Protein AF-A0A9P6H7Y4-F1 (afdb_monomer)

Nearest PDB structures (foldseek):
  6bl6-assembly1_A  TM=1.642E-01  e=1.969E+00  Salmonella enterica subsp. enterica serovar Typhimurium str. LT2
  6mrt-assembly1_A  TM=1.974E-01  e=7.061E+00  Escherich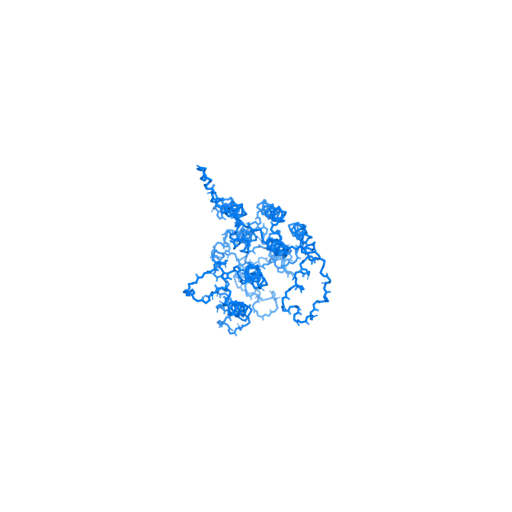ia coli K-12

Solvent-accessible surface area (backbone atoms only — not comparable to full-atom values): 22347 Å² total; per-residue (Å²): 139,77,86,78,75,73,82,76,68,80,63,81,76,61,71,60,76,66,59,67,76,48,74,81,82,64,81,79,56,77,86,68,74,77,52,102,81,60,82,65,54,67,66,57,46,60,72,66,58,44,83,80,41,71,67,60,44,53,55,56,44,59,75,67,58,60,66,81,63,64,41,80,80,57,68,68,63,41,38,47,67,62,8,58,50,25,48,51,20,50,53,53,29,54,50,30,38,48,50,41,48,73,77,35,66,88,50,34,69,60,45,48,53,46,49,50,53,47,46,50,50,53,49,51,34,49,50,52,28,52,76,71,55,62,36,30,67,67,57,54,50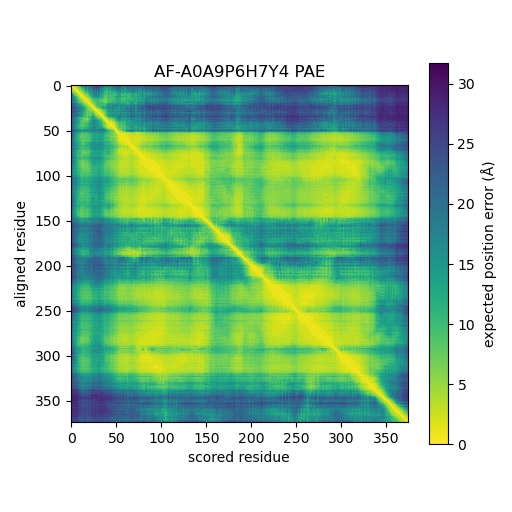,50,51,52,55,68,70,55,53,60,40,66,71,66,53,79,85,48,70,68,63,52,51,55,52,51,51,49,52,50,45,52,60,67,68,44,69,88,54,63,82,78,30,38,53,51,25,45,63,80,63,56,60,67,81,49,36,90,80,44,39,72,60,49,50,45,50,53,37,49,74,70,70,45,62,62,60,52,51,70,63,47,47,57,55,51,52,50,50,51,50,51,52,50,50,49,62,77,41,38,62,80,68,51,47,89,93,59,83,96,64,93,49,64,70,53,47,50,53,52,42,38,71,79,38,47,64,61,44,44,40,66,52,38,51,48,44,43,53,52,49,52,49,52,53,49,62,69,42,65,84,38,68,25,75,59,93,61,96,34,71,33,19,56,49,31,44,60,56,25,44,61,36,47,52,55,42,58,65,41,40,64,60,48,48,54,52,53,57,62,34,69,66,46,31,66,73,74,41,79,73,78,83,71,74,88,69,73,94,68,75,74,86,70,73,76,76,83,64,75,77,75,74,72,75,79,76,76,79,78,81,81,90,131

pLDDT: mean 75.64, std 15.83, range [35.62, 96.69]

Organism: NCBI:txid56493

Radius of gyration: 29.2 Å; Cα contacts (8 Å, |Δi|>4): 278; chains: 1; bounding box: 72×65×114 Å

Mean predicted aligned error: 11.22 Å

Structure (mmCIF, N/CA/C/O backbone):
data_AF-A0A9P6H7Y4-F1
#
_entry.id   AF-A0A9P6H7Y4-F1
#
loop_
_atom_site.group_PDB
_atom_site.id
_atom_site.type_symbol
_atom_site.label_atom_id
_atom_site.label_alt_id
_atom_site.label_comp_id
_atom_site.label_asym_id
_atom_site.label_entity_id
_atom_site.label_seq_id
_atom_site.pdbx_PDB_ins_code
_atom_site.Cartn_x
_atom_site.Cartn_y
_atom_site.Cartn_z
_atom_site.occupancy
_atom_site.B_iso_or_equiv
_atom_site.auth_seq_id
_atom_site.auth_comp_id
_atom_site.auth_asym_id
_atom_site.auth_atom_id
_atom_site.pdbx_PDB_model_num
ATOM 1 N N . MET A 1 1 ? 27.180 -5.220 -64.486 1.00 39.81 1 MET A N 1
ATOM 2 C CA . MET A 1 1 ? 27.020 -6.023 -63.259 1.00 39.81 1 MET A CA 1
ATOM 3 C C . MET A 1 1 ? 27.727 -5.272 -62.152 1.00 39.81 1 MET A C 1
ATOM 5 O O . MET A 1 1 ? 28.932 -5.400 -62.008 1.00 39.81 1 MET A O 1
ATOM 9 N N . ALA A 1 2 ? 27.000 -4.369 -61.503 1.00 35.62 2 ALA A N 1
ATOM 10 C CA . ALA A 1 2 ? 27.438 -3.721 -60.279 1.00 35.62 2 ALA A CA 1
ATOM 11 C C . ALA A 1 2 ? 26.674 -4.436 -59.167 1.00 35.62 2 ALA A C 1
ATOM 13 O O . ALA A 1 2 ? 25.443 -4.418 -59.187 1.00 35.62 2 ALA A O 1
ATOM 14 N N . ASP A 1 3 ? 27.394 -5.129 -58.288 1.00 38.22 3 ASP A N 1
ATOM 15 C CA . ASP A 1 3 ? 26.830 -5.652 -57.049 1.00 38.22 3 ASP A CA 1
ATOM 16 C C . ASP A 1 3 ? 26.336 -4.456 -56.239 1.00 38.22 3 ASP A C 1
ATOM 18 O O . ASP A 1 3 ? 27.117 -3.672 -55.699 1.00 38.22 3 ASP A O 1
ATOM 22 N N . GLY A 1 4 ? 25.018 -4.280 -56.217 1.00 42.59 4 GLY A N 1
ATOM 23 C CA . GLY A 1 4 ? 24.358 -3.410 -55.263 1.00 42.59 4 GLY A CA 1
ATOM 24 C C . GLY A 1 4 ? 24.439 -4.076 -53.901 1.00 42.59 4 GLY A C 1
ATOM 25 O O . GLY A 1 4 ? 23.492 -4.744 -53.500 1.00 42.59 4 GLY A O 1
ATOM 26 N N . SER A 1 5 ? 25.569 -3.920 -53.208 1.00 43.06 5 SER A N 1
ATOM 27 C CA . SER A 1 5 ? 25.621 -4.175 -51.774 1.00 43.06 5 SER A CA 1
ATOM 28 C C . SER A 1 5 ? 24.668 -3.173 -51.130 1.00 43.06 5 SER A C 1
ATOM 30 O O . SER A 1 5 ? 25.002 -1.989 -50.996 1.00 43.06 5 SER A O 1
ATOM 32 N N . SER A 1 6 ? 23.453 -3.615 -50.806 1.00 48.09 6 SER A N 1
ATOM 33 C CA . SER A 1 6 ? 22.605 -2.878 -49.887 1.00 48.09 6 SER A CA 1
ATOM 34 C C . SER A 1 6 ? 23.451 -2.645 -48.642 1.00 48.09 6 SER A C 1
ATOM 36 O O . SER A 1 6 ? 23.955 -3.578 -48.019 1.00 48.09 6 SER A O 1
ATOM 38 N N . ASN A 1 7 ? 23.715 -1.375 -48.339 1.00 50.09 7 ASN A N 1
ATOM 39 C CA . ASN A 1 7 ? 24.153 -0.991 -47.011 1.00 50.09 7 ASN A CA 1
ATOM 40 C C . ASN A 1 7 ? 22.984 -1.351 -46.096 1.00 50.09 7 ASN A C 1
ATOM 42 O O . ASN A 1 7 ? 22.113 -0.517 -45.850 1.00 50.09 7 ASN A O 1
ATOM 46 N N . ASP A 1 8 ? 22.944 -2.605 -45.653 1.00 50.75 8 ASP A N 1
ATOM 47 C CA . ASP A 1 8 ? 22.079 -3.067 -44.582 1.00 50.75 8 ASP A CA 1
ATOM 48 C C . ASP A 1 8 ? 22.598 -2.380 -43.320 1.00 50.75 8 ASP A C 1
ATOM 50 O O . ASP A 1 8 ? 23.399 -2.910 -42.547 1.00 50.75 8 ASP A O 1
ATOM 54 N N . THR A 1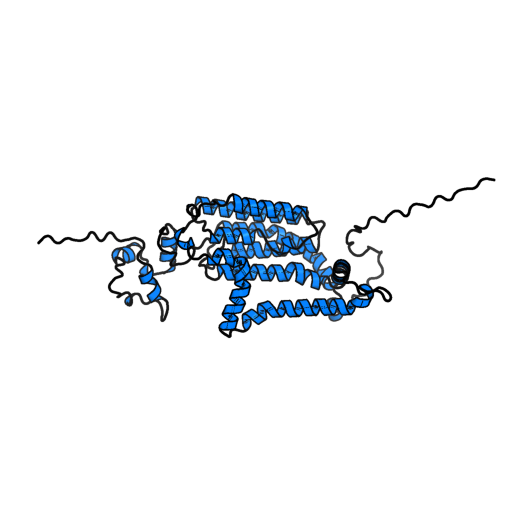 9 ? 22.219 -1.112 -43.170 1.00 54.28 9 THR A N 1
ATOM 55 C CA . THR A 1 9 ? 22.396 -0.366 -41.938 1.00 54.28 9 THR A CA 1
ATOM 56 C C . THR A 1 9 ? 21.714 -1.194 -40.872 1.00 54.28 9 THR A C 1
ATOM 58 O O . THR A 1 9 ? 20.496 -1.356 -40.923 1.00 54.28 9 THR A O 1
ATOM 61 N N . ALA A 1 10 ? 22.500 -1.771 -39.964 1.00 51.38 10 ALA A N 1
ATOM 62 C CA . ALA A 1 10 ? 21.978 -2.532 -38.846 1.00 51.38 10 ALA A CA 1
ATOM 63 C C . ALA A 1 10 ? 20.916 -1.674 -38.145 1.00 51.38 10 ALA A C 1
ATOM 65 O O . ALA A 1 10 ? 21.235 -0.648 -37.543 1.00 51.38 10 ALA A O 1
ATOM 66 N N . ILE A 1 11 ? 19.649 -2.057 -38.301 1.00 53.91 11 ILE A N 1
ATOM 67 C CA . ILE A 1 11 ? 18.533 -1.376 -37.658 1.00 53.91 11 ILE A CA 1
ATOM 68 C C . ILE A 1 11 ? 18.620 -1.768 -36.188 1.00 53.91 11 ILE A C 1
ATOM 70 O O . ILE A 1 11 ? 18.497 -2.943 -35.841 1.00 53.91 11 ILE A O 1
ATOM 74 N N . TRP A 1 12 ? 18.926 -0.789 -35.340 1.00 51.38 12 TRP A N 1
ATOM 75 C CA . TRP A 1 12 ? 18.932 -0.973 -33.899 1.00 51.38 12 TRP A CA 1
ATOM 76 C C . TRP A 1 12 ? 17.720 -0.281 -33.280 1.00 51.38 12 TRP A C 1
ATOM 78 O O . TRP A 1 12 ? 17.511 0.906 -33.554 1.00 51.38 12 TRP A O 1
ATOM 88 N N . PRO A 1 13 ? 16.973 -0.978 -32.410 1.00 56.12 13 PRO A N 1
ATOM 89 C CA . PRO A 1 13 ? 17.079 -2.393 -32.061 1.00 56.12 13 PRO A CA 1
ATOM 90 C C . PRO A 1 13 ? 16.469 -3.315 -33.136 1.00 56.12 13 PRO A C 1
ATOM 92 O O . PRO A 1 13 ? 15.632 -2.877 -33.924 1.00 56.12 13 PRO A O 1
ATOM 95 N N . PRO A 1 14 ? 16.895 -4.590 -33.179 1.00 57.06 14 PRO A N 1
ATOM 96 C CA . PRO A 1 14 ? 16.307 -5.617 -34.037 1.00 57.06 14 PRO A CA 1
ATOM 97 C C . PRO A 1 14 ? 14.818 -5.831 -33.748 1.00 57.06 14 PRO A C 1
ATOM 99 O O . PRO A 1 14 ? 14.363 -5.611 -32.625 1.00 57.06 14 PRO A O 1
ATOM 102 N N . ASP A 1 15 ? 14.087 -6.315 -34.759 1.00 58.53 15 ASP A N 1
ATOM 103 C CA . ASP A 1 15 ? 12.668 -6.656 -34.639 1.00 58.53 15 ASP A CA 1
ATOM 104 C C . ASP A 1 15 ? 12.439 -7.639 -33.478 1.00 58.53 15 ASP A C 1
ATOM 106 O O . ASP A 1 15 ? 13.138 -8.637 -33.278 1.00 58.53 15 ASP A O 1
ATOM 110 N N . VAL A 1 16 ? 11.439 -7.313 -32.679 1.00 56.81 16 VAL A N 1
ATOM 111 C CA . VAL A 1 16 ? 11.074 -7.958 -31.424 1.00 56.81 16 VAL A CA 1
ATOM 112 C C . VAL A 1 16 ? 10.440 -9.325 -31.634 1.00 56.81 16 VAL A C 1
ATOM 114 O O . VAL A 1 16 ? 10.552 -10.196 -30.765 1.00 56.81 16 VAL A O 1
ATOM 117 N N . GLN A 1 17 ? 9.851 -9.555 -32.812 1.00 56.91 17 GLN A N 1
ATOM 118 C CA . GLN A 1 17 ? 9.327 -10.864 -33.207 1.00 56.91 17 GLN A CA 1
ATOM 119 C C . GLN A 1 17 ? 10.422 -11.934 -33.237 1.00 56.91 17 GLN A C 1
ATOM 121 O O . GLN A 1 17 ? 10.141 -13.108 -32.999 1.00 56.91 17 GLN A O 1
ATOM 126 N N . CYS A 1 18 ? 11.678 -11.529 -33.437 1.00 57.94 18 CYS A N 1
ATOM 127 C CA . CYS A 1 18 ? 12.813 -12.437 -33.429 1.00 57.94 18 CYS A CA 1
ATOM 128 C C . CYS A 1 18 ? 13.087 -13.013 -32.026 1.00 57.94 18 CYS A C 1
ATOM 130 O O . CYS A 1 18 ? 13.544 -14.143 -31.923 1.00 57.94 18 CYS A O 1
ATOM 132 N N . PHE A 1 19 ? 12.775 -12.293 -30.939 1.00 56.78 19 PHE A N 1
ATOM 133 C CA . PHE A 1 19 ? 13.070 -12.743 -29.568 1.00 56.78 19 PHE A CA 1
ATOM 134 C C . PHE A 1 19 ? 11.972 -13.614 -28.942 1.00 56.78 19 PHE A C 1
ATOM 136 O O . PHE A 1 19 ? 12.282 -14.523 -28.174 1.00 56.78 19 PHE A O 1
ATOM 143 N N . TYR A 1 20 ? 10.698 -13.375 -29.274 1.00 49.72 20 TYR A N 1
ATOM 144 C CA . TYR A 1 20 ? 9.555 -14.050 -28.634 1.00 49.72 20 TYR A CA 1
ATOM 145 C C . TYR A 1 20 ? 9.489 -15.568 -28.886 1.00 49.72 20 TYR A C 1
ATOM 147 O O . TYR A 1 20 ? 8.857 -16.292 -28.118 1.00 49.72 20 TYR A O 1
ATOM 155 N N . LEU A 1 21 ? 10.144 -16.073 -29.933 1.00 51.88 21 LEU A N 1
ATOM 156 C CA . LEU A 1 21 ? 10.120 -17.499 -30.280 1.00 51.88 21 LEU A CA 1
ATOM 157 C C . LEU A 1 21 ? 11.142 -18.346 -29.505 1.00 51.88 21 LEU A C 1
ATOM 159 O O . LEU A 1 21 ? 11.038 -19.571 -29.519 1.00 51.88 21 LEU A O 1
ATOM 163 N N . ALA A 1 22 ? 12.077 -17.720 -28.785 1.00 50.19 22 ALA A N 1
ATOM 164 C CA . ALA A 1 22 ? 13.121 -18.425 -28.039 1.00 50.19 22 ALA A CA 1
ATOM 165 C C . ALA A 1 22 ? 12.695 -18.874 -26.625 1.00 50.19 22 ALA A C 1
ATOM 167 O O . ALA A 1 22 ? 13.350 -19.737 -26.044 1.00 50.19 22 ALA A O 1
ATOM 168 N N . ASP A 1 23 ? 11.618 -18.312 -26.062 1.00 45.50 23 ASP A N 1
ATOM 169 C CA . ASP A 1 23 ? 11.353 -18.396 -24.613 1.00 45.50 23 ASP A CA 1
ATOM 170 C C . ASP A 1 23 ? 10.269 -19.416 -24.210 1.00 45.50 23 ASP A C 1
ATOM 172 O O . ASP A 1 23 ? 10.139 -19.775 -23.044 1.00 45.50 23 ASP A O 1
ATOM 176 N N . VAL A 1 24 ? 9.469 -19.936 -25.150 1.00 48.28 24 VAL A N 1
ATOM 177 C CA . VAL A 1 24 ? 8.206 -20.589 -24.750 1.00 48.28 24 VAL A CA 1
ATOM 178 C C . VAL A 1 24 ? 8.329 -22.076 -24.391 1.00 48.28 24 VAL A C 1
ATOM 180 O O . VAL A 1 24 ? 7.460 -22.553 -23.670 1.00 48.28 24 VAL A O 1
ATOM 183 N N . ASN A 1 25 ? 9.354 -22.835 -24.817 1.00 42.97 25 ASN A N 1
ATOM 184 C CA . ASN A 1 25 ? 9.268 -24.302 -24.656 1.00 42.97 25 ASN A CA 1
ATOM 185 C C . ASN A 1 25 ? 10.441 -25.079 -24.056 1.00 42.97 25 ASN A C 1
ATOM 187 O O . ASN A 1 25 ? 10.151 -26.087 -23.428 1.00 42.97 25 ASN A O 1
ATOM 191 N N . ASN A 1 26 ? 11.713 -24.705 -24.182 1.00 43.62 26 ASN A N 1
ATOM 192 C CA . ASN A 1 26 ? 12.822 -25.462 -23.578 1.00 43.62 26 ASN A CA 1
ATOM 193 C C . ASN A 1 26 ? 14.054 -24.554 -23.541 1.00 43.62 26 ASN A C 1
ATOM 195 O O . ASN A 1 26 ? 14.346 -23.962 -24.569 1.00 43.62 26 ASN A O 1
ATOM 199 N N . GLY A 1 27 ? 14.729 -24.446 -22.388 1.00 48.28 27 GLY A N 1
ATOM 200 C CA . GLY A 1 27 ? 15.903 -23.598 -22.111 1.00 48.28 27 GLY A CA 1
ATOM 201 C C . GLY A 1 27 ? 16.573 -22.920 -23.314 1.00 48.28 27 GLY A C 1
ATOM 202 O O . GLY A 1 27 ? 17.070 -23.602 -24.200 1.00 48.28 27 GLY A O 1
ATOM 203 N N . PHE A 1 28 ? 16.605 -21.584 -23.276 1.00 52.28 28 PHE A N 1
ATOM 204 C CA . PHE A 1 28 ? 17.150 -20.642 -24.263 1.00 52.28 28 PHE A CA 1
ATOM 205 C C . PHE A 1 28 ? 18.312 -21.203 -25.114 1.00 52.28 28 PHE A C 1
ATOM 207 O O . PHE A 1 28 ? 19.483 -21.086 -24.751 1.00 52.28 28 PHE A O 1
ATOM 214 N N . ASP A 1 29 ? 17.987 -21.812 -26.259 1.00 49.94 29 ASP A N 1
ATOM 215 C CA . ASP A 1 29 ? 18.959 -22.310 -27.235 1.00 49.94 29 ASP A CA 1
ATOM 216 C C . ASP A 1 29 ? 19.010 -21.358 -28.438 1.00 49.94 29 ASP A C 1
ATOM 218 O O . ASP A 1 29 ? 18.146 -21.375 -29.324 1.00 49.94 29 ASP A O 1
ATOM 222 N N . LEU A 1 30 ? 20.052 -20.515 -28.468 1.00 52.59 30 LEU A N 1
ATOM 223 C CA . LEU A 1 30 ? 20.316 -19.556 -29.548 1.00 52.59 30 LEU A CA 1
ATOM 224 C C . LEU A 1 30 ? 20.480 -20.218 -30.928 1.00 52.59 30 LEU A C 1
ATOM 226 O O . LEU A 1 30 ? 20.397 -19.518 -31.937 1.00 52.59 30 LEU A O 1
ATOM 230 N N . SER A 1 31 ? 20.704 -21.535 -31.014 1.00 51.12 31 SER A N 1
ATOM 231 C CA . SER A 1 31 ? 20.837 -22.223 -32.306 1.00 51.12 31 SER A CA 1
ATOM 232 C C . SER A 1 31 ? 19.520 -22.310 -33.093 1.00 51.12 31 SER A C 1
ATOM 234 O O . SER A 1 31 ? 19.539 -22.579 -34.297 1.00 51.12 31 SER A O 1
ATOM 236 N N . SER A 1 32 ? 18.387 -22.010 -32.446 1.00 49.31 32 SER A N 1
ATOM 237 C CA . SER A 1 32 ? 17.052 -21.987 -33.057 1.00 49.31 32 SER A CA 1
ATOM 238 C C . SER A 1 32 ? 16.683 -20.670 -33.763 1.00 49.31 32 SER A C 1
ATOM 240 O O . SER A 1 32 ? 15.659 -20.619 -34.441 1.00 49.31 32 SER A O 1
ATOM 242 N N . PHE A 1 33 ? 17.537 -19.637 -33.715 1.00 50.34 33 PHE A N 1
ATOM 243 C CA . PHE A 1 33 ? 17.370 -18.350 -34.423 1.00 50.34 33 PHE A CA 1
ATOM 244 C C . PHE A 1 33 ? 17.584 -18.442 -35.951 1.00 50.34 33 PHE A C 1
ATOM 246 O O . PHE A 1 33 ? 18.123 -17.539 -36.590 1.00 50.34 33 PHE A O 1
ATOM 253 N N . LYS A 1 34 ? 17.161 -19.542 -36.577 1.00 44.97 34 LYS A N 1
ATOM 254 C CA . LYS A 1 34 ? 17.107 -19.682 -38.034 1.00 44.97 34 LYS A CA 1
ATOM 255 C C . LYS A 1 34 ? 15.677 -19.416 -38.492 1.00 44.97 34 LYS A C 1
ATOM 257 O O . LYS A 1 34 ? 14.930 -20.336 -38.808 1.00 44.97 34 LYS A O 1
ATOM 262 N N . GLN A 1 35 ? 15.289 -18.146 -38.487 1.00 48.62 35 GLN A N 1
ATOM 263 C CA . GLN A 1 35 ? 14.066 -17.712 -39.151 1.00 48.62 35 GLN A CA 1
ATOM 264 C C . GLN A 1 35 ? 14.420 -16.665 -40.200 1.00 48.62 35 GLN A C 1
ATOM 266 O O . GLN A 1 35 ? 15.051 -15.654 -39.893 1.00 48.62 35 GLN A O 1
ATOM 271 N N . ASP A 1 36 ? 14.033 -16.954 -41.442 1.00 52.75 36 ASP A N 1
ATOM 272 C CA . ASP A 1 36 ? 14.601 -16.415 -42.686 1.00 52.75 36 ASP A CA 1
ATOM 273 C C . ASP A 1 36 ? 14.478 -14.890 -42.903 1.00 52.75 36 ASP A C 1
ATOM 275 O O . ASP A 1 36 ? 14.936 -14.397 -43.925 1.00 52.75 36 ASP A O 1
ATOM 279 N N . ASN A 1 37 ? 13.933 -14.121 -41.951 1.00 56.09 37 ASN A N 1
ATOM 280 C CA . ASN A 1 37 ? 13.763 -12.662 -42.057 1.00 56.09 37 ASN A CA 1
ATOM 281 C C . ASN A 1 37 ? 14.290 -11.857 -40.852 1.00 56.09 37 ASN A C 1
ATOM 283 O O . ASN A 1 37 ? 14.130 -10.640 -40.811 1.00 56.09 37 ASN A O 1
ATOM 287 N N . CYS A 1 38 ? 14.935 -12.502 -39.880 1.00 54.81 38 CYS A N 1
ATOM 288 C CA . CYS A 1 38 ? 15.478 -11.837 -38.695 1.00 54.81 38 CYS A CA 1
ATOM 289 C C . CYS A 1 38 ? 16.998 -11.672 -38.808 1.00 54.81 38 CYS A C 1
ATOM 291 O O . CYS A 1 38 ? 17.762 -12.414 -38.191 1.00 54.81 38 CYS A O 1
ATOM 293 N N . THR A 1 39 ? 17.474 -10.698 -39.586 1.00 51.06 39 THR A N 1
ATOM 294 C CA . THR A 1 39 ? 18.909 -10.373 -39.643 1.00 51.06 39 THR A CA 1
ATOM 295 C C . THR A 1 39 ? 19.312 -9.518 -38.444 1.00 51.06 39 THR A C 1
ATOM 297 O O . THR A 1 39 ? 19.618 -8.331 -38.572 1.00 51.06 39 THR A O 1
ATOM 300 N N . VAL A 1 40 ? 19.348 -10.112 -37.250 1.00 52.84 40 VAL A N 1
ATOM 301 C CA . VAL A 1 40 ? 20.171 -9.538 -36.182 1.00 52.84 40 VAL A CA 1
ATOM 302 C C . VAL A 1 40 ? 21.611 -9.714 -36.643 1.00 52.84 40 VAL A C 1
ATOM 304 O O . VAL A 1 40 ? 22.079 -10.844 -36.771 1.00 52.84 40 VAL A O 1
ATOM 307 N N . SER A 1 41 ? 22.314 -8.625 -36.974 1.00 51.88 41 SER A N 1
ATOM 308 C CA . SER A 1 41 ? 23.686 -8.787 -37.458 1.00 51.88 41 SER A CA 1
ATOM 309 C C . SER A 1 41 ? 24.508 -9.501 -36.379 1.00 51.88 41 SER A C 1
ATOM 311 O O . SER A 1 41 ? 24.563 -9.062 -35.226 1.00 51.88 41 SER A O 1
ATOM 313 N N . GLN A 1 42 ? 25.151 -10.612 -36.750 1.00 56.97 42 GLN A N 1
ATOM 314 C CA . GLN A 1 42 ? 26.022 -11.379 -35.855 1.00 56.97 42 GLN A CA 1
ATOM 315 C C . GLN A 1 42 ? 27.077 -10.464 -35.208 1.00 56.97 42 GLN A C 1
ATOM 317 O O . GLN A 1 42 ? 27.459 -10.652 -34.059 1.00 56.97 42 GLN A O 1
ATOM 322 N N . ASN A 1 43 ? 27.482 -9.411 -35.923 1.00 50.12 43 ASN A N 1
ATOM 323 C CA . ASN A 1 43 ? 28.393 -8.377 -35.448 1.00 50.12 43 ASN A CA 1
ATOM 324 C C . ASN A 1 43 ? 27.856 -7.596 -34.251 1.00 50.12 43 ASN A C 1
ATOM 326 O O . ASN A 1 43 ? 28.643 -7.248 -33.389 1.00 50.12 43 ASN A O 1
ATOM 330 N N . MET A 1 44 ? 26.553 -7.338 -34.155 1.00 54.06 44 MET A N 1
ATOM 331 C CA . MET A 1 44 ? 25.967 -6.591 -33.041 1.00 54.06 44 MET A CA 1
ATOM 332 C C . MET A 1 44 ? 25.772 -7.469 -31.798 1.00 54.06 44 MET A C 1
ATOM 334 O O . MET A 1 44 ? 26.042 -7.039 -30.678 1.00 54.06 44 MET A O 1
ATOM 338 N N . VAL A 1 45 ? 25.383 -8.727 -32.021 1.00 59.78 45 VAL A N 1
ATOM 339 C CA . VAL A 1 45 ? 25.331 -9.786 -31.001 1.00 59.78 45 VAL A CA 1
ATOM 340 C C . VAL A 1 45 ? 26.724 -10.026 -30.406 1.00 59.78 45 VAL A C 1
ATOM 342 O O . VAL A 1 45 ? 26.878 -10.079 -29.185 1.00 59.78 45 VAL A O 1
ATOM 345 N N . ASN A 1 46 ? 27.746 -10.074 -31.266 1.00 61.31 46 ASN A N 1
ATOM 346 C CA . ASN A 1 46 ? 29.147 -10.209 -30.875 1.00 61.31 46 ASN A CA 1
ATOM 347 C C . ASN A 1 46 ? 29.717 -8.913 -30.259 1.00 61.31 46 ASN A C 1
ATOM 349 O O . ASN A 1 46 ? 30.459 -8.993 -29.285 1.00 61.31 46 ASN A O 1
ATOM 353 N N . TYR A 1 47 ? 29.368 -7.728 -30.780 1.00 56.94 47 TYR A N 1
ATOM 354 C CA . TYR A 1 47 ? 29.856 -6.423 -30.300 1.00 56.94 47 TYR A CA 1
ATOM 355 C C . TYR A 1 47 ? 29.382 -6.121 -28.881 1.00 56.94 47 TYR A C 1
ATOM 357 O O . TYR A 1 47 ? 30.167 -5.678 -28.048 1.00 56.94 47 TYR A O 1
ATOM 365 N N . LEU A 1 48 ? 28.110 -6.395 -28.588 1.00 61.94 48 LEU A N 1
ATOM 366 C CA . LEU A 1 48 ? 27.560 -6.178 -27.254 1.00 61.94 48 LEU A CA 1
ATOM 367 C C . LEU A 1 48 ? 27.813 -7.378 -26.314 1.00 61.94 48 LEU A C 1
ATOM 369 O O . LEU A 1 48 ? 27.459 -7.306 -25.139 1.00 61.94 48 LEU A O 1
ATOM 373 N N . ASN A 1 49 ? 28.416 -8.472 -26.810 1.00 65.06 49 ASN A N 1
ATOM 374 C CA . ASN A 1 49 ? 28.587 -9.744 -26.094 1.00 65.06 49 ASN A CA 1
ATOM 375 C C . ASN A 1 49 ? 27.292 -10.185 -25.371 1.00 65.06 49 ASN A C 1
ATOM 377 O O . ASN A 1 49 ? 27.310 -10.692 -24.248 1.00 65.06 49 ASN A O 1
ATOM 381 N N . LEU A 1 50 ? 26.140 -9.919 -26.003 1.00 60.97 50 LEU A N 1
ATOM 382 C CA . LEU A 1 50 ? 24.803 -10.112 -25.420 1.00 60.97 50 LEU A CA 1
ATOM 383 C C . LEU A 1 50 ? 24.326 -11.559 -25.507 1.00 60.97 50 LEU A C 1
ATOM 385 O O . LEU A 1 50 ? 23.237 -11.875 -25.042 1.00 60.97 50 LEU A O 1
ATOM 389 N N . THR A 1 51 ? 25.145 -12.447 -26.069 1.00 55.34 51 THR A N 1
ATOM 390 C CA . THR A 1 51 ? 24.866 -13.883 -26.167 1.00 55.34 51 THR A CA 1
ATOM 391 C C . THR A 1 51 ? 24.799 -14.576 -24.813 1.00 55.34 51 THR A C 1
ATOM 393 O O . THR A 1 51 ? 24.272 -15.680 -24.741 1.00 55.34 51 THR A O 1
ATOM 396 N N . VAL A 1 52 ? 25.331 -13.964 -23.749 1.00 59.69 52 VAL A N 1
ATOM 397 C CA . VAL A 1 52 ? 25.499 -14.659 -22.468 1.00 59.69 52 VAL A CA 1
ATOM 398 C C . VAL A 1 52 ? 24.316 -14.438 -21.515 1.00 59.69 52 VAL A C 1
ATOM 400 O O . VAL A 1 52 ? 23.967 -15.362 -20.789 1.00 59.69 52 VAL A O 1
ATOM 403 N N . GLU A 1 53 ? 23.656 -13.267 -21.515 1.00 75.81 53 GLU A N 1
ATOM 404 C CA . GLU A 1 53 ? 22.598 -12.941 -20.536 1.00 75.81 53 GLU A CA 1
ATOM 405 C C . GLU A 1 53 ? 21.523 -11.985 -21.100 1.00 75.81 53 GLU A C 1
ATOM 407 O O . GLU A 1 53 ? 21.797 -10.813 -21.371 1.00 75.81 53 GLU A O 1
ATOM 412 N N . VAL A 1 54 ? 20.268 -12.452 -21.171 1.00 75.38 54 VAL A N 1
ATOM 413 C CA . VAL A 1 54 ? 19.072 -11.668 -21.569 1.00 75.38 54 VAL A CA 1
ATOM 414 C C . VAL A 1 54 ? 18.928 -10.373 -20.754 1.00 75.38 54 VAL A C 1
ATOM 416 O O . VAL A 1 54 ? 18.472 -9.346 -21.253 1.00 75.38 54 VAL A O 1
ATOM 419 N N . GLU A 1 55 ? 19.383 -10.382 -19.503 1.00 79.56 55 GLU A N 1
ATOM 420 C CA . GLU A 1 55 ? 19.304 -9.231 -18.601 1.00 79.56 55 GLU A CA 1
ATOM 421 C C . GLU A 1 55 ? 20.127 -8.035 -19.087 1.00 79.56 55 GLU A C 1
ATOM 423 O O . GLU A 1 55 ? 19.673 -6.894 -19.002 1.00 79.56 55 GLU A O 1
ATOM 428 N N . LYS A 1 56 ? 21.320 -8.293 -19.638 1.00 80.44 56 LYS A N 1
ATOM 429 C CA . LYS A 1 56 ? 22.196 -7.251 -20.189 1.00 80.44 56 LYS A CA 1
ATOM 430 C C . LYS A 1 56 ? 21.599 -6.649 -21.456 1.00 80.44 56 LYS A C 1
ATOM 432 O O . LYS A 1 56 ? 21.746 -5.451 -21.682 1.00 80.44 56 LYS A O 1
ATOM 437 N N . TYR A 1 57 ? 20.892 -7.462 -22.244 1.00 80.81 57 TYR A N 1
ATOM 438 C CA . TYR A 1 57 ? 20.197 -6.999 -23.443 1.00 80.81 57 TYR A CA 1
ATOM 439 C C . TYR A 1 57 ? 19.061 -6.043 -23.073 1.00 80.81 57 TYR A C 1
ATOM 441 O O . TYR A 1 57 ? 18.999 -4.935 -23.600 1.00 80.81 57 TYR A O 1
ATOM 449 N N . ILE A 1 58 ? 18.212 -6.429 -22.115 1.00 82.62 58 ILE A N 1
ATOM 450 C CA . ILE A 1 58 ? 17.106 -5.583 -21.645 1.00 82.62 58 ILE A CA 1
ATOM 451 C C . ILE A 1 58 ? 17.644 -4.302 -21.006 1.00 82.62 58 ILE A C 1
ATOM 453 O O . ILE A 1 58 ? 17.138 -3.220 -21.288 1.00 82.62 58 ILE A O 1
ATOM 457 N N . ALA A 1 59 ? 18.703 -4.394 -20.196 1.00 82.88 59 ALA A N 1
ATOM 458 C CA . ALA A 1 59 ? 19.337 -3.216 -19.614 1.00 82.88 59 ALA A CA 1
ATOM 459 C C . ALA A 1 59 ? 19.852 -2.252 -20.696 1.00 82.88 59 ALA A C 1
ATOM 461 O O . ALA A 1 59 ? 19.617 -1.050 -20.599 1.00 82.88 59 ALA A O 1
ATOM 462 N N . ALA A 1 60 ? 20.497 -2.769 -21.749 1.00 82.44 60 ALA A N 1
ATOM 463 C CA . ALA A 1 60 ? 20.955 -1.962 -22.879 1.00 82.44 60 ALA A CA 1
ATOM 464 C C . ALA A 1 60 ? 19.783 -1.337 -23.655 1.00 82.44 60 ALA A C 1
ATOM 466 O O . ALA A 1 60 ? 19.807 -0.139 -23.931 1.00 82.44 60 ALA A O 1
ATOM 467 N N . TYR A 1 61 ? 18.733 -2.110 -23.941 1.00 84.06 61 TYR A N 1
ATOM 468 C CA . TYR A 1 61 ? 17.494 -1.615 -24.546 1.00 84.06 61 TYR A CA 1
ATOM 469 C C . TYR A 1 61 ? 16.893 -0.454 -23.734 1.00 84.06 61 TYR A C 1
ATOM 471 O O . TYR A 1 61 ? 16.550 0.588 -24.289 1.00 84.06 61 TYR A O 1
ATOM 479 N N . CYS A 1 62 ? 16.865 -0.581 -22.407 1.00 86.62 62 CYS A N 1
ATOM 480 C CA . CYS A 1 62 ? 16.295 0.425 -21.518 1.00 86.62 62 CYS A CA 1
ATOM 481 C C . CYS A 1 62 ? 17.082 1.734 -21.433 1.00 86.62 62 CYS A C 1
ATOM 483 O O . CYS A 1 62 ? 16.523 2.730 -20.985 1.00 86.62 62 CYS A O 1
ATOM 485 N N . THR A 1 63 ? 18.337 1.775 -21.891 1.00 84.81 63 THR A N 1
ATOM 486 C CA . THR A 1 63 ? 19.091 3.041 -21.953 1.00 84.81 63 THR A CA 1
ATOM 487 C C . THR A 1 63 ? 18.622 3.972 -23.068 1.00 84.81 63 THR A C 1
ATOM 489 O O . THR A 1 63 ? 18.798 5.183 -22.961 1.00 84.81 63 THR A O 1
ATOM 492 N N . ASN A 1 64 ? 18.040 3.430 -24.141 1.00 81.06 64 ASN A N 1
ATOM 493 C CA . ASN A 1 64 ? 17.516 4.223 -25.249 1.00 81.06 64 ASN A CA 1
ATOM 494 C C . ASN A 1 64 ? 16.443 3.428 -26.016 1.00 81.06 64 ASN A C 1
ATOM 496 O O . ASN A 1 64 ? 16.704 2.961 -27.130 1.00 81.06 64 ASN A O 1
ATOM 500 N N . PRO A 1 65 ? 15.256 3.228 -25.419 1.00 82.50 65 PRO A N 1
ATOM 501 C CA . PRO A 1 65 ? 14.196 2.472 -26.061 1.00 82.50 65 PRO A CA 1
ATOM 502 C C . PRO A 1 65 ? 13.667 3.241 -27.286 1.00 82.50 65 PRO A C 1
ATOM 504 O O . PRO A 1 65 ? 13.490 4.464 -27.218 1.00 82.50 65 PRO A O 1
ATOM 507 N N . PRO A 1 66 ? 13.389 2.563 -28.410 1.00 80.75 66 PRO A N 1
ATOM 508 C CA . PRO A 1 66 ? 12.782 3.187 -29.579 1.00 80.75 66 PRO A CA 1
ATOM 509 C C . PRO A 1 66 ? 11.420 3.784 -29.267 1.00 80.75 66 PRO A C 1
ATOM 511 O O . PRO A 1 66 ? 10.709 3.358 -28.360 1.00 80.75 66 PRO A O 1
ATOM 514 N N . ARG A 1 67 ? 11.020 4.753 -30.087 1.00 78.56 67 ARG A N 1
ATOM 515 C CA . ARG A 1 67 ? 9.710 5.395 -29.954 1.00 78.56 67 ARG A CA 1
ATOM 516 C C . ARG A 1 67 ? 8.558 4.583 -30.544 1.00 78.56 67 ARG A C 1
ATOM 518 O O . ARG A 1 67 ? 7.427 4.838 -30.147 1.00 78.56 67 ARG A O 1
ATOM 525 N N . ASP A 1 68 ? 8.847 3.623 -31.425 1.00 79.12 68 ASP A N 1
ATOM 526 C CA . ASP A 1 68 ? 7.859 2.987 -32.314 1.00 79.12 68 ASP A CA 1
ATOM 527 C C . ASP A 1 68 ? 7.882 1.444 -32.260 1.00 79.12 68 ASP A C 1
ATOM 529 O O . ASP A 1 68 ? 7.497 0.781 -33.215 1.00 79.12 68 ASP A O 1
ATOM 533 N N . ASP A 1 69 ? 8.368 0.847 -31.171 1.00 77.62 69 ASP A N 1
ATOM 534 C CA . ASP A 1 69 ? 8.599 -0.605 -31.080 1.00 77.62 69 ASP A CA 1
ATOM 535 C C . ASP A 1 69 ? 7.494 -1.405 -30.373 1.00 77.62 69 ASP A C 1
ATOM 537 O O . ASP A 1 69 ? 7.682 -2.583 -30.080 1.00 77.62 69 ASP A O 1
ATOM 541 N N . ASP A 1 70 ? 6.357 -0.780 -30.062 1.00 80.12 70 ASP A N 1
ATOM 542 C CA . ASP A 1 70 ? 5.234 -1.398 -29.341 1.00 80.12 70 ASP A CA 1
ATOM 543 C C . ASP A 1 70 ? 5.594 -2.054 -27.988 1.00 80.12 70 ASP A C 1
ATOM 545 O O . ASP A 1 70 ? 4.810 -2.840 -27.450 1.00 80.12 70 ASP A O 1
ATOM 549 N N . CYS A 1 71 ? 6.719 -1.673 -27.367 1.00 81.88 71 CYS A N 1
ATOM 550 C CA . CYS A 1 71 ? 7.074 -2.071 -25.999 1.00 81.88 71 CYS A CA 1
ATOM 551 C C . CYS A 1 71 ? 7.152 -3.601 -25.787 1.00 81.88 71 CYS A C 1
ATOM 553 O O . CYS A 1 71 ? 6.412 -4.182 -24.983 1.00 81.88 71 CYS A O 1
ATOM 555 N N . PRO A 1 72 ? 8.062 -4.281 -26.496 1.00 80.56 72 PRO A N 1
ATOM 556 C CA . PRO A 1 72 ? 8.150 -5.743 -26.547 1.00 80.56 72 PRO A CA 1
ATOM 557 C C . PRO A 1 72 ? 8.508 -6.406 -25.214 1.00 80.56 72 PRO A C 1
ATOM 559 O O . PRO A 1 72 ? 8.068 -7.524 -24.950 1.00 80.56 72 PRO A O 1
ATOM 562 N N . PHE A 1 73 ? 9.313 -5.723 -24.398 1.00 79.12 73 PHE A N 1
ATOM 563 C CA . PHE A 1 73 ? 9.905 -6.215 -23.151 1.00 79.12 73 PHE A CA 1
ATOM 564 C C . PHE A 1 73 ? 9.245 -5.589 -21.919 1.00 79.12 73 PHE A C 1
ATOM 566 O O . PHE A 1 73 ? 9.859 -5.537 -20.855 1.00 79.12 73 PHE A O 1
ATOM 573 N N . ASP A 1 74 ? 8.012 -5.098 -22.075 1.00 83.62 74 ASP A N 1
ATOM 574 C CA . ASP A 1 74 ? 7.297 -4.339 -21.052 1.00 83.62 74 ASP A CA 1
ATOM 575 C C . ASP A 1 74 ? 8.012 -3.033 -20.647 1.00 83.62 74 ASP A C 1
ATOM 577 O O . ASP A 1 74 ? 8.928 -2.533 -21.311 1.00 83.62 74 ASP A O 1
ATOM 581 N N . PHE A 1 75 ? 7.515 -2.410 -19.578 1.00 87.19 75 PHE A N 1
ATOM 582 C CA . PHE A 1 75 ? 8.128 -1.221 -19.007 1.00 87.19 75 PHE A CA 1
ATOM 583 C C . PHE A 1 75 ? 9.530 -1.551 -18.488 1.00 87.19 75 PHE A C 1
ATOM 585 O O . PHE A 1 75 ? 9.723 -2.503 -17.728 1.00 87.19 75 PHE A O 1
ATOM 592 N N . CYS A 1 76 ? 10.497 -0.723 -18.870 1.00 89.50 76 CYS A N 1
ATOM 593 C CA . CYS A 1 76 ? 11.854 -0.793 -18.354 1.00 89.50 76 CYS A CA 1
ATOM 594 C C . CYS A 1 76 ? 11.861 -0.650 -16.833 1.00 89.50 76 CYS A C 1
ATOM 596 O O . CYS A 1 76 ? 11.115 0.183 -16.326 1.00 89.50 76 CYS A O 1
ATOM 598 N N . PRO A 1 77 ? 12.677 -1.418 -16.094 1.00 91.00 77 PRO A N 1
ATOM 599 C CA . PRO A 1 77 ? 12.663 -1.368 -14.641 1.00 91.00 77 PRO A CA 1
ATOM 600 C C . PRO A 1 77 ? 13.222 -0.043 -14.113 1.00 91.00 77 PRO A C 1
ATOM 602 O O . PRO A 1 77 ? 14.210 0.482 -14.631 1.00 91.00 77 PRO A O 1
ATOM 605 N N . ASN A 1 78 ? 12.637 0.468 -13.032 1.00 92.44 78 ASN A N 1
ATOM 606 C CA . ASN A 1 78 ? 13.127 1.640 -12.313 1.00 92.44 78 ASN A CA 1
ATOM 607 C C . ASN A 1 78 ? 13.227 1.337 -10.807 1.00 92.44 78 ASN A C 1
ATOM 609 O O . ASN A 1 78 ? 12.287 1.590 -10.037 1.00 92.44 78 ASN A O 1
ATOM 613 N N . PRO A 1 79 ? 14.387 0.826 -10.347 1.00 92.19 79 PRO A N 1
ATOM 614 C CA . PRO A 1 79 ? 14.560 0.409 -8.960 1.00 92.19 79 PRO A CA 1
ATOM 615 C C . PRO A 1 79 ? 14.502 1.578 -7.968 1.00 92.19 79 PRO A C 1
ATOM 617 O O . PRO A 1 79 ? 14.241 1.340 -6.789 1.00 92.19 79 PRO A O 1
ATOM 620 N N . GLU A 1 80 ? 14.693 2.823 -8.424 1.00 91.88 80 GLU A N 1
ATOM 621 C CA . GLU A 1 80 ? 14.621 4.028 -7.586 1.00 91.88 80 GLU A CA 1
ATOM 622 C C . GLU A 1 80 ? 13.198 4.335 -7.112 1.00 91.88 80 GLU A C 1
ATOM 624 O O . GLU A 1 80 ? 13.022 4.969 -6.072 1.00 91.88 80 GLU A O 1
ATOM 629 N N . ILE A 1 81 ? 12.194 3.893 -7.873 1.00 92.06 81 ILE A N 1
ATOM 630 C CA . ILE A 1 81 ? 10.780 4.204 -7.644 1.00 92.06 81 ILE A CA 1
ATOM 631 C C . ILE A 1 81 ? 9.990 2.950 -7.289 1.00 92.06 81 ILE A C 1
ATOM 633 O O . ILE A 1 81 ? 9.286 2.914 -6.280 1.00 92.06 81 ILE A O 1
ATOM 637 N N . ALA A 1 82 ? 10.088 1.932 -8.140 1.00 92.38 82 ALA A N 1
ATOM 638 C CA . ALA A 1 82 ? 9.299 0.714 -8.031 1.00 92.38 82 ALA A CA 1
ATOM 639 C C . ALA A 1 82 ? 10.101 -0.437 -7.423 1.00 92.38 82 ALA A C 1
ATOM 641 O O . ALA A 1 82 ? 9.573 -1.536 -7.306 1.00 92.38 82 ALA A O 1
ATOM 642 N N . GLY A 1 83 ? 11.347 -0.207 -7.000 1.00 93.19 83 GLY A N 1
ATOM 643 C CA . GLY A 1 83 ? 12.192 -1.259 -6.451 1.00 93.19 83 GLY A CA 1
ATOM 644 C C . GLY A 1 83 ? 11.625 -1.894 -5.171 1.00 93.19 83 GLY A C 1
ATOM 645 O O . GLY A 1 83 ? 10.937 -1.216 -4.399 1.00 93.19 83 GLY A O 1
ATOM 646 N N . PRO A 1 84 ? 11.951 -3.167 -4.873 1.00 93.69 84 PRO A N 1
ATOM 647 C CA . PRO A 1 84 ? 11.296 -3.917 -3.801 1.00 93.69 84 PRO A CA 1
ATOM 648 C C . PRO A 1 84 ? 11.452 -3.256 -2.428 1.00 93.69 84 PRO A C 1
ATOM 650 O O . PRO A 1 84 ? 10.505 -3.209 -1.648 1.00 93.69 84 PRO A O 1
ATOM 653 N N . LEU A 1 85 ? 12.621 -2.672 -2.144 1.00 94.50 85 LEU A N 1
ATOM 654 C CA . LEU A 1 85 ? 12.859 -1.961 -0.885 1.00 94.50 85 LEU A CA 1
ATOM 655 C C . LEU A 1 85 ? 12.064 -0.657 -0.775 1.00 94.50 85 LEU A C 1
ATOM 657 O O . LEU A 1 85 ? 11.613 -0.336 0.321 1.00 94.50 85 LEU A O 1
ATOM 661 N N . VAL A 1 86 ? 11.844 0.068 -1.879 1.00 94.00 86 VAL A N 1
ATOM 662 C CA . VAL A 1 86 ? 10.984 1.266 -1.874 1.00 94.00 86 VAL A CA 1
ATOM 663 C C . VAL A 1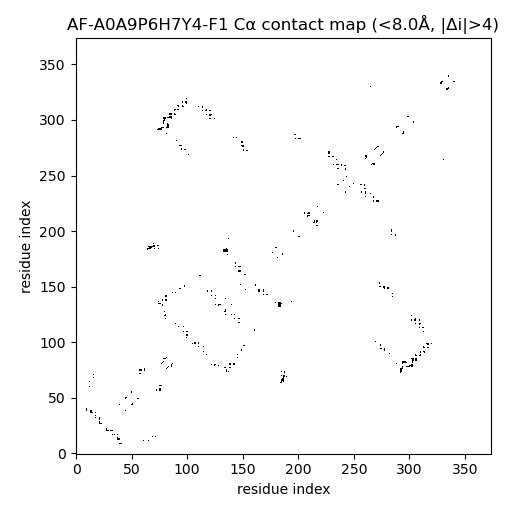 86 ? 9.548 0.869 -1.551 1.00 94.00 86 VAL A C 1
ATOM 665 O O . VAL A 1 86 ? 8.903 1.506 -0.715 1.00 94.00 86 VAL A O 1
ATOM 668 N N . ARG A 1 87 ? 9.057 -0.216 -2.159 1.00 93.94 87 ARG A N 1
ATOM 669 C CA . ARG A 1 87 ? 7.712 -0.743 -1.897 1.00 93.94 87 ARG A CA 1
ATOM 670 C C . ARG A 1 87 ? 7.570 -1.206 -0.449 1.00 93.94 87 ARG A C 1
ATOM 672 O O . ARG A 1 87 ? 6.723 -0.681 0.268 1.00 93.94 87 ARG A O 1
ATOM 679 N N . ILE A 1 88 ? 8.461 -2.083 0.022 1.00 94.06 88 ILE A N 1
ATOM 680 C CA . ILE A 1 88 ? 8.476 -2.579 1.410 1.00 94.06 88 ILE A CA 1
ATOM 681 C C . ILE A 1 88 ? 8.544 -1.421 2.411 1.00 94.06 88 ILE A C 1
ATOM 683 O O . ILE A 1 88 ? 7.776 -1.406 3.373 1.00 94.06 88 ILE A O 1
ATOM 687 N N . ALA A 1 89 ? 9.412 -0.432 2.185 1.00 94.25 89 ALA A N 1
ATOM 688 C CA . ALA A 1 89 ? 9.516 0.741 3.047 1.00 94.25 89 ALA A CA 1
ATOM 689 C C . ALA A 1 89 ? 8.191 1.512 3.121 1.00 94.25 89 ALA A C 1
ATOM 691 O O . ALA A 1 89 ? 7.719 1.814 4.215 1.00 94.25 89 ALA A O 1
ATOM 692 N N . ASN A 1 90 ? 7.541 1.762 1.980 1.00 92.75 90 ASN A N 1
ATOM 693 C CA . ASN A 1 90 ? 6.226 2.405 1.953 1.00 92.75 90 ASN A CA 1
ATOM 694 C C . ASN A 1 90 ? 5.143 1.559 2.635 1.00 92.75 90 ASN A C 1
ATOM 696 O O . ASN A 1 90 ? 4.277 2.112 3.314 1.00 92.75 90 ASN A O 1
ATOM 700 N N . TYR A 1 91 ? 5.197 0.231 2.512 1.00 94.12 91 TYR A N 1
ATOM 701 C CA . TYR A 1 91 ? 4.248 -0.670 3.167 1.00 94.12 91 TYR A CA 1
ATOM 702 C C . TYR A 1 91 ? 4.390 -0.600 4.685 1.00 94.12 91 TYR A C 1
ATOM 704 O O . TYR A 1 91 ? 3.407 -0.423 5.407 1.00 94.12 91 TYR A O 1
ATOM 712 N N . VAL A 1 92 ? 5.625 -0.679 5.175 1.00 93.50 92 VAL A N 1
ATOM 713 C CA . VAL A 1 92 ? 5.928 -0.584 6.602 1.00 93.50 92 VAL A CA 1
ATOM 714 C C . VAL A 1 92 ? 5.542 0.795 7.135 1.00 93.50 92 VAL A C 1
ATOM 716 O O . VAL A 1 92 ? 4.806 0.880 8.117 1.00 93.50 92 VAL A O 1
ATOM 719 N N . THR A 1 93 ? 5.941 1.873 6.458 1.00 92.50 93 THR A N 1
ATOM 720 C CA . THR A 1 93 ? 5.598 3.247 6.849 1.00 92.50 93 THR A CA 1
ATOM 721 C C . THR A 1 93 ? 4.091 3.479 6.877 1.00 92.50 93 THR A C 1
ATOM 723 O O . THR A 1 93 ? 3.566 3.958 7.885 1.00 92.50 93 THR A O 1
ATOM 726 N N . GLY A 1 94 ? 3.372 3.093 5.819 1.00 90.62 94 GLY A N 1
ATOM 727 C CA . GLY A 1 94 ? 1.920 3.249 5.732 1.00 90.62 94 GLY A CA 1
ATOM 728 C C . GLY A 1 94 ? 1.184 2.482 6.832 1.00 90.62 94 GLY A C 1
ATOM 729 O O . GLY A 1 94 ? 0.264 3.020 7.456 1.00 90.62 94 GLY A O 1
ATOM 730 N N . PHE A 1 95 ? 1.630 1.258 7.132 1.00 91.38 95 PHE A N 1
ATOM 731 C CA . PHE A 1 95 ? 1.082 0.462 8.227 1.00 91.38 95 PHE A CA 1
ATOM 732 C C . PHE A 1 95 ? 1.371 1.101 9.592 1.00 91.38 95 PHE A C 1
ATOM 734 O O . PHE A 1 95 ? 0.453 1.276 10.396 1.00 91.38 95 PHE A O 1
ATOM 741 N N . CYS A 1 96 ? 2.616 1.513 9.841 1.00 91.88 96 CYS A N 1
ATOM 742 C CA . CYS A 1 96 ? 3.016 2.148 11.093 1.00 91.88 96 CYS A CA 1
ATOM 743 C C . CYS A 1 96 ? 2.246 3.448 11.356 1.00 91.88 96 CYS A C 1
ATOM 745 O O . CYS A 1 96 ? 1.732 3.658 12.455 1.00 91.88 96 CYS A O 1
ATOM 747 N N . ILE A 1 97 ? 2.094 4.297 10.341 1.00 89.69 97 ILE A N 1
ATOM 748 C CA . ILE A 1 97 ? 1.335 5.547 10.447 1.00 89.69 97 ILE A CA 1
ATOM 749 C C . ILE A 1 97 ? -0.145 5.267 10.715 1.00 89.69 97 ILE A C 1
ATOM 751 O O . ILE A 1 97 ? -0.744 5.923 11.568 1.00 89.69 97 ILE A O 1
ATOM 755 N N . ALA A 1 98 ? -0.735 4.264 10.061 1.00 88.31 98 ALA A N 1
ATOM 756 C CA . ALA A 1 98 ? -2.119 3.883 10.326 1.00 88.31 98 ALA A CA 1
ATOM 757 C C . ALA A 1 98 ? -2.318 3.384 11.771 1.00 88.31 98 ALA A C 1
ATOM 759 O O . ALA A 1 98 ? -3.300 3.752 12.419 1.00 88.31 98 ALA A O 1
ATOM 760 N N . VAL A 1 99 ? -1.361 2.619 12.311 1.00 88.38 99 VAL A N 1
ATOM 761 C CA . VAL A 1 99 ? -1.338 2.211 13.727 1.00 88.38 99 VAL A CA 1
ATOM 762 C C . VAL A 1 99 ? -1.248 3.436 14.646 1.00 88.38 99 VAL A C 1
ATOM 764 O O . VAL A 1 99 ? -2.033 3.547 15.589 1.00 88.38 99 VAL A O 1
ATOM 767 N N . LEU A 1 100 ? -0.350 4.386 14.365 1.00 88.69 100 LEU A N 1
ATOM 768 C CA . LEU A 1 100 ? -0.187 5.601 15.174 1.00 88.69 100 LEU A CA 1
ATOM 769 C C . LEU A 1 100 ? -1.452 6.461 15.194 1.00 88.69 100 LEU A C 1
ATOM 771 O O . LEU A 1 100 ? -1.882 6.879 16.268 1.00 88.69 100 LEU A O 1
ATOM 775 N N . ILE A 1 101 ? -2.079 6.679 14.035 1.00 85.44 101 ILE A N 1
ATOM 776 C CA . ILE A 1 101 ? -3.329 7.444 13.924 1.00 85.44 101 ILE A CA 1
ATOM 777 C C . ILE A 1 101 ? -4.450 6.759 14.712 1.00 85.44 101 ILE A C 1
ATOM 779 O O . ILE A 1 101 ? -5.226 7.436 15.388 1.00 85.44 101 ILE A O 1
ATOM 783 N N . PHE A 1 102 ? -4.534 5.428 14.637 1.00 84.38 102 PHE A N 1
ATOM 784 C CA . PHE A 1 102 ? -5.602 4.672 15.284 1.00 84.38 102 PHE A CA 1
ATOM 785 C C . PHE A 1 102 ? -5.463 4.641 16.814 1.00 84.38 102 PHE A C 1
ATOM 787 O O . PHE A 1 102 ? -6.454 4.820 17.521 1.00 84.38 102 PHE A O 1
ATOM 794 N N . TYR A 1 103 ? -4.250 4.439 17.340 1.00 85.00 103 TYR A N 1
ATOM 795 C CA . TYR A 1 103 ? -4.034 4.245 18.782 1.00 85.00 103 TYR A CA 1
ATOM 796 C C . TYR A 1 103 ? -3.581 5.496 19.537 1.00 85.00 103 TYR A C 1
ATOM 798 O O . TYR A 1 103 ? -3.822 5.598 20.740 1.00 85.00 103 TYR A O 1
ATOM 806 N N . SER A 1 104 ? -2.932 6.452 18.872 1.00 87.56 104 SER A N 1
ATOM 807 C CA . SER A 1 104 ? -2.380 7.646 19.514 1.00 87.56 104 SER A CA 1
ATOM 808 C C . SER A 1 104 ? -2.749 8.912 18.740 1.00 87.56 104 SER A C 1
ATOM 810 O O . SER A 1 104 ? -1.888 9.554 18.132 1.00 87.56 104 SER A O 1
ATOM 812 N N . PRO A 1 105 ? -4.023 9.352 18.807 1.00 83.38 105 PRO A N 1
ATOM 813 C CA . PRO A 1 105 ? -4.471 10.559 18.114 1.00 83.38 105 PRO A CA 1
ATOM 814 C C . PRO A 1 105 ? -3.682 11.811 18.535 1.00 83.38 105 PRO A C 1
ATOM 816 O O . PRO A 1 105 ? -3.547 12.755 17.763 1.00 83.38 105 PRO A O 1
ATOM 819 N N . LYS A 1 106 ? -3.109 11.812 19.748 1.00 85.19 106 LYS A N 1
ATOM 820 C CA . LYS A 1 106 ? -2.262 12.903 20.256 1.00 85.19 106 LYS A CA 1
ATOM 821 C C . LYS A 1 106 ? -0.918 13.015 19.527 1.00 85.19 106 LYS A C 1
ATOM 823 O O . LYS A 1 106 ? -0.372 14.108 19.465 1.00 85.19 106 LYS A O 1
ATOM 828 N N . ARG A 1 107 ? -0.401 11.913 18.972 1.00 84.69 107 ARG A N 1
ATOM 829 C CA . ARG A 1 107 ? 0.861 11.867 18.209 1.00 84.69 107 ARG A CA 1
ATOM 830 C C . ARG A 1 107 ? 0.648 11.927 16.695 1.00 84.69 107 ARG A C 1
ATOM 832 O O . ARG A 1 107 ? 1.591 11.755 15.931 1.00 84.69 107 ARG A O 1
ATOM 839 N N . VAL A 1 108 ? -0.574 12.213 16.237 1.00 83.06 108 VAL A N 1
ATOM 840 C CA . VAL A 1 108 ? -0.888 12.316 14.800 1.00 83.06 108 VAL A CA 1
ATOM 841 C C . VAL A 1 108 ? -0.023 13.361 14.103 1.00 83.06 108 VAL A C 1
ATOM 843 O O . VAL A 1 108 ? 0.344 13.163 12.952 1.00 83.06 108 VAL A O 1
ATOM 846 N N . GLN A 1 109 ? 0.345 14.446 14.788 1.00 85.94 109 GLN A N 1
ATOM 847 C CA . GLN A 1 109 ? 1.218 15.467 14.214 1.00 85.94 109 GLN A CA 1
ATOM 848 C C . GLN A 1 109 ? 2.611 14.913 13.870 1.00 85.94 109 GLN A C 1
ATOM 850 O O . GLN A 1 109 ? 3.135 15.209 12.802 1.00 85.94 109 GLN A O 1
ATOM 855 N N . GLU A 1 110 ? 3.197 14.077 14.730 1.00 84.81 110 GLU A N 1
ATOM 856 C CA . GLU A 1 110 ? 4.495 13.434 14.475 1.00 84.81 110 GLU A CA 1
ATOM 857 C C . GLU A 1 110 ? 4.402 12.440 13.308 1.00 84.81 110 GLU A C 1
ATOM 859 O O . GLU A 1 110 ? 5.253 12.443 12.416 1.00 84.81 110 GLU A O 1
ATOM 864 N N . ALA A 1 111 ? 3.326 11.648 13.269 1.00 84.19 111 ALA A N 1
ATOM 865 C CA . ALA A 1 111 ? 3.051 10.727 12.167 1.00 84.19 111 ALA A CA 1
ATOM 866 C C . ALA A 1 111 ? 2.840 11.474 10.835 1.00 84.19 111 ALA A C 1
ATOM 868 O O . ALA A 1 111 ? 3.281 11.018 9.782 1.00 84.19 111 ALA A O 1
ATOM 869 N N . PHE A 1 112 ? 2.214 12.653 10.878 1.00 82.94 112 PHE A N 1
ATOM 870 C CA . PHE A 1 112 ? 2.012 13.512 9.714 1.00 82.94 112 PHE A CA 1
ATOM 871 C C . PHE A 1 112 ? 3.335 14.037 9.145 1.00 82.94 112 PHE A C 1
ATOM 873 O O . PHE A 1 112 ? 3.539 13.975 7.934 1.00 82.94 112 PHE A O 1
ATOM 880 N N . TRP A 1 113 ? 4.268 14.477 9.997 1.00 85.38 113 TRP A N 1
ATOM 881 C CA . TRP A 1 113 ? 5.606 14.879 9.547 1.00 85.38 113 TRP A CA 1
ATOM 882 C C . TRP A 1 113 ? 6.381 13.719 8.919 1.00 85.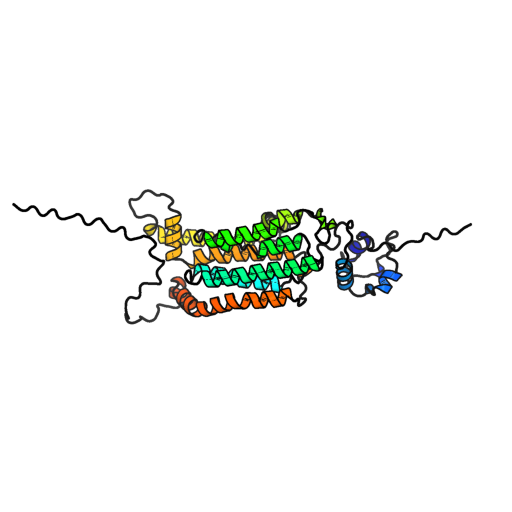38 113 TRP A C 1
ATOM 884 O O . TRP A 1 113 ? 7.020 13.897 7.882 1.00 85.38 113 TRP A O 1
ATOM 894 N N . SER A 1 114 ? 6.271 12.516 9.488 1.00 85.56 114 SER A N 1
ATOM 895 C CA . SER A 1 114 ? 6.859 11.310 8.897 1.00 85.56 114 SER A CA 1
ATOM 896 C C . SER A 1 114 ? 6.259 10.982 7.524 1.00 85.56 114 SER A C 1
ATOM 898 O O . SER A 1 114 ? 7.000 10.632 6.601 1.00 85.56 114 SER A O 1
ATOM 900 N N . GLN A 1 115 ? 4.941 11.131 7.358 1.00 84.62 115 GLN A N 1
ATOM 901 C CA . GLN A 1 115 ? 4.290 10.943 6.061 1.00 84.62 115 GLN A CA 1
ATOM 902 C C . GLN A 1 115 ? 4.783 11.976 5.045 1.00 84.62 115 GLN A C 1
ATOM 904 O O . GLN A 1 115 ? 5.112 11.611 3.922 1.00 84.62 115 GLN A O 1
ATOM 909 N N . ILE A 1 116 ? 4.870 13.251 5.434 1.00 85.44 116 ILE A N 1
ATOM 910 C CA . ILE A 1 116 ? 5.372 14.323 4.568 1.00 85.44 116 ILE A CA 1
ATOM 911 C C . ILE A 1 116 ? 6.787 14.003 4.074 1.00 85.44 116 ILE A C 1
ATOM 913 O O . ILE A 1 116 ? 7.044 14.108 2.877 1.00 85.44 116 ILE A O 1
ATOM 917 N N . LEU A 1 117 ? 7.685 13.563 4.962 1.00 86.44 117 LEU A N 1
ATOM 918 C CA . LEU A 1 117 ? 9.043 13.157 4.581 1.00 86.44 117 LEU A CA 1
ATOM 919 C C . LEU A 1 117 ? 9.043 12.003 3.569 1.00 86.44 117 LEU A C 1
ATOM 921 O O . LEU A 1 117 ? 9.854 12.003 2.648 1.00 86.44 117 LEU A O 1
ATOM 925 N N . THR A 1 118 ? 8.099 11.069 3.699 1.00 87.00 118 THR A N 1
ATOM 926 C CA . THR A 1 118 ? 7.920 9.958 2.750 1.00 87.00 118 THR A CA 1
ATOM 927 C C . THR A 1 118 ? 7.422 10.424 1.391 1.00 87.00 118 THR A C 1
ATOM 929 O O . THR A 1 118 ? 7.894 9.970 0.353 1.00 87.00 118 THR A O 1
ATOM 932 N N . VAL A 1 119 ? 6.508 11.388 1.365 1.00 87.06 119 VAL A N 1
ATOM 933 C CA . VAL A 1 119 ? 6.049 11.966 0.100 1.00 87.06 119 VAL A CA 1
ATOM 934 C C . VAL A 1 119 ? 7.167 12.771 -0.563 1.00 87.06 119 VAL A C 1
ATOM 936 O O . VAL A 1 119 ? 7.381 12.632 -1.764 1.00 87.06 119 VAL A O 1
ATOM 939 N N . TYR A 1 120 ? 7.934 13.556 0.198 1.00 87.81 120 TYR A N 1
ATOM 940 C CA . TYR A 1 120 ? 9.083 14.285 -0.344 1.00 87.81 120 TYR A CA 1
ATOM 941 C C . TYR A 1 120 ? 10.180 13.359 -0.867 1.00 87.81 120 TYR A C 1
ATOM 943 O O . TYR A 1 120 ? 10.800 13.685 -1.879 1.00 87.81 120 TYR A O 1
ATOM 951 N N . SER A 1 121 ? 10.409 12.205 -0.236 1.00 90.00 121 SER A N 1
ATOM 952 C CA . SER A 1 121 ? 11.395 11.252 -0.742 1.00 90.00 121 SER A CA 1
ATOM 953 C C . SER A 1 121 ? 10.974 10.616 -2.062 1.00 90.00 121 SER A C 1
ATOM 955 O O . SER A 1 121 ? 11.787 10.518 -2.984 1.00 90.00 121 SER A O 1
ATOM 957 N N . LEU A 1 122 ? 9.694 10.267 -2.197 1.00 88.56 122 LEU A N 1
ATOM 958 C CA . LEU A 1 122 ? 9.118 9.791 -3.455 1.00 88.56 122 LEU A CA 1
ATOM 959 C C . LEU A 1 122 ? 9.126 10.875 -4.543 1.00 88.56 122 LEU A C 1
ATOM 961 O O . LEU A 1 122 ? 9.423 10.594 -5.700 1.00 88.56 122 LEU A O 1
ATOM 965 N N . LEU A 1 123 ? 8.865 12.132 -4.182 1.00 87.88 123 LEU A N 1
ATOM 966 C CA . LEU A 1 123 ? 8.970 13.261 -5.109 1.00 87.88 123 LEU A CA 1
ATOM 967 C C . LEU A 1 123 ? 10.404 13.477 -5.595 1.00 87.88 123 LEU A C 1
ATOM 969 O O . LEU A 1 123 ? 10.617 13.691 -6.785 1.00 87.88 123 LEU A O 1
ATOM 973 N N . LEU A 1 124 ? 11.386 13.405 -4.694 1.00 90.25 124 LEU A N 1
ATOM 974 C CA . LEU A 1 124 ? 12.795 13.582 -5.036 1.00 90.25 124 LEU A CA 1
ATOM 975 C C . LEU A 1 124 ? 13.302 12.448 -5.936 1.00 90.25 124 LEU A C 1
ATOM 977 O O . LEU A 1 124 ? 13.976 12.713 -6.926 1.00 90.25 124 LEU A O 1
ATOM 981 N N . THR A 1 125 ? 12.956 11.197 -5.627 1.00 90.88 125 THR A N 1
ATOM 982 C CA . THR A 1 125 ? 13.302 10.038 -6.473 1.00 90.88 125 THR A CA 1
ATOM 983 C C . THR A 1 125 ? 12.625 10.117 -7.839 1.00 90.88 125 THR A C 1
ATOM 985 O O . THR A 1 125 ? 13.284 9.901 -8.853 1.00 90.88 125 THR A O 1
ATOM 988 N N . CYS A 1 126 ? 11.355 10.530 -7.889 1.00 89.75 126 CYS A N 1
ATOM 989 C CA . CYS A 1 126 ? 10.645 10.799 -9.138 1.00 89.75 126 CYS A CA 1
ATOM 990 C C . CYS A 1 126 ? 11.334 11.904 -9.951 1.00 89.75 126 CYS A C 1
ATOM 992 O O . CYS A 1 126 ? 11.592 11.728 -11.137 1.00 89.75 126 CYS A O 1
ATOM 994 N N . PHE A 1 127 ? 11.723 13.008 -9.310 1.00 88.94 127 PHE A N 1
ATOM 995 C CA . PHE A 1 127 ? 12.459 14.091 -9.960 1.00 88.94 127 PHE A CA 1
ATOM 996 C C . PHE A 1 127 ? 13.808 13.622 -10.525 1.00 88.94 127 PHE A C 1
ATOM 998 O O . PHE A 1 127 ? 14.128 13.926 -11.671 1.00 88.94 127 PHE A O 1
ATOM 1005 N N . ILE A 1 128 ? 14.573 12.826 -9.769 1.00 90.00 128 ILE A N 1
ATOM 1006 C CA . ILE A 1 128 ? 15.827 12.225 -10.251 1.00 90.00 128 ILE A CA 1
ATOM 1007 C C . ILE A 1 128 ? 15.564 11.315 -11.460 1.00 90.00 128 ILE A C 1
ATOM 1009 O O . ILE A 1 128 ? 16.308 11.383 -12.437 1.00 90.00 128 ILE A O 1
ATOM 1013 N N . ALA A 1 129 ? 14.502 10.506 -11.435 1.00 90.00 129 ALA A N 1
ATOM 1014 C CA . ALA A 1 129 ? 14.130 9.653 -12.564 1.00 90.00 129 ALA A CA 1
ATOM 1015 C C . ALA A 1 129 ? 13.726 10.462 -13.808 1.00 90.00 129 ALA A C 1
ATOM 1017 O O . ALA A 1 129 ? 14.086 10.081 -14.919 1.00 90.00 129 ALA A O 1
ATOM 1018 N N . VAL A 1 130 ? 13.039 11.599 -13.637 1.00 87.69 130 VAL A N 1
ATOM 1019 C CA . VAL A 1 130 ? 12.745 12.534 -14.739 1.00 87.69 130 VAL A CA 1
ATOM 1020 C C . VAL A 1 130 ? 14.036 13.097 -15.326 1.00 87.69 130 VAL A C 1
ATOM 1022 O O . VAL A 1 130 ? 14.191 13.100 -16.542 1.00 87.69 130 VAL A O 1
ATOM 1025 N N . LEU A 1 131 ? 14.979 13.532 -14.482 1.00 87.75 131 LEU A N 1
ATOM 1026 C CA . LEU A 1 131 ? 16.264 14.066 -14.945 1.00 87.75 131 LEU A CA 1
ATOM 1027 C C . LEU A 1 131 ? 17.110 13.028 -15.694 1.00 87.75 131 LEU A C 1
ATOM 1029 O O . LEU A 1 131 ? 17.874 13.404 -16.579 1.00 87.75 131 LEU A O 1
ATOM 1033 N N . ARG A 1 132 ? 16.979 11.742 -15.348 1.00 87.88 132 ARG A N 1
ATOM 1034 C CA . ARG A 1 132 ? 17.640 10.637 -16.060 1.00 87.88 132 ARG A CA 1
ATOM 1035 C C . ARG A 1 132 ? 16.918 10.218 -17.342 1.00 87.88 132 ARG A C 1
ATOM 1037 O O . ARG A 1 132 ? 17.530 9.569 -18.177 1.00 87.88 132 ARG A O 1
ATOM 1044 N N . GLY A 1 133 ? 15.656 10.610 -17.514 1.00 85.19 133 GLY A N 1
ATOM 1045 C CA . GLY A 1 133 ? 14.825 10.128 -18.615 1.00 85.19 133 GLY A CA 1
ATOM 1046 C C . GLY A 1 133 ? 14.331 8.691 -18.420 1.00 85.19 133 GLY A C 1
ATOM 1047 O O . GLY A 1 133 ? 13.929 8.072 -19.393 1.00 85.19 133 GLY A O 1
ATOM 1048 N N . ASP A 1 134 ? 14.314 8.185 -17.179 1.00 88.50 134 ASP A N 1
ATOM 1049 C CA . ASP A 1 134 ? 13.931 6.802 -16.831 1.00 88.50 134 ASP A CA 1
ATOM 1050 C C . ASP A 1 134 ? 12.488 6.705 -16.290 1.00 88.50 134 ASP A C 1
ATOM 1052 O O . ASP A 1 134 ? 12.012 5.640 -15.871 1.00 88.50 134 ASP A O 1
ATOM 1056 N N . LEU A 1 135 ? 11.776 7.836 -16.202 1.00 89.31 135 LEU A N 1
ATOM 1057 C CA . LEU A 1 135 ? 10.411 7.858 -15.688 1.00 89.31 135 LEU A CA 1
ATOM 1058 C C . LEU A 1 135 ? 9.427 7.435 -16.786 1.00 89.31 135 LEU A C 1
ATOM 1060 O O . LEU A 1 135 ? 9.178 8.167 -17.743 1.00 89.31 135 LEU A O 1
ATOM 1064 N N . THR A 1 136 ? 8.811 6.271 -16.602 1.00 88.12 136 THR A N 1
ATOM 1065 C CA . THR A 1 136 ? 7.689 5.801 -17.422 1.00 88.12 136 THR A CA 1
ATOM 1066 C C . THR A 1 136 ? 6.364 6.236 -16.790 1.00 88.12 136 THR A C 1
ATOM 1068 O O . THR A 1 136 ? 6.279 6.539 -15.592 1.00 88.12 136 THR A O 1
ATOM 1071 N N . ARG A 1 137 ? 5.284 6.216 -17.577 1.00 83.00 137 ARG A N 1
ATOM 1072 C CA . ARG A 1 137 ? 3.925 6.469 -17.069 1.00 83.00 137 ARG A CA 1
ATOM 1073 C C . ARG A 1 137 ? 3.517 5.468 -15.981 1.00 83.00 137 ARG A C 1
ATOM 1075 O O . ARG A 1 137 ? 2.852 5.850 -15.021 1.00 83.00 137 ARG A O 1
ATOM 1082 N N . PHE A 1 138 ? 3.942 4.210 -16.109 1.00 85.50 138 PHE A N 1
ATOM 1083 C CA . PHE A 1 138 ? 3.707 3.174 -15.104 1.00 85.50 138 PHE A CA 1
ATOM 1084 C C . PHE A 1 138 ? 4.334 3.549 -13.756 1.00 85.50 138 PHE A C 1
ATOM 1086 O O . PHE A 1 138 ? 3.635 3.565 -12.745 1.00 85.50 138 PHE A O 1
ATOM 1093 N N . HIS A 1 139 ? 5.609 3.953 -13.740 1.00 89.50 139 HIS A N 1
ATOM 1094 C CA . HIS A 1 139 ? 6.279 4.377 -12.508 1.00 89.50 139 HIS A CA 1
ATOM 1095 C C . HIS A 1 139 ? 5.599 5.581 -11.861 1.00 89.50 139 HIS A C 1
ATOM 1097 O O . HIS A 1 139 ? 5.436 5.610 -10.644 1.00 89.50 139 HIS A O 1
ATOM 1103 N N . ALA A 1 140 ? 5.137 6.548 -12.658 1.00 87.56 140 ALA A N 1
ATOM 1104 C CA . ALA A 1 140 ? 4.376 7.681 -12.140 1.00 87.56 140 ALA A CA 1
ATOM 1105 C C . ALA A 1 140 ? 3.070 7.247 -11.447 1.00 87.56 140 ALA A C 1
ATOM 1107 O O . ALA A 1 140 ? 2.733 7.767 -10.381 1.00 87.56 140 ALA A O 1
ATOM 1108 N N . LEU A 1 141 ? 2.354 6.266 -12.011 1.00 84.31 141 LEU A N 1
ATOM 1109 C CA . LEU A 1 141 ? 1.159 5.695 -11.385 1.00 84.31 141 LEU A CA 1
ATOM 1110 C C . LEU A 1 141 ? 1.491 4.911 -10.110 1.00 84.31 141 LEU A C 1
ATOM 1112 O O . LEU A 1 141 ? 0.765 5.037 -9.125 1.00 84.31 141 LEU A O 1
ATOM 1116 N N . VAL A 1 142 ? 2.595 4.158 -10.094 1.00 87.25 142 VAL A N 1
ATOM 1117 C CA . VAL A 1 142 ? 3.081 3.474 -8.885 1.00 87.25 142 VAL A CA 1
ATOM 1118 C C . VAL A 1 142 ? 3.400 4.492 -7.790 1.00 87.25 142 VAL A C 1
ATOM 1120 O O . VAL A 1 142 ? 2.918 4.331 -6.674 1.00 87.25 142 VAL A O 1
ATOM 1123 N N . VAL A 1 143 ? 4.113 5.584 -8.094 1.00 89.06 143 VAL A N 1
ATOM 1124 C CA . VAL A 1 143 ? 4.362 6.673 -7.127 1.00 89.06 143 VAL A CA 1
ATOM 1125 C C . VAL A 1 143 ? 3.051 7.236 -6.594 1.00 89.06 143 VAL A C 1
ATOM 1127 O O . VAL A 1 143 ? 2.902 7.402 -5.386 1.00 89.06 143 VAL A O 1
ATOM 1130 N N . LEU A 1 144 ? 2.083 7.504 -7.471 1.00 84.50 144 LEU A N 1
ATOM 1131 C CA . LEU A 1 144 ? 0.785 8.033 -7.062 1.00 84.50 144 LEU A CA 1
ATOM 1132 C C . LEU A 1 144 ? 0.041 7.058 -6.133 1.00 84.50 144 LEU A C 1
ATOM 1134 O O . LEU A 1 144 ? -0.505 7.480 -5.112 1.00 84.50 144 LEU A O 1
ATOM 1138 N N . ALA A 1 145 ? 0.066 5.762 -6.449 1.00 83.50 145 ALA A N 1
ATOM 1139 C CA . ALA A 1 145 ? -0.509 4.713 -5.613 1.00 83.50 145 ALA A CA 1
ATOM 1140 C C . ALA A 1 145 ? 0.222 4.580 -4.265 1.00 83.50 145 ALA A C 1
ATOM 1142 O O . ALA A 1 145 ? -0.430 4.338 -3.247 1.00 83.50 145 ALA A O 1
ATOM 1143 N N . LEU A 1 146 ? 1.546 4.779 -4.243 1.00 86.19 146 LEU A N 1
ATOM 1144 C CA . LEU A 1 146 ? 2.373 4.758 -3.035 1.00 86.19 146 LEU A CA 1
ATOM 1145 C C . LEU A 1 146 ? 2.113 5.965 -2.117 1.00 86.19 146 LEU A C 1
ATOM 1147 O O . LEU A 1 146 ? 2.054 5.816 -0.896 1.00 86.19 146 LEU A O 1
ATOM 1151 N N . VAL A 1 147 ? 1.899 7.148 -2.701 1.00 85.12 147 VAL A N 1
ATOM 1152 C CA . VAL A 1 147 ? 1.624 8.404 -1.979 1.00 85.12 147 VAL A CA 1
ATOM 1153 C C . VAL A 1 147 ? 0.210 8.448 -1.384 1.00 85.12 147 VAL A C 1
ATOM 1155 O O . VAL A 1 147 ? -0.003 9.144 -0.388 1.00 85.12 147 VAL A O 1
ATOM 1158 N N . LEU A 1 148 ? -0.746 7.694 -1.942 1.00 78.69 148 LEU A N 1
ATOM 1159 C CA . LEU A 1 148 ? -2.158 7.706 -1.534 1.00 78.69 148 LEU A CA 1
ATOM 1160 C C . LEU A 1 148 ? -2.637 6.367 -0.925 1.00 78.69 148 LEU A C 1
ATOM 1162 O O . LEU A 1 148 ? -3.522 5.720 -1.496 1.00 78.69 148 LEU A O 1
ATOM 1166 N N . PRO A 1 149 ? -2.139 5.934 0.254 1.00 71.75 149 PRO A N 1
ATOM 1167 C CA . PRO A 1 149 ? -2.652 4.732 0.902 1.00 71.75 149 PRO A CA 1
ATOM 1168 C C . PRO A 1 149 ? -4.154 4.865 1.231 1.00 71.75 149 PRO A C 1
ATOM 1170 O O . PRO A 1 149 ? -4.589 5.873 1.805 1.00 71.75 149 PRO A O 1
ATOM 1173 N N . PRO A 1 150 ? -4.979 3.837 0.966 1.00 65.62 150 PRO A N 1
ATOM 1174 C CA . PRO A 1 150 ? -6.424 3.913 1.187 1.00 65.62 150 PRO A CA 1
ATOM 1175 C C . PRO A 1 150 ? -6.804 4.012 2.668 1.00 65.62 150 PRO A C 1
ATOM 1177 O O . PRO A 1 150 ? -7.827 4.614 3.000 1.00 65.62 150 PRO A O 1
ATOM 1180 N N . SER A 1 151 ? -5.973 3.490 3.576 1.00 65.62 151 SER A N 1
ATOM 1181 C CA . SER A 1 151 ? -6.201 3.578 5.027 1.00 65.62 151 SER A CA 1
ATOM 1182 C C . SER A 1 151 ? -6.252 5.030 5.525 1.00 65.62 151 SER A C 1
ATOM 1184 O O . SER A 1 151 ? -6.988 5.341 6.462 1.00 65.62 151 SER A O 1
ATOM 1186 N N . GLN A 1 152 ? -5.548 5.946 4.854 1.00 62.59 152 GLN A N 1
ATOM 1187 C CA . GLN A 1 152 ? -5.532 7.373 5.190 1.00 62.59 152 GLN A CA 1
ATOM 1188 C C . GLN A 1 152 ? -6.773 8.105 4.648 1.00 62.59 152 GLN A C 1
ATOM 1190 O O . GLN A 1 152 ? -7.261 9.048 5.270 1.00 62.59 152 GLN A O 1
ATOM 1195 N N . SER A 1 153 ? -7.365 7.603 3.558 1.00 59.41 153 SER A N 1
ATOM 1196 C CA . SER A 1 153 ? -8.597 8.149 2.965 1.00 59.41 153 SER A CA 1
ATOM 1197 C C . SER A 1 153 ? -9.857 7.851 3.794 1.00 59.41 153 SER A C 1
ATOM 1199 O O . SER A 1 153 ? -10.813 8.635 3.773 1.00 59.41 153 SER A O 1
ATOM 1201 N N . ILE A 1 154 ? -9.867 6.730 4.529 1.00 58.09 154 ILE A N 1
ATOM 1202 C CA . ILE A 1 154 ? -11.032 6.245 5.294 1.00 58.09 154 ILE A CA 1
ATOM 1203 C C . ILE A 1 154 ? -11.132 6.900 6.680 1.00 58.09 154 ILE A C 1
ATOM 1205 O O . ILE A 1 154 ? -12.224 6.944 7.251 1.00 58.09 154 ILE A O 1
ATOM 1209 N N . SER A 1 155 ? -10.043 7.466 7.216 1.00 58.53 155 SER A N 1
ATOM 1210 C CA . SER A 1 155 ? -10.061 8.171 8.506 1.00 58.53 155 SER A CA 1
ATOM 1211 C C . SER A 1 155 ? -10.784 9.523 8.380 1.00 58.53 155 SER A C 1
ATOM 1213 O O . SER A 1 155 ? -10.197 10.601 8.333 1.00 58.53 155 SER A O 1
ATOM 1215 N N . LEU A 1 156 ? -12.115 9.447 8.306 1.00 51.59 156 LEU A N 1
ATOM 1216 C CA . LEU A 1 156 ? -13.069 10.526 8.027 1.00 51.59 156 LEU A CA 1
ATOM 1217 C C . LEU A 1 156 ? -13.057 11.649 9.080 1.00 51.59 156 LEU A C 1
ATOM 1219 O O . LEU A 1 156 ? -13.726 12.666 8.921 1.00 51.59 156 LEU A O 1
ATOM 1223 N N . HIS A 1 157 ? -12.318 11.455 10.172 1.00 55.75 157 HIS A N 1
ATOM 1224 C CA . HIS A 1 157 ? -12.324 12.326 11.339 1.00 55.75 157 HIS A CA 1
ATOM 1225 C C . HIS A 1 157 ? -11.228 13.397 11.343 1.00 55.75 157 HIS A C 1
ATOM 1227 O O . HIS A 1 157 ? -11.270 14.265 12.212 1.00 55.75 157 HIS A O 1
ATOM 1233 N N . ILE A 1 158 ? -10.286 13.397 10.389 1.00 60.91 158 ILE A N 1
ATOM 1234 C CA . ILE A 1 158 ? -9.209 14.402 10.341 1.00 60.91 158 ILE A CA 1
ATOM 1235 C C . ILE A 1 158 ? -9.219 15.131 8.985 1.00 60.91 158 ILE A C 1
ATOM 1237 O O . ILE A 1 158 ? -8.463 14.774 8.079 1.00 60.91 158 ILE A O 1
ATOM 1241 N N . PRO A 1 159 ? -10.061 16.171 8.815 1.00 60.66 159 PRO A N 1
ATOM 1242 C CA . PRO A 1 159 ? -10.203 16.882 7.539 1.00 60.66 159 PRO A CA 1
ATOM 1243 C C . PRO A 1 159 ? -8.896 17.537 7.057 1.00 60.66 159 PRO A C 1
ATOM 1245 O O . PRO A 1 159 ? -8.666 17.645 5.855 1.00 60.66 159 PRO A O 1
ATOM 1248 N N . TYR A 1 160 ? -8.008 17.916 7.982 1.00 58.50 160 TYR A N 1
ATOM 1249 C CA . TYR A 1 160 ? -6.735 18.572 7.667 1.00 58.50 160 TYR A CA 1
ATOM 1250 C C . TYR A 1 160 ? -5.738 17.659 6.940 1.00 58.50 160 TYR A C 1
ATOM 1252 O O . TYR A 1 160 ? -5.104 18.093 5.981 1.00 58.50 160 TYR A O 1
ATOM 1260 N N . VAL A 1 161 ? -5.638 16.384 7.336 1.00 58.53 161 VAL A N 1
ATOM 1261 C CA . VAL A 1 161 ? -4.709 15.424 6.706 1.00 58.53 161 VAL A CA 1
ATOM 1262 C C . VAL A 1 161 ? -5.170 15.083 5.287 1.00 58.53 161 VAL A C 1
ATOM 1264 O O . VAL A 1 161 ? -4.355 15.015 4.368 1.00 58.53 161 VAL A O 1
ATOM 1267 N N . ARG A 1 162 ? -6.490 14.974 5.086 1.00 57.06 162 ARG A N 1
ATOM 1268 C CA . ARG A 1 162 ? -7.095 14.697 3.778 1.00 57.06 162 ARG A CA 1
ATOM 1269 C C . ARG A 1 162 ? -6.819 15.802 2.755 1.00 57.06 162 ARG A C 1
ATOM 1271 O O . ARG A 1 162 ? -6.550 15.493 1.600 1.00 57.06 162 ARG A O 1
ATOM 1278 N N . SER A 1 163 ? -6.864 17.070 3.174 1.00 60.16 163 SER A N 1
ATOM 1279 C CA . SER A 1 163 ? -6.617 18.213 2.281 1.00 60.16 163 SER A CA 1
ATOM 1280 C C . SER A 1 163 ? -5.169 18.245 1.778 1.00 60.16 163 SER A C 1
ATOM 1282 O O . 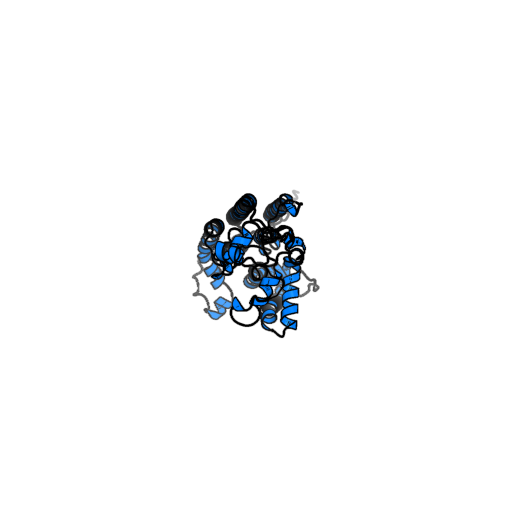SER A 1 163 ? -4.939 18.364 0.579 1.00 60.16 163 SER A O 1
ATOM 1284 N N . GLY A 1 164 ? -4.187 18.051 2.668 1.00 61.03 164 GLY A N 1
ATOM 1285 C CA . GLY A 1 164 ? -2.768 18.079 2.293 1.00 61.03 164 GLY A CA 1
ATOM 1286 C C . GLY A 1 164 ? -2.393 16.998 1.276 1.00 61.03 164 GLY A C 1
ATOM 1287 O O . GLY A 1 164 ? -1.784 17.302 0.256 1.00 61.03 164 GLY A O 1
ATOM 1288 N N . GLN A 1 165 ? -2.815 15.753 1.509 1.00 61.22 165 GLN A N 1
ATOM 1289 C CA . GLN A 1 165 ? -2.455 14.621 0.646 1.00 61.22 165 GLN A CA 1
ATOM 1290 C C . GLN A 1 165 ? -3.153 14.649 -0.709 1.00 61.22 165 GLN A C 1
ATOM 1292 O O . GLN A 1 165 ? -2.519 14.379 -1.728 1.00 61.22 165 GLN A O 1
ATOM 1297 N N . LEU A 1 166 ? -4.441 15.009 -0.730 1.00 62.50 166 LEU A N 1
ATOM 1298 C CA . LEU A 1 166 ? -5.174 15.171 -1.980 1.00 62.50 166 LEU A CA 1
ATOM 1299 C C . LEU A 1 166 ? -4.531 16.279 -2.819 1.00 62.50 166 LEU A C 1
ATOM 1301 O O . LEU A 1 166 ? -4.310 16.083 -4.009 1.00 62.50 166 LEU A O 1
ATOM 1305 N N . ASN A 1 167 ? -4.152 17.396 -2.189 1.00 65.31 167 ASN A N 1
ATOM 1306 C CA . ASN A 1 167 ? -3.461 18.478 -2.876 1.00 65.31 167 ASN A CA 1
ATOM 1307 C C . ASN A 1 167 ? -2.104 18.024 -3.411 1.00 65.31 167 ASN A C 1
ATOM 1309 O O . ASN A 1 167 ? -1.815 18.326 -4.558 1.00 65.31 167 ASN A O 1
ATOM 1313 N N . THR A 1 168 ? -1.300 17.260 -2.662 1.00 65.00 168 THR A N 1
ATOM 1314 C CA . THR A 1 168 ? -0.008 16.767 -3.172 1.00 65.00 168 THR A CA 1
ATOM 1315 C C . THR A 1 168 ? -0.170 15.750 -4.299 1.00 65.00 168 THR A C 1
ATOM 1317 O O . THR A 1 168 ? 0.550 15.846 -5.285 1.00 65.00 168 THR A O 1
ATOM 1320 N N . GLY A 1 169 ? -1.126 14.822 -4.208 1.00 64.19 169 GLY A N 1
ATOM 1321 C CA . GLY A 1 169 ? -1.422 13.877 -5.292 1.00 64.19 169 GLY A CA 1
ATOM 1322 C C . GLY A 1 169 ? -1.928 14.583 -6.552 1.00 64.19 169 GLY A C 1
ATOM 1323 O O . GLY A 1 169 ? -1.470 14.285 -7.652 1.00 64.19 169 GLY A O 1
ATOM 1324 N N . ILE A 1 170 ? -2.806 15.579 -6.390 1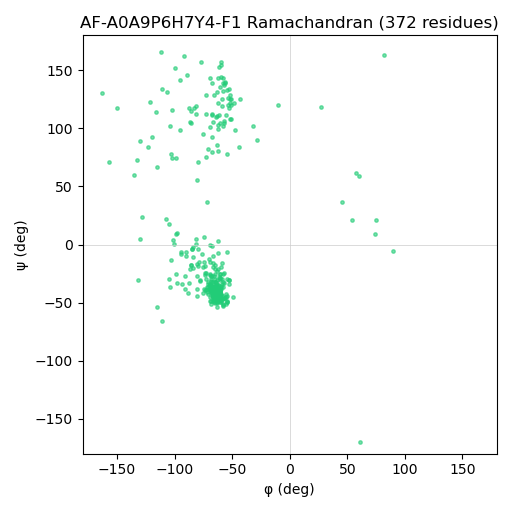.00 67.12 170 ILE A N 1
ATOM 1325 C CA . ILE A 1 170 ? -3.256 16.449 -7.484 1.00 67.12 170 ILE A CA 1
ATOM 1326 C C . ILE A 1 170 ? -2.086 17.252 -8.045 1.00 67.12 170 ILE A C 1
ATOM 1328 O O . ILE A 1 170 ? -2.006 17.409 -9.253 1.00 67.12 170 ILE A O 1
ATOM 1332 N N . LEU A 1 171 ? -1.174 17.741 -7.205 1.00 67.19 171 LEU A N 1
ATOM 1333 C CA . LEU A 1 171 ? -0.002 18.497 -7.634 1.00 67.19 171 LEU A CA 1
ATOM 1334 C C . LEU A 1 171 ? 0.935 17.586 -8.436 1.00 67.19 171 LEU A C 1
ATOM 1336 O O . LEU A 1 171 ? 1.265 17.919 -9.561 1.00 67.19 171 LEU A O 1
ATOM 1340 N N . ILE A 1 172 ? 1.245 16.381 -7.954 1.00 66.06 172 ILE A N 1
ATOM 1341 C CA . ILE A 1 172 ? 1.993 15.369 -8.721 1.00 66.06 172 ILE A CA 1
ATOM 1342 C C . ILE A 1 172 ? 1.314 15.102 -10.064 1.00 66.06 172 ILE A C 1
ATOM 1344 O O . ILE A 1 172 ? 1.961 15.180 -11.101 1.00 66.06 172 ILE A O 1
ATOM 1348 N N . TYR A 1 173 ? 0.005 14.851 -10.061 1.00 67.38 173 TYR A N 1
ATOM 1349 C CA . TYR A 1 173 ? -0.763 14.594 -11.277 1.00 67.38 173 TYR A CA 1
ATOM 1350 C C . TYR A 1 173 ? -0.816 15.799 -12.230 1.00 67.38 173 TYR A C 1
ATOM 1352 O O . TYR A 1 173 ? -0.786 15.630 -13.444 1.00 67.38 173 TYR A O 1
ATOM 1360 N N . ALA A 1 174 ? -0.881 17.019 -11.699 1.00 66.44 174 ALA A N 1
ATOM 1361 C CA . ALA A 1 174 ? -0.942 18.251 -12.476 1.00 66.44 174 ALA A CA 1
ATOM 1362 C C . ALA A 1 174 ? 0.424 18.662 -13.042 1.00 66.44 174 ALA A C 1
ATOM 1364 O O . ALA A 1 174 ? 0.470 19.266 -14.112 1.00 66.44 174 ALA A O 1
ATOM 1365 N N . TYR A 1 175 ? 1.510 18.348 -12.329 1.00 67.44 175 TYR A N 1
ATOM 1366 C CA . TYR A 1 175 ? 2.889 18.575 -12.762 1.00 67.44 175 TYR A CA 1
ATOM 1367 C C . TYR A 1 175 ? 3.440 17.428 -13.615 1.00 67.44 175 TYR A C 1
ATOM 1369 O O . TYR A 1 175 ? 4.414 17.638 -14.336 1.00 67.44 175 TYR A O 1
ATOM 1377 N N . LEU A 1 176 ? 2.820 16.242 -13.580 1.00 65.56 176 LEU A N 1
ATOM 1378 C CA . LEU A 1 176 ? 3.068 15.195 -14.565 1.00 65.56 176 LEU A CA 1
ATOM 1379 C C . LEU A 1 176 ? 2.734 15.774 -15.949 1.00 65.56 176 LEU A C 1
ATOM 1381 O O . LEU A 1 176 ? 1.598 16.211 -16.169 1.00 65.56 176 LEU A O 1
ATOM 1385 N N . PRO A 1 177 ? 3.710 15.839 -16.873 1.00 62.53 177 PRO A N 1
ATOM 1386 C CA . PRO A 1 177 ? 3.492 16.435 -18.178 1.00 62.53 177 PRO A CA 1
ATOM 1387 C C . PRO A 1 177 ? 2.279 15.785 -18.844 1.00 62.53 177 PRO A C 1
ATOM 1389 O O . PRO A 1 177 ? 2.212 14.565 -18.983 1.00 62.53 177 PRO A O 1
ATOM 1392 N N . ARG A 1 178 ? 1.303 16.597 -19.270 1.00 61.94 178 ARG A N 1
ATOM 1393 C CA . ARG A 1 178 ? 0.117 16.090 -19.987 1.00 61.94 178 ARG A CA 1
ATOM 1394 C C . ARG A 1 178 ? 0.488 15.428 -21.320 1.00 61.94 178 ARG A C 1
ATOM 1396 O O . ARG A 1 178 ? -0.293 14.642 -21.850 1.00 61.94 178 ARG A O 1
ATOM 1403 N N . GLY A 1 179 ? 1.662 15.756 -21.862 1.00 60.34 179 GLY A N 1
ATOM 1404 C CA . GLY A 1 179 ? 2.227 15.131 -23.050 1.00 60.34 179 GLY A CA 1
ATOM 1405 C C . GLY A 1 179 ? 2.908 13.808 -22.711 1.00 60.34 179 GLY A C 1
ATOM 1406 O O . GLY A 1 179 ? 3.892 13.781 -21.978 1.00 60.34 179 GLY A O 1
ATOM 1407 N N . VAL A 1 180 ? 2.413 12.720 -23.304 1.00 59.12 180 VAL A N 1
ATOM 1408 C CA . VAL A 1 180 ? 2.998 11.368 -23.202 1.00 59.12 180 VAL A CA 1
ATOM 1409 C C . VAL A 1 180 ? 4.436 11.318 -23.739 1.00 59.12 180 VAL A C 1
ATOM 1411 O O . VAL A 1 180 ? 5.196 10.426 -23.390 1.00 59.12 180 VAL A O 1
ATOM 1414 N N . GLU A 1 181 ? 4.809 12.307 -24.551 1.00 67.56 181 GLU A N 1
ATOM 1415 C CA . GLU A 1 181 ? 6.117 12.448 -25.196 1.00 67.56 181 GLU A CA 1
ATOM 1416 C C . GLU A 1 181 ? 7.271 12.712 -24.219 1.00 67.56 181 GLU A C 1
ATOM 1418 O O . GLU A 1 181 ? 8.430 12.558 -24.591 1.00 67.56 181 GLU A O 1
ATOM 1423 N N . HIS A 1 182 ? 6.972 13.101 -22.975 1.00 68.06 182 HIS A N 1
ATOM 1424 C CA . HIS A 1 182 ? 7.987 13.341 -21.946 1.00 68.06 182 HIS A CA 1
ATOM 1425 C C . HIS A 1 182 ? 8.324 12.105 -21.107 1.00 68.06 182 HIS A C 1
ATOM 1427 O O . HIS A 1 182 ? 9.266 12.159 -20.318 1.00 68.06 182 HIS A O 1
ATOM 1433 N N . PHE A 1 183 ? 7.559 11.018 -21.236 1.00 74.81 183 PHE A N 1
ATOM 1434 C CA . PHE A 1 183 ? 7.859 9.773 -20.538 1.00 74.81 183 PHE A CA 1
ATOM 1435 C C . PHE A 1 183 ? 8.779 8.900 -21.380 1.00 74.81 183 PHE A C 1
ATOM 1437 O O . PHE A 1 183 ? 8.665 8.845 -22.608 1.00 74.81 183 PHE A O 1
ATOM 1444 N N . ALA A 1 184 ? 9.650 8.167 -20.695 1.00 68.19 184 ALA A N 1
ATOM 1445 C CA . ALA A 1 184 ? 10.373 7.067 -21.303 1.00 68.19 184 ALA A CA 1
ATOM 1446 C C . ALA A 1 184 ? 9.372 6.066 -21.905 1.00 68.19 184 ALA A C 1
ATOM 1448 O O . ALA A 1 184 ? 8.332 5.787 -21.298 1.00 68.19 184 ALA A O 1
ATOM 1449 N N . GLN A 1 185 ? 9.697 5.531 -23.086 1.00 77.44 185 GLN A N 1
ATOM 1450 C CA . GLN A 1 185 ? 8.904 4.523 -23.799 1.00 77.44 185 GLN A CA 1
ATOM 1451 C C . GLN A 1 185 ? 7.472 4.969 -24.157 1.00 77.44 185 GLN A C 1
ATOM 1453 O O . GLN A 1 185 ? 6.479 4.337 -23.785 1.00 77.44 185 GLN A O 1
ATOM 1458 N N . ALA A 1 186 ? 7.345 6.058 -24.921 1.00 78.25 186 ALA A N 1
ATOM 1459 C CA . ALA A 1 186 ? 6.051 6.503 -25.445 1.00 78.25 186 ALA A CA 1
ATOM 1460 C C . ALA A 1 186 ? 5.334 5.426 -26.297 1.00 78.25 186 ALA A C 1
ATOM 1462 O O . ALA A 1 186 ? 4.100 5.427 -26.343 1.00 78.25 186 ALA A O 1
ATOM 1463 N N . SER A 1 187 ? 6.077 4.478 -26.891 1.00 77.00 187 SER A N 1
ATOM 1464 C CA . SER A 1 187 ? 5.549 3.303 -27.608 1.00 77.00 187 SER A CA 1
ATOM 1465 C C . SER A 1 187 ? 4.644 2.423 -26.741 1.00 77.00 187 SER A C 1
ATOM 1467 O O . SER A 1 187 ? 3.642 1.904 -27.226 1.00 77.00 187 SER A O 1
ATOM 1469 N N . CYS A 1 188 ? 4.893 2.323 -25.428 1.00 78.44 188 CYS A N 1
ATOM 1470 C CA . CYS A 1 188 ? 4.096 1.488 -24.515 1.00 78.44 188 CYS A CA 1
ATOM 1471 C C . CYS A 1 188 ? 2.659 2.008 -24.286 1.00 78.44 188 CYS A C 1
ATOM 1473 O O . CYS A 1 188 ? 1.881 1.393 -23.550 1.00 78.44 188 CYS A O 1
ATOM 1475 N N . LYS A 1 189 ? 2.267 3.137 -24.896 1.00 72.75 189 LYS A N 1
ATOM 1476 C CA . LYS A 1 189 ? 0.950 3.775 -24.720 1.00 72.75 189 LYS A CA 1
ATOM 1477 C C . LYS A 1 189 ? -0.225 2.862 -25.105 1.00 72.75 189 LYS A C 1
ATOM 1479 O O . LYS A 1 189 ? -1.298 2.992 -24.514 1.00 72.75 189 LYS A O 1
ATOM 1484 N N . GLY A 1 190 ? -0.029 1.944 -26.057 1.00 67.88 190 GLY A N 1
ATOM 1485 C CA . GLY A 1 190 ? -1.061 1.010 -26.533 1.00 67.88 190 GLY A CA 1
ATOM 1486 C C . GLY A 1 190 ? -1.538 0.002 -25.479 1.00 67.88 190 GLY A C 1
ATOM 1487 O O . GLY A 1 190 ? -2.699 -0.410 -25.503 1.00 67.88 190 GLY A O 1
ATOM 1488 N N . ARG A 1 191 ? -0.709 -0.324 -24.473 1.00 68.00 191 ARG A N 1
ATOM 1489 C CA . ARG A 1 191 ? -1.089 -1.158 -23.313 1.00 68.00 191 ARG A CA 1
ATOM 1490 C C . ARG A 1 191 ? -1.842 -0.336 -22.255 1.00 68.00 191 ARG A C 1
ATOM 1492 O O . ARG A 1 191 ? -1.500 -0.323 -21.072 1.00 68.00 191 ARG A O 1
ATOM 1499 N N . SER A 1 192 ? -2.934 0.304 -22.687 1.00 55.38 192 SER A N 1
ATOM 1500 C CA . SER A 1 192 ? -3.871 1.134 -21.899 1.00 55.38 192 SER A CA 1
ATOM 1501 C C . SER A 1 192 ? -4.474 0.439 -20.663 1.00 55.38 192 SER A C 1
ATOM 1503 O O . SER A 1 192 ? -5.145 1.085 -19.854 1.00 55.38 192 SER A O 1
ATOM 1505 N N . VAL A 1 193 ? -4.221 -0.858 -20.475 1.00 54.22 193 VAL A N 1
ATOM 1506 C CA . VAL A 1 193 ? -4.624 -1.629 -19.294 1.00 54.22 193 VAL A CA 1
ATOM 1507 C C . VAL A 1 193 ? -4.112 -0.971 -18.003 1.00 54.22 193 VAL A C 1
ATOM 1509 O O . VAL A 1 193 ? -4.802 -1.029 -16.988 1.00 54.22 193 VAL A O 1
ATOM 1512 N N . THR A 1 194 ? -2.973 -0.263 -18.044 1.00 56.00 194 THR A N 1
ATOM 1513 C CA . THR A 1 194 ? -2.380 0.447 -16.891 1.00 56.00 194 THR A CA 1
ATOM 1514 C C . THR A 1 194 ? -3.264 1.557 -16.297 1.00 56.00 194 THR A C 1
ATOM 1516 O O . THR A 1 194 ? -3.209 1.786 -15.089 1.00 56.00 194 THR A O 1
ATOM 1519 N N . ASP A 1 195 ? -4.142 2.191 -17.084 1.00 55.28 195 ASP A N 1
ATOM 1520 C CA . ASP A 1 195 ? -5.029 3.262 -16.590 1.00 55.28 195 ASP A CA 1
ATOM 1521 C C . ASP A 1 195 ? -6.240 2.721 -15.808 1.00 55.28 195 ASP A C 1
ATOM 1523 O O . ASP A 1 195 ? -6.703 3.340 -14.850 1.00 55.28 195 ASP A O 1
ATOM 1527 N N . TYR A 1 196 ? -6.721 1.526 -16.160 1.00 56.31 196 TYR A N 1
ATOM 1528 C CA . TYR A 1 196 ? -7.782 0.824 -15.427 1.00 56.31 196 TYR A CA 1
ATOM 1529 C C . TYR A 1 196 ? -7.236 -0.098 -14.325 1.00 56.31 196 TYR A C 1
ATOM 1531 O O . TYR A 1 196 ? -8.003 -0.648 -13.527 1.00 56.31 196 TYR A O 1
ATOM 1539 N N . PHE A 1 197 ? -5.910 -0.248 -14.264 1.00 57.97 197 PHE A N 1
ATOM 1540 C CA . PHE A 1 197 ? -5.213 -1.271 -13.490 1.00 57.97 197 PHE A CA 1
ATOM 1541 C C . PHE A 1 197 ? -5.524 -1.184 -11.995 1.00 57.97 197 PHE A C 1
ATOM 1543 O O . PHE A 1 197 ? -5.926 -2.163 -11.380 1.00 57.97 197 PHE A O 1
ATOM 1550 N N . PHE A 1 198 ? -5.463 0.008 -11.404 1.00 56.91 198 PHE A N 1
ATOM 1551 C CA . PHE A 1 198 ? -5.629 0.162 -9.954 1.00 56.91 198 PHE A CA 1
ATOM 1552 C C . PHE A 1 198 ? -7.071 -0.012 -9.447 1.00 56.91 198 PHE A C 1
ATOM 1554 O O . PHE A 1 198 ? -7.272 -0.267 -8.260 1.00 56.91 198 PHE A O 1
ATOM 1561 N N . LEU A 1 199 ? -8.075 0.101 -10.323 1.00 58.81 199 LEU A N 1
ATOM 1562 C CA . LEU A 1 199 ? -9.493 -0.019 -9.954 1.00 58.81 199 LEU A CA 1
ATOM 1563 C C . LEU A 1 199 ? -10.104 -1.364 -10.354 1.00 58.81 199 LEU A C 1
ATOM 1565 O O . LEU A 1 199 ? -10.939 -1.894 -9.622 1.00 58.81 199 LEU A O 1
ATOM 1569 N N . ILE A 1 200 ? -9.704 -1.911 -11.503 1.00 58.47 200 ILE A N 1
ATOM 1570 C CA . ILE A 1 200 ? -10.368 -3.063 -12.122 1.00 58.47 200 ILE A CA 1
ATOM 1571 C C . ILE A 1 200 ? -9.553 -4.357 -11.941 1.00 58.47 200 ILE A C 1
ATOM 1573 O O . ILE A 1 200 ? -10.145 -5.432 -11.830 1.00 58.47 200 ILE A O 1
ATOM 1577 N N . VAL A 1 201 ? -8.217 -4.294 -11.844 1.00 61.97 201 VAL A N 1
ATOM 1578 C CA . VAL A 1 201 ? -7.369 -5.504 -11.865 1.00 61.97 201 VAL A CA 1
ATOM 1579 C C . VAL A 1 201 ? -7.557 -6.436 -10.682 1.00 61.97 201 VAL A C 1
ATOM 1581 O O . VAL A 1 201 ? -7.568 -7.629 -10.936 1.00 61.97 201 VAL A O 1
ATOM 1584 N N . PRO A 1 202 ? -7.795 -6.011 -9.433 1.00 61.25 202 PRO A N 1
ATOM 1585 C CA . PRO A 1 202 ? -8.047 -6.981 -8.366 1.00 61.25 202 PRO A CA 1
ATOM 1586 C C . PRO A 1 202 ? -9.287 -7.837 -8.664 1.00 61.25 202 PRO A C 1
ATOM 1588 O O . PRO A 1 202 ? -9.279 -9.047 -8.459 1.00 61.25 202 PRO A O 1
ATOM 1591 N N . PHE A 1 203 ? -10.324 -7.230 -9.252 1.00 63.53 203 PHE A N 1
ATOM 1592 C CA . PHE A 1 203 ? -11.549 -7.924 -9.646 1.00 63.53 203 PHE A CA 1
ATOM 1593 C C . PHE A 1 203 ? -11.362 -8.780 -10.906 1.00 63.53 203 PHE A C 1
ATOM 1595 O O . PHE A 1 203 ? -11.825 -9.921 -10.935 1.00 63.53 203 PHE A O 1
ATOM 1602 N N . LEU A 1 204 ? -10.646 -8.281 -11.920 1.00 63.84 204 LEU A N 1
ATOM 1603 C CA . LEU A 1 204 ? -10.321 -9.059 -13.122 1.00 63.84 204 LEU A CA 1
ATOM 1604 C C . LEU A 1 204 ? -9.331 -10.189 -12.840 1.00 63.84 204 LEU A C 1
ATOM 1606 O O . LEU A 1 204 ? -9.454 -11.248 -13.433 1.00 63.84 204 LEU A O 1
ATOM 1610 N N . TYR A 1 205 ? -8.382 -10.008 -11.928 1.00 65.94 205 TYR A N 1
ATOM 1611 C CA . TYR A 1 205 ? -7.413 -11.028 -11.539 1.00 65.94 205 TYR A CA 1
ATOM 1612 C C . TYR A 1 205 ? -8.113 -12.171 -10.807 1.00 65.94 205 TYR A C 1
ATOM 1614 O O . TYR A 1 205 ? -7.908 -13.332 -11.152 1.00 65.94 205 TYR A O 1
ATOM 1622 N N . ILE A 1 206 ? -9.030 -11.853 -9.882 1.00 66.19 206 ILE A N 1
ATOM 1623 C CA . ILE A 1 206 ? -9.923 -12.854 -9.283 1.00 66.19 206 ILE A CA 1
ATOM 1624 C C . ILE A 1 206 ? -10.734 -13.562 -10.380 1.00 66.19 206 ILE A C 1
ATOM 1626 O O . ILE A 1 206 ? -10.818 -14.787 -10.370 1.00 66.19 206 ILE A O 1
ATOM 1630 N N . TYR A 1 207 ? -11.287 -12.831 -11.352 1.00 71.12 207 TYR A N 1
ATOM 1631 C CA . TYR A 1 207 ? -12.067 -13.414 -12.450 1.00 71.12 207 TYR A CA 1
ATOM 1632 C C . TYR A 1 207 ? -11.243 -14.334 -13.374 1.00 71.12 207 TYR A C 1
ATOM 1634 O O . TYR A 1 207 ? -11.649 -15.459 -13.647 1.00 71.12 207 TYR A O 1
ATOM 1642 N N . VAL A 1 208 ? -10.062 -13.904 -13.820 1.00 70.50 208 VAL A N 1
ATOM 1643 C CA . VAL A 1 208 ? -9.190 -14.675 -14.722 1.00 70.50 208 VAL A CA 1
ATOM 1644 C C . VAL A 1 208 ? -8.667 -15.931 -14.027 1.00 70.50 208 VAL A C 1
ATOM 1646 O O . VAL A 1 208 ? -8.721 -17.015 -14.602 1.00 70.50 208 VAL A O 1
ATOM 1649 N N . TRP A 1 209 ? -8.225 -15.826 -12.773 1.00 70.25 209 TRP A N 1
ATOM 1650 C CA . TRP A 1 209 ? -7.712 -16.986 -12.039 1.00 70.25 209 TRP A CA 1
ATOM 1651 C C . TRP A 1 209 ? -8.813 -17.975 -11.653 1.00 70.25 209 TRP A C 1
ATOM 1653 O O . TRP A 1 209 ? -8.591 -19.186 -11.684 1.00 70.25 209 TRP A O 1
ATOM 1663 N N . THR A 1 210 ? -10.020 -17.484 -11.352 1.00 66.88 210 THR A N 1
ATOM 1664 C CA . THR A 1 210 ? -11.181 -18.367 -11.157 1.00 66.88 210 THR A CA 1
ATOM 1665 C C . THR A 1 210 ? -11.593 -19.054 -12.457 1.00 66.88 210 THR A C 1
ATOM 1667 O O . THR A 1 210 ? -11.917 -20.239 -12.421 1.00 66.88 210 THR A O 1
ATOM 1670 N N . ALA A 1 211 ? -11.490 -18.379 -13.607 1.00 73.00 211 ALA A N 1
ATOM 1671 C CA . ALA A 1 211 ? -11.698 -18.998 -14.916 1.00 73.00 211 ALA A CA 1
ATOM 1672 C C . ALA A 1 211 ? -10.643 -20.076 -15.242 1.00 73.00 211 ALA A C 1
ATOM 1674 O O . ALA A 1 211 ? -10.961 -21.058 -15.907 1.00 73.00 211 ALA A O 1
ATOM 1675 N N . GLN A 1 212 ? -9.418 -19.944 -14.723 1.00 80.56 212 GLN A N 1
ATOM 1676 C CA . GLN A 1 212 ? -8.351 -20.953 -14.832 1.00 80.56 212 GLN A CA 1
ATOM 1677 C C . GLN A 1 212 ? -8.471 -22.098 -13.805 1.00 80.56 212 GLN A C 1
ATOM 1679 O O . GLN A 1 212 ? -7.592 -22.955 -13.730 1.00 80.56 212 GLN A O 1
ATOM 1684 N N . GLY A 1 213 ? -9.539 -22.134 -12.999 1.00 82.88 213 GLY A N 1
ATOM 1685 C CA . GLY A 1 213 ? -9.766 -23.182 -11.998 1.00 82.88 213 GLY A CA 1
ATOM 1686 C C . GLY A 1 213 ? -8.872 -23.081 -10.758 1.00 82.88 213 GLY A C 1
ATOM 1687 O O . GLY A 1 213 ? -8.883 -23.980 -9.915 1.00 82.88 213 GLY A O 1
ATOM 1688 N N . VAL A 1 214 ? -8.114 -21.992 -10.602 1.00 75.88 214 VAL A N 1
ATOM 1689 C CA . VAL A 1 214 ? -7.243 -21.802 -9.443 1.00 75.88 214 VAL A CA 1
ATOM 1690 C C . VAL A 1 214 ? -8.044 -21.158 -8.313 1.00 75.88 214 VAL A C 1
ATOM 1692 O O . VAL A 1 214 ? -8.350 -19.968 -8.330 1.00 75.88 214 VAL A O 1
ATOM 1695 N N . ALA A 1 215 ? -8.386 -21.946 -7.292 1.00 77.25 215 ALA A N 1
ATOM 1696 C CA . ALA A 1 215 ? -9.220 -21.485 -6.178 1.00 77.25 215 ALA A CA 1
ATOM 1697 C C . ALA A 1 215 ? -8.486 -20.571 -5.173 1.00 77.25 215 ALA A C 1
ATOM 1699 O O . ALA A 1 215 ? -9.131 -19.844 -4.415 1.00 77.25 215 ALA A O 1
ATOM 1700 N N . TYR A 1 216 ? -7.147 -20.589 -5.145 1.00 77.00 216 TYR A N 1
ATOM 1701 C CA . TYR A 1 216 ? -6.360 -19.907 -4.110 1.00 77.00 216 TYR A CA 1
ATOM 1702 C C . TYR A 1 216 ? -6.609 -18.393 -4.010 1.00 77.00 216 TYR A C 1
ATOM 1704 O O . TYR A 1 216 ? -6.841 -17.932 -2.891 1.00 77.00 216 TYR A O 1
ATOM 1712 N N . PRO A 1 217 ? -6.639 -17.603 -5.103 1.00 72.00 217 PRO A N 1
ATOM 1713 C CA . PRO A 1 217 ? -6.866 -16.161 -5.005 1.00 72.00 217 PRO A CA 1
ATOM 1714 C C . PRO A 1 217 ? -8.229 -15.837 -4.393 1.00 72.00 217 PRO A C 1
ATOM 1716 O O . PRO A 1 217 ? -8.338 -14.938 -3.565 1.00 72.00 217 PRO A O 1
ATOM 1719 N N . LEU A 1 218 ? -9.263 -16.617 -4.720 1.00 74.12 218 LEU A N 1
ATOM 1720 C CA . LEU A 1 218 ? -10.586 -16.439 -4.129 1.00 74.12 218 LEU A CA 1
ATOM 1721 C C . LEU A 1 218 ? -10.552 -16.699 -2.620 1.00 74.12 218 LEU A C 1
ATOM 1723 O O . LEU A 1 218 ? -11.116 -15.921 -1.857 1.00 74.12 218 LEU A O 1
ATOM 1727 N N . VAL A 1 219 ? -9.841 -17.733 -2.166 1.00 80.38 219 VAL A N 1
ATOM 1728 C CA . VAL A 1 219 ? -9.669 -17.987 -0.729 1.00 80.38 219 VAL A CA 1
ATOM 1729 C C . VAL A 1 219 ? -8.902 -16.841 -0.063 1.00 80.38 219 VAL A C 1
ATOM 1731 O O . VAL A 1 219 ? -9.363 -16.320 0.946 1.00 80.38 219 VAL A O 1
ATOM 1734 N N . PHE A 1 220 ? -7.784 -16.383 -0.623 1.00 79.62 220 PHE A N 1
ATOM 1735 C CA . PHE A 1 220 ? -6.988 -15.317 -0.004 1.00 79.62 220 PHE A CA 1
ATOM 1736 C C . PHE A 1 220 ? -7.694 -13.958 0.017 1.00 79.62 220 PHE A C 1
ATOM 1738 O O . PHE A 1 220 ? -7.556 -13.230 0.999 1.00 79.62 220 PHE A O 1
ATOM 1745 N N . PHE A 1 221 ? -8.471 -13.622 -1.015 1.00 79.94 221 PHE A N 1
ATOM 1746 C CA . PHE A 1 221 ? -9.157 -12.333 -1.088 1.00 79.94 221 PHE A CA 1
ATOM 1747 C C . PHE A 1 221 ? -10.559 -12.348 -0.494 1.00 79.94 221 PHE A C 1
ATOM 1749 O O . PHE A 1 221 ? -10.916 -11.372 0.143 1.00 79.94 221 PHE A O 1
ATOM 1756 N N . VAL A 1 222 ? -11.366 -13.400 -0.655 1.00 84.19 222 VAL A N 1
ATOM 1757 C CA . VAL A 1 222 ? -12.777 -13.400 -0.213 1.00 84.19 222 VAL A CA 1
ATOM 1758 C C . VAL A 1 222 ? -12.922 -13.861 1.232 1.00 84.19 222 VAL A C 1
ATOM 1760 O O . VAL A 1 222 ? -13.679 -13.261 2.000 1.00 84.19 222 VAL A O 1
ATOM 1763 N N . LEU A 1 223 ? -12.180 -14.897 1.636 1.00 87.44 223 LEU A N 1
ATOM 1764 C CA . LEU A 1 223 ? -12.282 -15.482 2.976 1.00 87.44 223 LEU A CA 1
ATOM 1765 C C . LEU A 1 223 ? -12.080 -14.444 4.094 1.00 87.44 223 LEU A C 1
ATOM 1767 O O . LEU A 1 223 ? -12.868 -14.445 5.045 1.00 87.44 223 LEU A O 1
ATOM 1771 N N . PRO A 1 224 ? -11.112 -13.508 4.006 1.00 88.62 224 PRO A N 1
ATOM 1772 C CA . PRO A 1 224 ? -10.941 -12.534 5.071 1.00 88.62 224 PRO A CA 1
ATOM 1773 C C . PRO A 1 224 ? -12.097 -11.528 5.171 1.00 88.62 224 PRO A C 1
ATOM 1775 O O . PRO A 1 224 ? -12.448 -11.128 6.282 1.00 88.62 224 PRO A O 1
ATOM 1778 N N . PHE A 1 225 ? -12.758 -11.179 4.058 1.00 87.25 225 PHE A N 1
ATOM 1779 C CA . PHE A 1 225 ? -13.978 -10.359 4.094 1.00 87.25 225 PHE A CA 1
ATOM 1780 C C . PHE A 1 225 ? -15.148 -11.121 4.710 1.00 87.25 225 PHE A C 1
ATOM 1782 O O . PHE A 1 225 ? -15.894 -10.542 5.499 1.00 87.25 225 PHE A O 1
ATOM 1789 N N . VAL A 1 226 ? -15.287 -12.416 4.408 1.00 91.69 226 VAL A N 1
ATOM 1790 C CA . VAL A 1 226 ? -16.313 -13.271 5.024 1.00 91.69 226 VAL A CA 1
ATOM 1791 C C . VAL A 1 226 ? -16.108 -13.338 6.538 1.00 91.69 226 VAL A C 1
ATOM 1793 O O . VAL A 1 226 ? -17.049 -13.089 7.293 1.00 91.69 226 VAL A O 1
ATOM 1796 N N . PHE A 1 227 ? -14.879 -13.586 7.002 1.00 93.06 227 PHE A N 1
ATOM 1797 C CA . PHE A 1 227 ? -14.578 -13.595 8.435 1.00 93.06 227 PHE A CA 1
ATOM 1798 C C . PHE A 1 227 ? -14.764 -12.227 9.088 1.00 93.06 227 PHE A C 1
ATOM 1800 O O . PHE A 1 227 ? -15.298 -12.149 10.195 1.00 93.06 227 PHE A O 1
ATOM 1807 N N . MET A 1 228 ? -14.382 -11.142 8.412 1.00 93.81 228 MET A N 1
ATOM 1808 C CA . MET A 1 228 ? -14.610 -9.785 8.903 1.00 93.81 228 MET A CA 1
ATOM 1809 C C . MET A 1 228 ? -16.107 -9.483 9.040 1.00 93.81 228 MET A C 1
ATOM 1811 O O . MET A 1 228 ? -16.533 -8.956 10.068 1.00 93.81 228 MET A O 1
ATOM 1815 N N . PHE A 1 229 ? -16.916 -9.842 8.041 1.00 94.31 229 PHE A N 1
ATOM 1816 C CA . PHE A 1 229 ? -18.365 -9.653 8.075 1.00 94.31 229 PHE A CA 1
ATOM 1817 C C . PHE A 1 229 ? -19.011 -10.490 9.183 1.00 94.31 229 PHE A C 1
ATOM 1819 O O . PHE A 1 229 ? -19.815 -9.971 9.958 1.00 94.31 229 PHE A O 1
ATOM 1826 N N . ALA A 1 230 ? -18.601 -11.753 9.323 1.00 95.81 230 ALA A N 1
ATOM 1827 C CA . ALA A 1 230 ? -19.048 -12.623 10.406 1.00 95.81 230 ALA A CA 1
ATOM 1828 C C . ALA A 1 230 ? -18.675 -12.055 11.787 1.00 95.81 230 ALA A C 1
ATOM 1830 O O . ALA A 1 230 ? -19.510 -12.044 12.693 1.00 95.81 230 ALA A O 1
ATOM 1831 N N . ALA A 1 231 ? -17.459 -11.518 11.943 1.00 94.94 231 ALA A N 1
ATOM 1832 C CA . ALA A 1 231 ? -17.015 -10.876 13.178 1.00 94.94 231 ALA A CA 1
ATOM 1833 C C . ALA A 1 231 ? -17.848 -9.624 13.505 1.00 94.94 231 ALA A C 1
ATOM 1835 O O . ALA A 1 231 ? -18.286 -9.462 14.647 1.00 94.94 231 ALA A O 1
ATOM 1836 N N . TRP A 1 232 ? -18.127 -8.770 12.513 1.00 96.69 232 TRP A N 1
ATOM 1837 C CA . TRP A 1 232 ? -19.019 -7.615 12.669 1.00 96.69 232 TRP A CA 1
ATOM 1838 C C . TRP A 1 232 ? -20.437 -8.036 13.059 1.00 96.69 232 TRP A C 1
ATOM 1840 O O . TRP A 1 232 ? -20.991 -7.496 14.019 1.00 96.69 232 TRP A O 1
ATOM 1850 N N . ALA A 1 233 ? -21.014 -9.020 12.367 1.00 96.44 233 ALA A N 1
ATOM 1851 C CA . ALA A 1 233 ? -22.344 -9.538 12.669 1.00 96.44 233 ALA A CA 1
ATOM 1852 C C . ALA A 1 233 ? -22.413 -10.093 14.101 1.00 96.44 233 ALA A C 1
ATOM 1854 O O . ALA A 1 233 ? -23.307 -9.723 14.864 1.00 96.44 233 ALA A O 1
ATOM 1855 N N . ALA A 1 234 ? -21.427 -10.900 14.505 1.00 96.38 234 ALA A N 1
ATOM 1856 C CA . ALA A 1 234 ? -21.328 -11.430 15.861 1.00 96.38 234 ALA A CA 1
ATOM 1857 C C . ALA A 1 234 ? -21.220 -10.308 16.908 1.00 96.38 234 ALA A C 1
ATOM 1859 O O . ALA A 1 234 ? -21.951 -10.324 17.901 1.00 96.38 234 ALA A O 1
ATOM 1860 N N . ALA A 1 235 ? -20.375 -9.298 16.678 1.00 95.56 235 ALA A N 1
ATOM 1861 C CA . ALA A 1 235 ? -20.230 -8.155 17.579 1.00 95.56 235 ALA A CA 1
ATOM 1862 C C . ALA A 1 235 ? -21.536 -7.355 17.729 1.00 95.56 235 ALA A C 1
ATOM 1864 O O . ALA A 1 235 ? -21.917 -6.996 18.847 1.00 95.56 235 ALA A O 1
ATOM 1865 N N . ILE A 1 236 ? -22.253 -7.121 16.625 1.00 96.00 236 ILE A N 1
ATOM 1866 C CA . ILE A 1 236 ? -23.550 -6.430 16.621 1.00 96.00 236 ILE A CA 1
ATOM 1867 C C . ILE A 1 236 ? -24.603 -7.243 17.384 1.00 96.00 236 ILE A C 1
ATOM 1869 O O . ILE A 1 236 ? -25.330 -6.679 18.202 1.00 96.00 236 ILE A O 1
ATOM 1873 N N . ILE A 1 237 ? -24.671 -8.560 17.163 1.00 96.38 237 ILE A N 1
ATOM 1874 C CA . ILE A 1 237 ? -25.619 -9.452 17.849 1.00 96.38 237 ILE A CA 1
ATOM 1875 C C . ILE A 1 237 ? -25.347 -9.472 19.357 1.00 96.38 237 ILE A C 1
ATOM 1877 O O . ILE A 1 237 ? -26.281 -9.317 20.149 1.00 96.38 237 ILE A O 1
ATOM 1881 N N . LEU A 1 238 ? -24.080 -9.610 19.760 1.00 95.69 238 LEU A N 1
ATOM 1882 C CA . LEU A 1 238 ? -23.677 -9.635 21.170 1.00 95.69 238 LEU A CA 1
ATOM 1883 C C . LEU A 1 238 ? -23.961 -8.308 21.885 1.00 95.69 238 LEU A C 1
ATOM 1885 O O . LEU A 1 238 ? -24.281 -8.322 23.072 1.00 95.69 238 LEU A O 1
ATOM 1889 N N . LYS A 1 239 ? -23.885 -7.178 21.170 1.00 95.75 239 LYS A N 1
ATOM 1890 C CA . LYS A 1 239 ? -24.118 -5.827 21.712 1.00 95.75 239 LYS A CA 1
ATOM 1891 C C . LYS A 1 239 ? -25.454 -5.209 21.328 1.00 95.75 239 LYS A C 1
ATOM 1893 O O . LYS A 1 239 ? -25.665 -4.003 21.471 1.00 95.75 239 LYS A O 1
ATOM 1898 N N . ARG A 1 240 ? -26.402 -6.033 20.878 1.00 96.12 240 ARG A N 1
ATOM 1899 C CA . ARG A 1 240 ? -27.701 -5.554 20.397 1.00 96.12 240 ARG A CA 1
ATOM 1900 C C . ARG A 1 240 ? -28.485 -4.774 21.455 1.00 96.12 240 ARG A C 1
ATOM 1902 O O . ARG A 1 240 ? -29.178 -3.835 21.093 1.00 96.12 240 ARG A O 1
ATOM 1909 N N . LYS A 1 241 ? -28.375 -5.132 22.742 1.00 95.50 241 LYS A N 1
ATOM 1910 C CA . LYS A 1 241 ? -29.128 -4.477 23.830 1.00 95.50 241 LYS A CA 1
ATOM 1911 C C . LYS A 1 241 ? -28.596 -3.070 24.120 1.00 95.50 241 LYS A C 1
ATOM 1913 O O . LYS A 1 241 ? -29.373 -2.160 24.390 1.00 95.50 241 LYS A O 1
ATOM 1918 N N . GLU A 1 242 ? -27.282 -2.878 24.030 1.00 95.12 242 GLU A N 1
ATOM 1919 C CA . GLU A 1 242 ? -26.639 -1.573 24.185 1.00 95.12 242 GLU A CA 1
ATOM 1920 C C . GLU A 1 242 ? -26.884 -0.674 22.958 1.00 95.12 242 GLU A C 1
ATOM 1922 O O . GLU A 1 242 ? -27.138 0.533 23.088 1.00 95.12 242 GLU A O 1
ATOM 1927 N N . ILE A 1 243 ? -26.855 -1.260 21.754 1.00 95.50 243 ILE A N 1
ATOM 1928 C CA . ILE A 1 243 ? -27.118 -0.545 20.498 1.00 95.50 243 ILE A CA 1
ATOM 1929 C C . ILE A 1 243 ? -28.599 -0.139 20.411 1.00 95.50 243 ILE A C 1
ATOM 1931 O O . ILE A 1 243 ? -28.888 1.042 20.179 1.00 95.50 243 ILE A O 1
ATOM 1935 N N . TRP A 1 244 ? -29.520 -1.071 20.672 1.00 95.94 244 TRP A N 1
ATOM 1936 C CA . TRP A 1 244 ? -30.973 -0.886 20.627 1.00 95.94 244 TRP A CA 1
ATOM 1937 C C . TRP A 1 244 ? -31.600 -1.169 22.000 1.00 95.94 244 TRP A C 1
ATOM 1939 O O . TRP A 1 244 ? -31.943 -2.315 22.303 1.00 95.94 244 TRP A O 1
ATOM 1949 N N . PRO A 1 245 ? -31.763 -0.129 22.841 1.00 95.00 245 PRO A N 1
ATOM 1950 C CA . PRO A 1 245 ? -32.434 -0.267 24.123 1.00 95.00 245 PRO A CA 1
ATOM 1951 C C . PRO A 1 245 ? -33.877 -0.755 23.931 1.00 95.00 245 PRO A C 1
ATOM 1953 O O . PRO A 1 245 ? -34.535 -0.331 22.971 1.00 95.00 245 PRO A O 1
ATOM 1956 N N . PRO A 1 246 ? -34.394 -1.603 24.836 1.00 96.50 246 PRO A N 1
ATOM 1957 C CA . PRO A 1 246 ? -35.784 -2.041 24.781 1.00 96.50 246 PRO A CA 1
ATOM 1958 C C . PRO A 1 246 ? -36.727 -0.829 24.806 1.00 96.50 246 PRO A C 1
ATOM 1960 O O . PRO A 1 246 ? -36.502 0.126 25.547 1.00 96.50 246 PRO A O 1
ATOM 1963 N N . GLY A 1 247 ? -37.763 -0.856 23.965 1.00 95.19 247 GLY A N 1
ATOM 1964 C CA . GLY A 1 247 ? -38.753 0.222 23.850 1.00 95.19 247 GLY A CA 1
ATOM 1965 C C . GLY A 1 247 ? -38.425 1.323 22.833 1.00 95.19 247 GLY A C 1
ATOM 1966 O O . GLY A 1 247 ? -39.272 2.176 22.587 1.00 95.19 247 GLY A O 1
ATOM 1967 N N . GLN A 1 248 ? -37.246 1.314 22.197 1.00 93.94 248 GLN A N 1
ATOM 1968 C CA . GLN A 1 248 ? -36.968 2.198 21.056 1.00 93.94 248 GLN A CA 1
ATOM 1969 C C . GLN A 1 248 ? -37.223 1.477 19.721 1.00 93.94 248 GLN A C 1
ATOM 1971 O O . GLN A 1 248 ? -36.877 0.302 19.592 1.00 93.94 248 GLN A O 1
ATOM 1976 N N . PRO A 1 249 ? -37.776 2.160 18.697 1.00 92.69 249 PRO A N 1
ATOM 1977 C CA . PRO A 1 249 ? -37.958 1.568 17.376 1.00 92.69 249 PRO A CA 1
ATOM 1978 C C . PRO A 1 249 ? -36.608 1.186 16.759 1.00 92.69 249 PRO A C 1
ATOM 1980 O O . PRO A 1 249 ? -35.615 1.910 16.908 1.00 92.69 249 PRO A O 1
ATOM 1983 N N . TYR A 1 250 ? -36.579 0.064 16.033 1.00 90.06 250 TYR A N 1
ATOM 1984 C CA . TYR A 1 250 ? -35.388 -0.409 15.330 1.00 90.06 250 TYR A CA 1
ATOM 1985 C C . TYR A 1 250 ? -35.054 0.551 14.183 1.00 90.06 250 TYR A C 1
ATOM 1987 O O . TYR A 1 250 ? -35.585 0.454 13.082 1.00 90.06 250 TYR A O 1
ATOM 1995 N N . ARG A 1 251 ? -34.194 1.533 14.461 1.00 92.12 251 ARG A N 1
ATOM 1996 C CA . ARG A 1 251 ? -33.618 2.418 13.445 1.00 92.12 251 ARG A CA 1
ATOM 1997 C C . ARG A 1 251 ? -32.126 2.112 13.303 1.00 92.12 251 ARG A C 1
ATOM 1999 O O . ARG A 1 251 ? -31.445 2.001 14.331 1.00 92.12 251 ARG A O 1
ATOM 2006 N N . PRO A 1 252 ? -31.597 1.983 12.073 1.00 88.69 252 PRO A N 1
ATOM 2007 C CA . PRO A 1 252 ? -30.171 1.779 11.854 1.00 88.69 252 PRO A CA 1
ATOM 2008 C C . PRO A 1 252 ? -29.414 3.038 12.292 1.00 88.69 252 PRO A C 1
ATOM 2010 O O . PRO A 1 252 ? -29.448 4.077 11.639 1.00 88.69 252 PRO A O 1
ATOM 2013 N N . ARG A 1 253 ? -28.748 2.964 13.447 1.00 91.94 253 ARG A N 1
ATOM 2014 C CA . ARG A 1 253 ? -27.895 4.042 13.966 1.00 91.94 253 ARG A CA 1
ATOM 2015 C C . ARG A 1 253 ? -26.438 3.683 13.710 1.00 91.94 253 ARG A C 1
ATOM 2017 O O . ARG A 1 253 ? -25.737 3.305 14.645 1.00 91.94 253 ARG A O 1
ATOM 2024 N N . PHE A 1 254 ? -25.991 3.801 12.459 1.00 91.88 254 PHE A N 1
ATOM 2025 C CA . PHE A 1 254 ? -24.639 3.406 12.033 1.00 91.88 254 PHE A CA 1
ATOM 2026 C C . PHE A 1 254 ? -23.536 3.971 12.936 1.00 91.88 254 PHE A C 1
ATOM 2028 O O . PHE A 1 254 ? -22.680 3.224 13.392 1.00 91.88 254 PHE A O 1
ATOM 2035 N N . ILE A 1 255 ? -23.615 5.255 13.302 1.00 90.69 255 ILE A N 1
ATOM 2036 C CA . ILE A 1 255 ? -22.642 5.897 14.204 1.00 90.69 255 ILE A CA 1
ATOM 2037 C C . ILE A 1 255 ? -22.642 5.244 15.594 1.00 90.69 255 ILE A C 1
ATOM 2039 O O . ILE A 1 255 ? -21.584 5.048 16.187 1.00 90.69 255 ILE A O 1
ATOM 2043 N N . LYS A 1 256 ? -23.820 4.890 16.126 1.00 93.38 256 LYS A N 1
ATOM 2044 C CA . LYS A 1 256 ? -23.929 4.233 17.434 1.00 93.38 256 LYS A CA 1
ATOM 2045 C C . LYS A 1 256 ? -23.381 2.809 17.368 1.00 93.38 256 LYS A C 1
ATOM 2047 O O . LYS A 1 25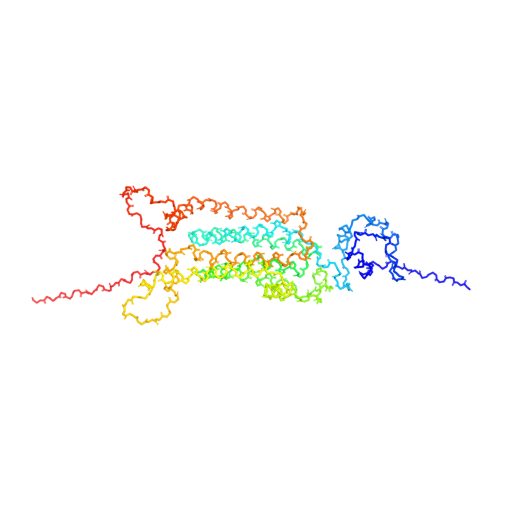6 ? -22.590 2.452 18.228 1.00 93.38 256 LYS A O 1
ATOM 2052 N N . VAL A 1 257 ? -23.737 2.040 16.334 1.00 94.88 257 VAL A N 1
ATOM 2053 C CA . VAL A 1 257 ? -23.180 0.699 16.080 1.00 94.88 257 VAL A CA 1
ATOM 2054 C C . VAL A 1 257 ? -21.659 0.770 16.001 1.00 94.88 257 VAL A C 1
ATOM 2056 O O . VAL A 1 257 ? -20.982 0.057 16.732 1.00 94.88 257 VAL A O 1
ATOM 2059 N N . TRP A 1 258 ? -21.128 1.682 15.183 1.00 93.69 258 TRP A N 1
ATOM 2060 C CA . TRP A 1 258 ? -19.694 1.884 15.009 1.00 93.69 258 TRP A CA 1
ATOM 2061 C C . TRP A 1 258 ? -19.003 2.210 16.332 1.00 93.69 258 TRP A C 1
ATOM 2063 O O . TRP A 1 258 ? -18.061 1.524 16.707 1.00 93.69 258 TRP A O 1
ATOM 2073 N N . ARG A 1 259 ? -19.497 3.201 17.086 1.00 92.44 259 ARG A N 1
ATOM 2074 C CA . ARG A 1 259 ? -18.928 3.578 18.391 1.00 92.44 259 ARG A CA 1
ATOM 2075 C C . ARG A 1 259 ? -19.009 2.444 19.410 1.00 92.44 259 ARG A C 1
ATOM 2077 O O . ARG A 1 259 ? -18.040 2.203 20.118 1.00 92.44 259 ARG A O 1
ATOM 2084 N N . THR A 1 260 ? -20.139 1.742 19.485 1.00 93.69 260 THR A N 1
ATOM 2085 C CA . THR A 1 260 ? -20.324 0.628 20.422 1.00 93.69 260 THR A CA 1
ATOM 2086 C C . THR A 1 260 ? -19.406 -0.542 20.076 1.00 93.69 260 THR A C 1
ATOM 2088 O O . THR A 1 260 ? -18.699 -1.032 20.953 1.00 93.69 260 THR A O 1
ATOM 2091 N N . VAL A 1 261 ? -19.361 -0.970 18.812 1.00 93.31 261 VAL A N 1
ATOM 2092 C CA . VAL A 1 261 ? -18.460 -2.047 18.377 1.00 93.31 261 VAL A CA 1
ATOM 2093 C C . VAL A 1 261 ? -17.003 -1.627 18.546 1.00 93.31 261 VAL A C 1
ATOM 2095 O O . VAL A 1 261 ? -16.225 -2.417 19.054 1.00 93.31 261 VAL A O 1
ATOM 2098 N N . GLY A 1 262 ? -16.638 -0.385 18.228 1.00 89.38 262 GLY A N 1
ATOM 2099 C CA . GLY A 1 262 ? -15.282 0.123 18.443 1.00 89.38 262 GLY A CA 1
ATOM 2100 C C . GLY A 1 262 ? -14.842 0.145 19.893 1.00 89.38 262 GLY A C 1
ATOM 2101 O O . GLY A 1 262 ? -13.713 -0.216 20.203 1.00 89.38 262 GLY A O 1
ATOM 2102 N N . TYR A 1 263 ? -15.756 0.507 20.789 1.00 88.00 263 TYR A N 1
ATOM 2103 C CA . TYR A 1 263 ? -15.480 0.526 22.217 1.00 88.00 263 TYR A CA 1
ATOM 2104 C C . TYR A 1 263 ? -15.253 -0.884 22.785 1.00 88.00 263 TYR A C 1
ATOM 2106 O O . TYR A 1 263 ? -14.320 -1.095 23.553 1.00 88.00 263 TYR A O 1
ATOM 2114 N N . TYR A 1 264 ? -16.086 -1.863 22.406 1.00 89.38 264 TYR A N 1
ATOM 2115 C CA . TYR A 1 264 ? -16.012 -3.225 22.961 1.00 89.38 264 TYR A CA 1
ATOM 2116 C C . TYR A 1 264 ? -15.110 -4.187 22.172 1.00 89.38 264 TYR A C 1
ATOM 2118 O O . TYR A 1 264 ? -14.588 -5.144 22.742 1.00 89.38 264 TYR A O 1
ATOM 2126 N N . TYR A 1 265 ? -14.934 -3.952 20.874 1.00 90.50 265 TYR A N 1
ATOM 2127 C CA . TYR A 1 265 ? -14.192 -4.795 19.934 1.00 90.50 265 TYR A CA 1
ATOM 2128 C C . TYR A 1 265 ? -13.272 -3.946 19.038 1.00 90.50 265 TYR A C 1
ATOM 2130 O O . TYR A 1 265 ? -13.385 -3.985 17.808 1.00 90.50 265 TYR A O 1
ATOM 2138 N N . PRO A 1 266 ? -12.320 -3.198 19.621 1.00 85.00 266 PRO A N 1
ATOM 2139 C CA . PRO A 1 266 ? -11.444 -2.303 18.862 1.00 85.00 266 PRO A CA 1
ATOM 2140 C C . PRO A 1 266 ? -10.593 -3.040 17.813 1.00 85.00 266 PRO A C 1
ATOM 2142 O O . PRO A 1 266 ? -10.261 -2.467 16.781 1.00 85.00 266 PRO A O 1
ATOM 2145 N N . PHE A 1 267 ? -10.322 -4.337 18.009 1.00 86.88 267 PHE A N 1
ATOM 2146 C CA . PHE A 1 267 ? -9.670 -5.184 17.006 1.00 86.88 267 PHE A CA 1
ATOM 2147 C C . PHE A 1 267 ? -10.472 -5.305 15.700 1.00 86.88 267 PHE A C 1
ATOM 2149 O O . PHE A 1 267 ? -9.887 -5.259 14.624 1.00 86.88 267 PHE A O 1
ATOM 2156 N N . ILE A 1 268 ? -11.805 -5.421 15.766 1.00 91.50 268 ILE A N 1
ATOM 2157 C CA . ILE A 1 268 ? -12.650 -5.515 14.562 1.00 91.50 268 ILE A CA 1
ATOM 2158 C C . ILE A 1 268 ? -12.550 -4.217 13.758 1.00 91.50 268 ILE A C 1
ATOM 2160 O O . ILE A 1 268 ? -12.393 -4.254 12.538 1.00 91.50 268 ILE A O 1
ATOM 2164 N N . GLN A 1 269 ? -12.570 -3.069 14.444 1.00 89.31 269 GLN A N 1
ATOM 2165 C CA . GLN A 1 269 ? -12.350 -1.778 13.799 1.00 89.31 269 GLN A CA 1
ATOM 2166 C C . GLN A 1 269 ? -10.957 -1.678 13.189 1.00 89.31 269 GLN A C 1
ATOM 2168 O O . GLN A 1 269 ? -10.854 -1.343 12.012 1.00 89.31 269 GLN A O 1
ATOM 2173 N N . PHE A 1 270 ? -9.913 -2.027 13.943 1.00 88.38 270 PHE A N 1
ATOM 2174 C CA . PHE A 1 270 ? -8.540 -2.035 13.444 1.00 88.38 270 PHE A CA 1
ATOM 2175 C C . PHE A 1 270 ? -8.401 -2.892 12.179 1.00 88.38 270 PHE A C 1
ATOM 2177 O O . PHE A 1 270 ? -7.882 -2.419 11.170 1.00 88.38 270 PHE A O 1
ATOM 2184 N N . MET A 1 271 ? -8.934 -4.117 12.188 1.00 91.12 271 MET A N 1
ATOM 2185 C CA . MET A 1 271 ? -8.912 -4.987 11.014 1.00 91.12 271 MET A CA 1
ATOM 2186 C C . MET A 1 271 ? -9.635 -4.344 9.828 1.00 91.12 271 MET A C 1
ATOM 2188 O O . MET A 1 271 ? -9.075 -4.283 8.739 1.00 91.12 271 MET A O 1
ATOM 2192 N N . SER A 1 272 ? -10.843 -3.815 10.038 1.00 90.56 272 SER A N 1
ATOM 2193 C CA . SER A 1 272 ? -11.660 -3.246 8.954 1.00 90.56 272 SER A CA 1
ATOM 2194 C C . SER A 1 272 ? -11.148 -1.923 8.377 1.00 90.56 272 SER A C 1
ATOM 2196 O O . SER A 1 272 ? -11.334 -1.673 7.191 1.00 90.56 272 SER A O 1
ATOM 2198 N N . VAL A 1 273 ? -10.515 -1.074 9.192 1.00 87.31 273 VAL A N 1
ATOM 2199 C CA . VAL A 1 273 ? -10.098 0.284 8.795 1.00 87.31 273 VAL A CA 1
ATOM 2200 C C . VAL A 1 273 ? -8.629 0.336 8.397 1.00 87.31 273 VAL A C 1
ATOM 2202 O O . VAL A 1 273 ? -8.257 1.118 7.526 1.00 87.31 273 VAL A O 1
ATOM 2205 N N . VAL A 1 274 ? -7.789 -0.479 9.037 1.00 88.12 274 VAL A N 1
ATOM 2206 C CA . VAL A 1 274 ? -6.336 -0.433 8.864 1.00 88.12 274 VAL A CA 1
ATOM 2207 C C . VAL A 1 274 ? -5.844 -1.672 8.132 1.00 88.12 274 VAL A C 1
ATOM 2209 O O . VAL A 1 274 ? -5.370 -1.556 7.006 1.00 88.12 274 VAL A O 1
ATOM 2212 N N . ALA A 1 275 ? -5.968 -2.854 8.741 1.00 89.44 275 ALA A N 1
ATOM 2213 C CA . ALA A 1 275 ? -5.272 -4.041 8.245 1.00 89.44 275 ALA A CA 1
ATOM 2214 C C . ALA A 1 275 ? -5.781 -4.499 6.870 1.00 89.44 275 ALA A C 1
ATOM 2216 O O . ALA A 1 275 ? -4.973 -4.739 5.978 1.00 89.44 275 ALA A O 1
ATOM 2217 N N . PHE A 1 276 ? -7.101 -4.581 6.673 1.00 88.94 276 PHE A N 1
ATOM 2218 C CA . PHE A 1 276 ? -7.676 -5.049 5.411 1.00 88.94 276 PHE A CA 1
ATOM 2219 C C . PHE A 1 276 ? -7.452 -4.092 4.243 1.00 88.94 276 PHE A C 1
ATOM 2221 O O . PHE A 1 276 ? -6.935 -4.550 3.223 1.00 88.94 276 PHE A O 1
ATOM 2228 N N . PRO A 1 277 ? -7.763 -2.786 4.356 1.00 86.62 277 PRO A N 1
ATOM 2229 C CA . PRO A 1 277 ? -7.459 -1.843 3.283 1.00 86.62 277 PRO A CA 1
ATOM 2230 C C . PRO A 1 277 ? -5.968 -1.807 2.936 1.00 86.62 277 PRO A C 1
ATOM 2232 O O . PRO A 1 277 ? -5.624 -1.697 1.763 1.00 86.62 277 PRO A O 1
ATOM 2235 N N . MET A 1 278 ? -5.088 -1.944 3.936 1.00 88.62 278 MET A N 1
ATOM 2236 C CA . MET A 1 278 ? -3.643 -1.985 3.718 1.00 88.62 278 MET A CA 1
ATOM 2237 C C . MET A 1 278 ? -3.202 -3.259 2.994 1.00 88.62 278 MET A C 1
ATOM 2239 O O . MET A 1 278 ? -2.488 -3.172 2.004 1.00 88.62 278 MET A O 1
ATOM 2243 N N . ALA A 1 279 ? -3.650 -4.435 3.445 1.00 89.31 279 ALA A N 1
ATOM 2244 C CA . ALA A 1 279 ? -3.329 -5.707 2.798 1.00 89.31 279 ALA A CA 1
ATOM 2245 C C . ALA A 1 279 ? -3.842 -5.752 1.353 1.00 89.31 279 ALA A C 1
ATOM 2247 O O . ALA A 1 279 ? -3.121 -6.187 0.458 1.00 89.31 279 ALA A O 1
ATOM 2248 N N . TYR A 1 280 ? -5.058 -5.248 1.121 1.00 85.44 280 TYR A N 1
ATOM 2249 C CA . TYR A 1 280 ? -5.609 -5.093 -0.221 1.00 85.44 280 TYR A CA 1
ATOM 2250 C C . TYR A 1 280 ? -4.711 -4.204 -1.081 1.00 85.44 280 TYR A C 1
ATOM 2252 O O . TYR A 1 280 ? -4.312 -4.615 -2.162 1.00 85.44 280 TYR A O 1
ATOM 2260 N N . TRP A 1 281 ? -4.346 -3.020 -0.589 1.00 87.25 281 TRP A N 1
ATOM 2261 C CA . TRP A 1 281 ? -3.488 -2.091 -1.320 1.00 87.25 281 TRP A CA 1
ATOM 2262 C C . TRP A 1 281 ? -2.104 -2.667 -1.631 1.00 87.25 281 TRP A C 1
ATOM 2264 O O . TRP A 1 281 ? -1.681 -2.579 -2.779 1.00 87.25 281 TRP A O 1
ATOM 2274 N N . VAL A 1 282 ? -1.449 -3.324 -0.665 1.00 89.94 282 VAL A N 1
ATOM 2275 C CA . VAL A 1 282 ? -0.179 -4.034 -0.900 1.00 89.94 282 VAL A CA 1
ATOM 2276 C C . VAL A 1 282 ? -0.355 -5.063 -2.012 1.00 89.94 282 VAL A C 1
ATOM 2278 O O . VAL A 1 282 ? 0.448 -5.104 -2.935 1.00 89.94 282 VAL A O 1
ATOM 2281 N N . ALA A 1 283 ? -1.430 -5.853 -1.970 1.00 86.38 283 ALA A N 1
ATOM 2282 C CA . ALA A 1 283 ? -1.691 -6.849 -2.999 1.00 86.38 283 ALA A CA 1
ATOM 2283 C C . ALA A 1 283 ? -1.937 -6.218 -4.380 1.00 86.38 283 ALA A C 1
ATOM 2285 O O . ALA A 1 283 ? -1.445 -6.745 -5.370 1.00 86.38 283 ALA A O 1
ATOM 2286 N N . VAL A 1 284 ? -2.645 -5.084 -4.465 1.00 83.00 284 VAL A N 1
ATOM 2287 C CA . VAL A 1 284 ? -2.835 -4.359 -5.735 1.00 83.00 284 VAL A CA 1
ATOM 2288 C C . VAL A 1 284 ? -1.500 -3.869 -6.292 1.00 83.00 284 VAL A C 1
ATOM 2290 O O . VAL A 1 284 ? -1.244 -4.053 -7.480 1.00 83.00 284 VAL A O 1
ATOM 2293 N N . VAL A 1 285 ? -0.651 -3.266 -5.453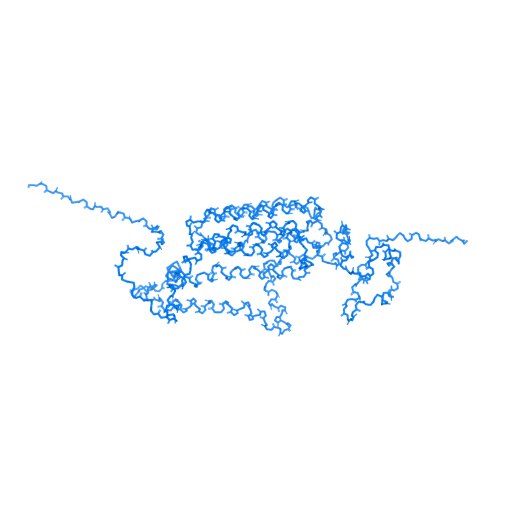 1.00 86.56 285 VAL A N 1
ATOM 2294 C CA . VAL A 1 285 ? 0.664 -2.767 -5.881 1.00 86.56 285 VAL A CA 1
ATOM 2295 C C . VAL A 1 285 ? 1.562 -3.927 -6.313 1.00 86.56 285 VAL A C 1
ATOM 2297 O O . VAL A 1 285 ? 2.122 -3.868 -7.402 1.00 86.56 285 VAL A O 1
ATOM 2300 N N . GLU A 1 286 ? 1.640 -5.006 -5.530 1.00 89.12 286 GLU A N 1
ATOM 2301 C CA . GLU A 1 286 ? 2.465 -6.168 -5.882 1.00 89.12 286 GLU A CA 1
ATOM 2302 C C . GLU A 1 286 ? 1.965 -6.880 -7.141 1.00 89.12 286 GLU A C 1
ATOM 2304 O O . GLU A 1 286 ? 2.777 -7.273 -7.969 1.00 89.12 286 GLU A O 1
ATOM 2309 N N . LEU A 1 287 ? 0.648 -7.002 -7.344 1.00 82.94 287 LEU A N 1
ATOM 2310 C CA . LEU A 1 287 ? 0.096 -7.540 -8.592 1.00 82.94 287 LEU A CA 1
ATOM 2311 C C . LEU A 1 287 ? 0.412 -6.639 -9.793 1.00 82.94 287 LEU A C 1
ATOM 2313 O O . LEU A 1 287 ? 0.677 -7.153 -10.877 1.00 82.94 287 LEU A O 1
ATOM 2317 N N . ALA A 1 288 ? 0.418 -5.315 -9.607 1.00 80.56 288 ALA A N 1
ATOM 2318 C CA . ALA A 1 288 ? 0.813 -4.369 -10.648 1.00 80.56 288 ALA A CA 1
ATOM 2319 C C . ALA A 1 288 ? 2.300 -4.468 -11.007 1.00 80.56 288 ALA A C 1
ATOM 2321 O O . ALA A 1 288 ? 2.650 -4.287 -12.169 1.00 80.56 288 ALA A O 1
ATOM 2322 N N . THR A 1 289 ? 3.162 -4.801 -10.044 1.00 84.50 289 THR A N 1
ATOM 2323 C CA . THR A 1 289 ? 4.608 -4.969 -10.263 1.00 84.50 289 THR A CA 1
ATOM 2324 C C . THR A 1 289 ? 5.032 -6.412 -10.537 1.00 84.50 289 THR A C 1
ATOM 2326 O O . THR A 1 289 ? 6.184 -6.660 -10.870 1.00 84.50 289 THR A O 1
ATOM 2329 N N . PHE A 1 290 ? 4.143 -7.399 -10.394 1.00 82.94 290 PHE A N 1
ATOM 2330 C CA . PHE A 1 290 ? 4.490 -8.813 -10.584 1.00 82.94 290 PHE A CA 1
ATOM 2331 C C . PHE A 1 290 ? 4.951 -9.102 -12.019 1.00 82.94 290 PHE A C 1
ATOM 2333 O O . PHE A 1 290 ? 5.851 -9.910 -12.226 1.00 82.94 290 PHE A O 1
ATOM 2340 N N . GLY A 1 291 ? 4.365 -8.408 -12.998 1.00 72.62 291 GLY A N 1
ATOM 2341 C CA . GLY A 1 291 ? 4.743 -8.509 -14.408 1.00 72.62 291 GLY A CA 1
ATOM 2342 C C . GLY A 1 291 ? 5.925 -7.631 -14.818 1.00 72.62 291 GLY A C 1
ATOM 2343 O O . GLY A 1 291 ? 6.315 -7.680 -15.978 1.00 72.62 291 GLY A O 1
ATOM 2344 N N . THR A 1 292 ? 6.488 -6.821 -13.916 1.00 79.56 292 THR A N 1
ATOM 2345 C CA . THR A 1 292 ? 7.608 -5.938 -14.257 1.00 79.56 292 THR A CA 1
ATOM 2346 C C . THR A 1 292 ? 8.943 -6.527 -13.810 1.00 79.56 292 THR A C 1
ATOM 2348 O O . THR A 1 292 ? 9.045 -7.274 -12.832 1.00 79.56 292 THR A O 1
ATOM 2351 N N . MET A 1 293 ? 10.012 -6.160 -14.521 1.00 73.75 293 MET A N 1
ATOM 2352 C CA . MET A 1 293 ? 11.391 -6.547 -14.187 1.00 73.75 293 MET A CA 1
ATOM 2353 C C . MET A 1 293 ? 11.898 -5.893 -12.882 1.00 73.75 293 MET A C 1
ATOM 2355 O O . MET A 1 293 ? 13.015 -6.173 -12.445 1.00 73.75 293 MET A O 1
ATOM 2359 N N . ASP A 1 294 ? 11.080 -5.062 -12.222 1.00 78.25 294 ASP A N 1
ATOM 2360 C CA . ASP A 1 294 ? 11.407 -4.341 -10.982 1.00 78.25 294 ASP A CA 1
ATOM 2361 C C . ASP A 1 294 ? 11.612 -5.253 -9.767 1.00 78.25 294 ASP A C 1
ATOM 2363 O O . ASP A 1 294 ? 12.053 -4.796 -8.714 1.00 78.25 294 ASP A O 1
ATOM 2367 N N . ASN A 1 295 ? 11.283 -6.543 -9.869 1.00 79.12 295 ASN A N 1
ATOM 2368 C CA . ASN A 1 295 ? 11.418 -7.487 -8.756 1.00 79.12 295 ASN A CA 1
ATOM 2369 C C . ASN A 1 295 ? 12.866 -7.927 -8.501 1.00 79.12 295 ASN A C 1
ATOM 2371 O O . ASN A 1 295 ? 13.148 -8.566 -7.485 1.00 79.12 295 ASN A O 1
ATOM 2375 N N . LYS A 1 296 ? 13.801 -7.562 -9.384 1.00 83.19 296 LYS A N 1
ATOM 2376 C CA . LYS A 1 296 ? 15.223 -7.824 -9.171 1.00 83.19 296 LYS A CA 1
ATOM 2377 C C . LYS A 1 296 ? 15.775 -6.908 -8.087 1.00 83.19 296 LYS A C 1
ATOM 2379 O O . LYS A 1 296 ? 15.620 -5.688 -8.114 1.00 83.19 296 LYS A O 1
ATOM 2384 N N . PHE A 1 297 ? 16.448 -7.514 -7.117 1.00 85.62 297 PHE A N 1
ATOM 2385 C CA . PHE A 1 297 ? 17.081 -6.774 -6.039 1.00 85.62 297 PHE A CA 1
ATOM 2386 C C . PHE A 1 297 ? 18.360 -6.097 -6.549 1.00 85.62 297 PHE A C 1
ATOM 2388 O O . PHE A 1 297 ? 19.426 -6.704 -6.586 1.00 85.62 297 PHE A O 1
ATOM 2395 N N . SER A 1 298 ? 18.254 -4.828 -6.937 1.00 88.31 298 SER A N 1
ATOM 2396 C CA . SER A 1 298 ? 19.397 -3.954 -7.211 1.00 88.31 298 SER A CA 1
ATOM 2397 C C . SER A 1 298 ? 19.392 -2.798 -6.218 1.00 88.31 298 SER A C 1
ATOM 2399 O O . SER A 1 298 ? 18.478 -1.973 -6.258 1.00 88.31 298 SER A O 1
ATOM 2401 N N . LEU A 1 299 ? 20.398 -2.732 -5.343 1.00 92.94 299 LEU A N 1
ATOM 2402 C CA . LEU A 1 299 ? 20.494 -1.674 -4.341 1.00 92.94 299 LEU A CA 1
ATOM 2403 C C . LEU A 1 299 ? 20.666 -0.314 -5.034 1.00 92.94 299 LEU A C 1
ATOM 2405 O O . LEU A 1 299 ? 21.715 -0.037 -5.612 1.00 92.94 299 LEU A O 1
ATOM 2409 N N . SER A 1 300 ? 19.635 0.526 -4.968 1.00 93.25 300 SER A N 1
ATOM 2410 C CA . SER A 1 300 ? 19.633 1.870 -5.552 1.00 93.25 300 SER A CA 1
ATOM 2411 C C . SER A 1 300 ? 19.607 2.954 -4.469 1.00 93.25 300 SER A C 1
ATOM 2413 O O . SER A 1 300 ? 19.322 2.684 -3.297 1.00 93.25 300 SER A O 1
ATOM 2415 N N . PHE A 1 301 ? 19.891 4.203 -4.846 1.00 92.56 301 PHE A N 1
ATOM 2416 C CA . PHE A 1 301 ? 19.864 5.324 -3.902 1.00 92.56 301 PHE A CA 1
ATOM 2417 C C . PHE A 1 301 ? 18.468 5.516 -3.286 1.00 92.56 301 PHE A C 1
ATOM 2419 O O . PHE A 1 301 ? 18.334 5.627 -2.069 1.00 92.56 301 PHE A O 1
ATOM 2426 N N . GLY A 1 302 ? 17.425 5.485 -4.112 1.00 90.25 302 GLY A N 1
ATOM 2427 C CA . GLY A 1 302 ? 16.020 5.576 -3.731 1.00 90.25 302 GLY A CA 1
ATOM 2428 C C . GLY A 1 302 ? 15.582 4.451 -2.800 1.00 90.25 302 GLY A C 1
ATOM 2429 O O . GLY A 1 302 ? 14.887 4.719 -1.825 1.00 90.25 302 GLY A O 1
ATOM 2430 N N . GLN A 1 303 ? 16.058 3.220 -3.009 1.00 93.25 303 GLN A N 1
ATOM 2431 C CA . GLN A 1 303 ? 15.801 2.099 -2.098 1.00 93.25 303 GLN A CA 1
ATOM 2432 C C . GLN A 1 303 ? 16.390 2.318 -0.703 1.00 93.25 303 GLN A C 1
ATOM 2434 O O . GLN A 1 303 ? 15.692 2.157 0.300 1.00 93.25 303 GLN A O 1
ATOM 2439 N N . VAL A 1 304 ? 17.666 2.707 -0.635 1.00 94.56 304 VAL A N 1
ATOM 2440 C CA . VAL A 1 304 ? 18.338 3.011 0.636 1.00 94.56 304 VAL A CA 1
ATOM 2441 C C . VAL A 1 304 ? 17.643 4.184 1.326 1.00 94.56 304 VAL A C 1
ATOM 2443 O O . VAL A 1 304 ? 17.343 4.124 2.518 1.00 94.56 304 VAL A O 1
ATOM 2446 N N . PHE A 1 305 ? 17.326 5.233 0.570 1.00 92.81 305 PHE A N 1
ATOM 2447 C CA . PHE A 1 305 ? 16.662 6.418 1.093 1.00 92.81 305 PHE A CA 1
ATOM 2448 C C . PHE A 1 305 ? 15.249 6.118 1.612 1.00 92.81 305 PHE A C 1
ATOM 2450 O O . PHE A 1 305 ? 14.887 6.575 2.697 1.00 92.81 305 PHE A O 1
ATOM 2457 N N . ALA A 1 306 ? 14.477 5.288 0.905 1.00 92.25 306 ALA A N 1
ATOM 2458 C CA . ALA A 1 306 ? 13.158 4.847 1.347 1.00 92.25 306 ALA A CA 1
ATOM 2459 C C . ALA A 1 306 ? 13.228 4.076 2.675 1.00 92.25 306 ALA A C 1
ATOM 2461 O O . ALA A 1 306 ? 12.416 4.324 3.567 1.00 92.25 306 ALA A O 1
ATOM 2462 N N . LEU A 1 307 ? 14.233 3.210 2.856 1.00 94.00 307 LEU A N 1
ATOM 2463 C CA . LEU A 1 307 ? 14.453 2.523 4.133 1.00 94.00 307 LEU A CA 1
ATOM 2464 C C . LEU A 1 307 ? 14.729 3.504 5.277 1.00 94.00 307 LEU A C 1
ATOM 2466 O O . LEU A 1 307 ? 14.119 3.374 6.336 1.00 94.00 307 LEU A O 1
ATOM 2470 N N . PHE A 1 308 ? 15.587 4.508 5.071 1.00 94.50 308 PHE A N 1
ATOM 2471 C CA . PHE A 1 308 ? 15.853 5.533 6.091 1.00 94.50 308 PHE A CA 1
ATOM 2472 C C . PHE A 1 308 ? 14.595 6.314 6.474 1.00 94.50 308 PHE A C 1
ATOM 2474 O O . PHE A 1 308 ? 14.354 6.573 7.653 1.00 94.50 308 PHE A O 1
ATOM 2481 N N . VAL A 1 309 ? 13.766 6.645 5.489 1.00 91.75 309 VAL A N 1
ATOM 2482 C CA . VAL A 1 309 ? 12.488 7.335 5.690 1.00 91.75 309 VAL A CA 1
ATOM 2483 C C . VAL A 1 309 ? 11.477 6.473 6.457 1.00 91.75 309 VAL A C 1
ATOM 2485 O O . VAL A 1 309 ? 10.638 7.015 7.178 1.00 91.75 309 VAL A O 1
ATOM 2488 N N . ALA A 1 310 ? 11.577 5.144 6.369 1.00 93.88 310 ALA A N 1
ATOM 2489 C CA . ALA A 1 310 ? 10.737 4.222 7.129 1.00 93.88 310 ALA A CA 1
ATOM 2490 C C . ALA A 1 310 ? 11.164 4.037 8.595 1.00 93.88 310 ALA A C 1
ATOM 2492 O O . ALA A 1 310 ? 10.371 3.558 9.406 1.00 93.88 310 ALA A O 1
ATOM 2493 N N . VAL A 1 311 ? 12.374 4.454 8.984 1.00 94.62 311 VAL A N 1
ATOM 2494 C CA . VAL A 1 311 ? 12.869 4.286 10.361 1.00 94.62 311 VAL A CA 1
ATOM 2495 C C . VAL A 1 311 ? 12.061 5.089 11.399 1.00 94.62 311 VAL A C 1
ATOM 2497 O O . VAL A 1 311 ? 11.624 4.484 12.382 1.00 94.62 311 VAL A O 1
ATOM 2500 N N . PRO A 1 312 ? 11.800 6.405 11.238 1.00 92.44 312 PRO A N 1
ATOM 2501 C CA . PRO A 1 312 ? 11.041 7.176 12.225 1.00 92.44 312 PRO A CA 1
ATOM 2502 C C . PRO A 1 312 ? 9.653 6.608 12.580 1.00 92.44 312 PRO A C 1
ATOM 2504 O O . PRO A 1 312 ? 9.385 6.454 13.775 1.00 92.44 312 PRO A O 1
ATOM 2507 N N . PRO A 1 313 ? 8.769 6.251 11.623 1.00 91.50 313 PRO A N 1
ATOM 2508 C CA . PRO A 1 313 ? 7.449 5.719 11.957 1.00 91.50 313 PRO A CA 1
ATOM 2509 C C . PRO A 1 313 ? 7.543 4.337 12.614 1.00 91.50 313 PRO A C 1
ATOM 2511 O O . PRO A 1 313 ? 6.750 4.035 13.508 1.00 91.50 313 PRO A O 1
ATOM 2514 N N . VAL A 1 314 ? 8.542 3.523 12.249 1.00 93.88 314 VAL A N 1
ATOM 2515 C CA . VAL A 1 314 ? 8.818 2.247 12.925 1.00 93.88 314 VAL A CA 1
ATOM 2516 C C . VAL A 1 314 ? 9.201 2.487 14.381 1.00 93.88 314 VAL A C 1
ATOM 2518 O O . VAL A 1 314 ? 8.575 1.904 15.262 1.00 93.88 314 VAL A O 1
ATOM 2521 N N . ILE A 1 315 ? 10.152 3.386 14.658 1.00 93.00 315 ILE A N 1
ATOM 2522 C CA . ILE A 1 315 ? 10.564 3.729 16.030 1.00 93.00 315 ILE A CA 1
ATOM 2523 C C . ILE A 1 315 ? 9.377 4.276 16.842 1.00 93.00 315 ILE A C 1
ATOM 2525 O O . ILE A 1 315 ? 9.166 3.896 17.993 1.00 93.00 315 ILE A O 1
ATOM 2529 N N . GLN A 1 316 ? 8.545 5.134 16.250 1.00 91.31 316 GLN A N 1
ATOM 2530 C CA . GLN A 1 316 ? 7.354 5.654 16.931 1.00 91.31 316 GLN A CA 1
ATOM 2531 C C . GLN A 1 316 ? 6.369 4.536 17.307 1.00 91.31 316 GLN A C 1
ATOM 2533 O O . GLN A 1 316 ? 5.815 4.545 18.412 1.00 91.31 316 GLN A O 1
ATOM 2538 N N . VAL A 1 317 ? 6.171 3.550 16.425 1.00 90.81 317 VAL A N 1
ATOM 2539 C CA . VAL A 1 317 ? 5.331 2.378 16.712 1.00 90.81 317 VAL A CA 1
ATOM 2540 C C . VAL A 1 317 ? 5.980 1.441 17.726 1.00 90.81 317 VAL A C 1
ATOM 2542 O O . VAL A 1 317 ? 5.264 0.911 18.575 1.00 90.81 317 VAL A O 1
ATOM 2545 N N . THR A 1 318 ? 7.303 1.250 17.719 1.00 90.88 318 THR A N 1
ATOM 2546 C CA . THR A 1 318 ? 7.963 0.415 18.739 1.00 90.88 318 THR A CA 1
ATOM 2547 C C . THR A 1 318 ? 7.857 1.034 20.130 1.00 90.88 318 THR A C 1
ATOM 2549 O O . THR A 1 318 ? 7.603 0.310 21.092 1.00 90.88 318 THR A O 1
ATOM 2552 N N . HIS A 1 319 ? 7.925 2.363 20.253 1.00 90.69 319 HIS A N 1
ATOM 2553 C CA . HIS A 1 319 ? 7.614 3.044 21.514 1.00 90.69 319 HIS A CA 1
ATOM 2554 C C . HIS A 1 319 ? 6.155 2.858 21.934 1.00 90.69 319 HIS A C 1
ATOM 2556 O O . HIS A 1 319 ? 5.873 2.722 23.124 1.00 90.69 319 HIS A O 1
ATOM 2562 N N . LEU A 1 320 ? 5.229 2.821 20.972 1.00 87.88 320 LEU A N 1
ATOM 2563 C CA . LEU A 1 320 ? 3.831 2.497 21.241 1.00 87.88 320 LEU A CA 1
ATOM 2564 C C . LEU A 1 320 ? 3.657 1.026 21.637 1.00 87.88 320 LEU A C 1
ATOM 2566 O O . LEU A 1 320 ? 2.704 0.709 22.332 1.00 87.88 320 LEU A O 1
ATOM 2570 N N . PHE A 1 321 ? 4.546 0.119 21.226 1.00 85.19 321 PHE A N 1
ATOM 2571 C CA . PHE A 1 321 ? 4.386 -1.317 21.449 1.00 85.19 321 PHE A CA 1
ATOM 2572 C C . PHE A 1 321 ? 4.319 -1.684 22.936 1.00 85.19 321 PHE A C 1
ATOM 2574 O O . PHE A 1 321 ? 3.592 -2.609 23.288 1.00 85.19 321 PHE A O 1
ATOM 2581 N N . GLY A 1 322 ? 4.987 -0.934 23.821 1.00 84.81 322 GLY A N 1
ATOM 2582 C CA . GLY A 1 322 ? 4.828 -1.100 25.271 1.00 84.81 322 GLY A CA 1
ATOM 2583 C C . GLY A 1 322 ? 3.373 -0.903 25.714 1.00 84.81 322 GLY A C 1
ATOM 2584 O O . GLY A 1 322 ? 2.767 -1.794 26.313 1.00 84.81 322 GLY A O 1
ATOM 2585 N N . ASP A 1 323 ? 2.774 0.222 25.327 1.00 82.00 323 ASP A N 1
ATOM 2586 C CA . ASP A 1 323 ? 1.371 0.544 25.619 1.00 82.00 323 ASP A CA 1
ATOM 2587 C C . ASP A 1 323 ? 0.398 -0.359 24.842 1.00 82.00 323 ASP A C 1
ATOM 2589 O O . ASP A 1 323 ? -0.620 -0.818 25.366 1.00 82.00 323 ASP A O 1
ATOM 2593 N N . GLY A 1 324 ? 0.734 -0.665 23.590 1.00 76.75 324 GLY A N 1
ATOM 2594 C CA . GLY A 1 324 ? -0.024 -1.508 22.677 1.00 76.75 324 GLY A CA 1
ATOM 2595 C C . GLY A 1 324 ? -0.093 -2.952 23.153 1.00 76.75 324 GLY A C 1
ATOM 2596 O O . GLY A 1 324 ? -1.143 -3.579 23.046 1.00 76.75 324 GLY A O 1
ATOM 2597 N N . TRP A 1 325 ? 0.973 -3.472 23.759 1.00 81.19 325 TRP A N 1
ATOM 2598 C CA . TRP A 1 325 ? 0.976 -4.796 24.372 1.00 81.19 325 TRP A CA 1
ATOM 2599 C C . TRP A 1 325 ? 0.069 -4.854 25.602 1.00 81.19 325 TRP A C 1
ATOM 2601 O O . TRP A 1 325 ? -0.663 -5.830 25.793 1.00 81.19 325 TRP A O 1
ATOM 2611 N N . HIS A 1 326 ? 0.052 -3.794 26.415 1.00 79.56 326 HIS A N 1
ATOM 2612 C CA . HIS A 1 326 ? -0.904 -3.672 27.516 1.00 79.56 326 HIS A CA 1
ATOM 2613 C C . HIS A 1 326 ? -2.348 -3.597 27.015 1.00 79.56 326 HIS A C 1
ATOM 2615 O O . HIS A 1 326 ? -3.215 -4.278 27.565 1.00 79.56 326 HIS A O 1
ATOM 2621 N N . TRP A 1 327 ? -2.602 -2.839 25.946 1.00 75.75 327 TRP A N 1
ATOM 2622 C CA . TRP A 1 327 ? -3.904 -2.802 25.281 1.00 75.75 327 TRP A CA 1
ATOM 2623 C C . TRP A 1 327 ? -4.300 -4.172 24.711 1.00 75.75 327 TRP A C 1
ATOM 2625 O O . TRP A 1 327 ? -5.418 -4.629 24.942 1.00 75.75 327 TRP A O 1
ATOM 2635 N N . PHE A 1 328 ? -3.378 -4.864 24.039 1.00 77.31 328 PHE A N 1
ATOM 2636 C CA . PHE A 1 328 ? -3.607 -6.178 23.439 1.00 77.31 328 PHE A CA 1
ATOM 2637 C C . PHE A 1 328 ? -3.951 -7.215 24.511 1.00 77.31 328 PHE A C 1
ATOM 2639 O O . PHE A 1 328 ? -4.950 -7.922 24.396 1.00 77.31 328 PHE A O 1
ATOM 2646 N N . ARG A 1 329 ? -3.200 -7.235 25.620 1.00 76.19 329 ARG A N 1
ATOM 2647 C CA . ARG A 1 329 ? -3.535 -8.031 26.815 1.00 76.19 329 ARG A CA 1
ATOM 2648 C C . ARG A 1 329 ? -4.849 -7.604 27.476 1.00 76.19 329 ARG A C 1
ATOM 2650 O O . ARG A 1 329 ? -5.459 -8.395 28.190 1.00 76.19 329 ARG A O 1
ATOM 2657 N N . GLY A 1 330 ? -5.289 -6.371 27.245 1.00 68.94 330 GLY A N 1
ATOM 2658 C CA . GLY A 1 330 ? -6.581 -5.839 27.669 1.00 68.94 330 GLY A CA 1
ATOM 2659 C C . GLY A 1 330 ? -7.775 -6.350 26.856 1.00 68.94 330 GLY A C 1
ATOM 2660 O O . GLY A 1 330 ? -8.912 -6.206 27.302 1.00 68.94 330 GLY A O 1
ATOM 2661 N N . LEU A 1 331 ? -7.556 -6.961 25.687 1.00 71.88 331 LEU A N 1
ATOM 2662 C CA . LEU A 1 331 ? -8.641 -7.491 24.865 1.00 71.88 331 LEU A CA 1
ATOM 2663 C C . LEU A 1 331 ? -9.337 -8.651 25.588 1.00 71.88 331 LEU A C 1
ATOM 2665 O O . LEU A 1 331 ? -8.702 -9.615 26.006 1.00 71.88 331 LEU A O 1
ATOM 2669 N N . MET A 1 332 ? -10.668 -8.591 25.685 1.00 65.56 332 MET A N 1
ATOM 2670 C CA . MET A 1 332 ? -11.493 -9.561 26.427 1.00 65.56 332 MET A CA 1
ATOM 2671 C C . MET A 1 332 ? -11.241 -11.024 26.038 1.00 65.56 332 MET A C 1
ATOM 2673 O O . MET A 1 332 ? -11.336 -11.916 26.877 1.00 65.56 332 MET A O 1
ATOM 2677 N N . TRP A 1 333 ? -10.941 -11.293 24.766 1.00 71.19 333 TRP A N 1
ATOM 2678 C CA . TRP A 1 333 ? -10.630 -12.646 24.305 1.00 71.19 333 TRP A CA 1
ATOM 2679 C C . TRP A 1 333 ? -9.229 -13.086 24.748 1.00 71.19 333 TRP A C 1
ATOM 2681 O O . TRP A 1 333 ? -9.070 -14.222 25.182 1.00 71.19 333 TRP A O 1
ATOM 2691 N N . VAL A 1 334 ? -8.247 -12.177 24.740 1.00 76.19 334 VAL A N 1
ATOM 2692 C CA . VAL A 1 334 ? -6.908 -12.437 25.283 1.00 76.19 334 VAL A CA 1
ATOM 2693 C C . VAL A 1 334 ? -7.003 -12.680 26.781 1.00 76.19 334 VAL A C 1
ATOM 2695 O O . VAL A 1 334 ? -6.414 -13.633 27.260 1.00 76.19 334 VAL A O 1
ATOM 2698 N N . GLN A 1 335 ? -7.811 -11.912 27.514 1.00 79.56 335 GLN A N 1
ATOM 2699 C CA . GLN A 1 335 ? -8.055 -12.147 28.943 1.00 79.56 335 GLN A CA 1
ATOM 2700 C C . GLN A 1 335 ? -8.759 -13.482 29.217 1.00 79.56 335 GLN A C 1
ATOM 2702 O O . GLN A 1 335 ? -8.497 -14.124 30.229 1.00 79.56 335 GLN A O 1
ATOM 2707 N N . ARG A 1 336 ? -9.641 -13.936 28.317 1.00 82.06 336 ARG A N 1
ATOM 2708 C CA . ARG A 1 336 ? -10.256 -15.268 28.432 1.00 82.06 336 ARG A CA 1
ATOM 2709 C C . ARG A 1 336 ? -9.250 -16.396 28.225 1.00 82.06 336 ARG A C 1
ATOM 2711 O O . ARG A 1 336 ? -9.361 -17.403 28.910 1.00 82.06 336 ARG A O 1
ATOM 2718 N N . ILE A 1 337 ? -8.297 -16.232 27.307 1.00 83.81 337 ILE A N 1
ATOM 2719 C CA . ILE A 1 337 ? -7.272 -17.248 27.019 1.00 83.81 337 ILE A CA 1
ATOM 2720 C C . ILE A 1 337 ? -6.139 -17.203 28.054 1.00 83.81 337 ILE A C 1
ATOM 2722 O O . ILE A 1 337 ? -5.717 -18.238 28.553 1.00 83.81 337 ILE A O 1
ATOM 2726 N N . ALA A 1 338 ? -5.658 -16.009 28.396 1.00 81.00 338 ALA A N 1
ATOM 2727 C CA . ALA A 1 338 ? -4.530 -15.785 29.300 1.00 81.00 338 ALA A CA 1
ATOM 2728 C C . ALA A 1 338 ? -4.902 -15.895 30.790 1.00 81.00 338 ALA A C 1
ATOM 2730 O O . ALA A 1 338 ? -4.026 -15.794 31.647 1.00 81.00 338 ALA A O 1
ATOM 2731 N N . GLY A 1 339 ? -6.185 -16.102 31.099 1.00 78.00 339 GLY A N 1
ATOM 2732 C CA . GLY A 1 339 ? -6.708 -16.126 32.457 1.00 78.00 339 GLY A CA 1
ATOM 2733 C C . GLY A 1 339 ? -6.978 -14.725 33.024 1.00 78.00 339 GLY A C 1
ATOM 2734 O O . GLY A 1 339 ? -6.507 -13.713 32.491 1.00 78.00 339 GLY A O 1
ATOM 2735 N N . PRO A 1 340 ? -7.773 -14.637 34.108 1.00 71.69 340 PRO A N 1
ATOM 2736 C CA . PRO A 1 340 ? -8.070 -13.367 34.752 1.00 71.69 340 PRO A CA 1
ATOM 2737 C C . PRO A 1 340 ? -6.762 -12.695 35.194 1.00 71.69 340 PRO A C 1
ATOM 2739 O O . PRO A 1 340 ? -5.924 -13.356 35.815 1.00 71.69 340 PRO A O 1
ATOM 2742 N N . PRO A 1 341 ? -6.564 -11.394 34.907 1.00 63.97 341 PRO A N 1
ATOM 2743 C CA . PRO A 1 341 ? -5.383 -10.694 35.383 1.00 63.97 341 PRO A CA 1
ATOM 2744 C C . PRO A 1 341 ? -5.331 -10.788 36.915 1.00 63.97 341 PRO A C 1
ATOM 2746 O O . PRO A 1 341 ? -6.386 -10.732 37.562 1.00 63.97 341 PRO A O 1
ATOM 2749 N N . PRO A 1 342 ? -4.133 -10.919 37.517 1.00 67.44 342 PRO A N 1
ATOM 2750 C CA . PRO A 1 342 ? -4.000 -10.889 38.967 1.00 67.44 342 PRO A CA 1
ATOM 2751 C C . PRO A 1 342 ? -4.709 -9.633 39.473 1.00 67.44 342 PRO A C 1
ATOM 2753 O O . PRO A 1 342 ? -4.486 -8.553 38.922 1.00 67.44 342 PRO A O 1
ATOM 2756 N N . LYS A 1 343 ? -5.614 -9.786 40.455 1.00 65.38 343 LYS A N 1
ATOM 2757 C CA . LYS A 1 343 ? -6.400 -8.688 41.043 1.00 65.38 343 LYS A CA 1
ATOM 2758 C C . LYS A 1 343 ? -5.447 -7.538 41.372 1.00 65.38 343 LYS A C 1
ATOM 2760 O O . LYS A 1 343 ? -4.781 -7.567 42.406 1.00 65.38 343 LYS A O 1
ATOM 2765 N N . ARG A 1 344 ? -5.369 -6.528 40.496 1.00 54.94 344 ARG A N 1
ATOM 2766 C CA . ARG A 1 344 ? -4.677 -5.280 40.809 1.00 54.94 344 ARG A CA 1
ATOM 2767 C C . ARG A 1 344 ? -5.432 -4.702 41.991 1.00 54.94 344 ARG A C 1
ATOM 2769 O O . ARG A 1 344 ? -6.608 -4.355 41.869 1.00 54.94 344 ARG A O 1
ATOM 2776 N N . ARG A 1 345 ? -4.764 -4.686 43.146 1.00 60.47 345 ARG A N 1
ATOM 2777 C CA . ARG A 1 345 ? -5.164 -3.907 44.315 1.00 60.47 345 ARG A CA 1
ATOM 2778 C C . ARG A 1 345 ? -5.571 -2.537 43.784 1.00 60.47 345 ARG A C 1
ATOM 2780 O O . ARG A 1 345 ? -4.832 -1.960 42.996 1.00 60.47 345 ARG A O 1
ATOM 2787 N N . THR A 1 346 ? -6.782 -2.112 44.116 1.00 51.97 346 THR A N 1
ATOM 2788 C CA . THR A 1 346 ? -7.428 -0.859 43.718 1.00 51.97 346 THR A CA 1
ATOM 2789 C C . THR A 1 346 ? -6.557 0.348 44.062 1.00 51.97 346 THR A C 1
ATOM 2791 O O . THR A 1 346 ? -6.793 1.039 45.045 1.00 51.97 346 THR A O 1
ATOM 2794 N N . GLU A 1 347 ? -5.534 0.600 43.259 1.00 48.31 347 GLU A N 1
ATOM 2795 C CA . GLU A 1 347 ? -4.823 1.864 43.220 1.00 48.31 347 GLU A CA 1
ATOM 2796 C C . GLU A 1 347 ? -5.561 2.761 42.232 1.00 48.31 347 GLU A C 1
ATOM 2798 O O . GLU A 1 347 ? -5.754 2.407 41.072 1.00 48.31 347 GLU A O 1
ATOM 2803 N N . ALA A 1 348 ? -6.067 3.861 42.792 1.00 50.06 348 ALA A N 1
ATOM 2804 C CA . ALA A 1 348 ? -6.590 5.078 42.187 1.00 50.06 348 ALA A CA 1
ATOM 2805 C C . ALA A 1 348 ? -7.177 4.983 40.765 1.00 50.06 348 ALA A C 1
ATOM 2807 O O . ALA A 1 348 ? -6.488 4.753 39.777 1.00 50.06 348 ALA A O 1
ATOM 2808 N N . LYS A 1 349 ? -8.475 5.305 40.678 1.00 44.22 349 LYS A N 1
ATOM 2809 C CA . LYS A 1 349 ? -9.241 5.635 39.467 1.00 44.22 349 LYS A CA 1
ATOM 2810 C C . LYS A 1 349 ? -8.472 6.586 38.529 1.00 44.22 349 LYS A C 1
ATOM 2812 O O . LYS A 1 349 ? -8.740 7.783 38.513 1.00 44.22 349 LYS A O 1
ATOM 2817 N N . HIS A 1 350 ? -7.592 6.067 37.684 1.00 48.31 350 HIS A N 1
ATOM 2818 C CA . HIS A 1 350 ? -7.307 6.717 36.417 1.00 48.31 350 HIS A CA 1
ATOM 2819 C C . HIS A 1 350 ? -8.402 6.275 35.443 1.00 48.31 350 HIS A C 1
ATOM 2821 O O . HIS A 1 350 ? -8.565 5.071 35.224 1.00 48.31 350 HIS A O 1
ATOM 2827 N N . PRO A 1 351 ? -9.222 7.207 34.921 1.00 50.91 351 PRO A N 1
ATOM 2828 C CA . PRO A 1 351 ? -10.224 6.858 33.929 1.00 50.91 351 PRO A CA 1
ATOM 2829 C C . PRO A 1 351 ? -9.531 6.173 32.739 1.00 50.91 351 PRO A C 1
ATOM 2831 O O . PRO A 1 351 ? -8.431 6.591 32.362 1.00 50.91 351 PRO A O 1
ATOM 2834 N N . PRO A 1 352 ? -10.130 5.107 32.173 1.00 50.66 352 PRO A N 1
ATOM 2835 C CA . PRO A 1 352 ? -9.577 4.424 31.008 1.00 50.66 352 PRO A CA 1
ATOM 2836 C C . PRO A 1 352 ? -9.313 5.457 29.916 1.00 50.66 352 PRO A C 1
ATOM 2838 O O . PRO A 1 352 ? -10.166 6.322 29.716 1.00 50.66 352 PRO A O 1
ATOM 2841 N N . LEU A 1 353 ? -8.127 5.381 29.287 1.00 51.19 353 LEU A N 1
ATOM 2842 C CA . LEU A 1 353 ? -7.609 6.329 28.292 1.00 51.19 353 LEU A CA 1
ATOM 2843 C C . LEU A 1 353 ? -8.756 6.936 27.481 1.00 51.19 353 LEU A C 1
ATOM 2845 O O . LEU A 1 353 ? -9.360 6.282 26.631 1.00 51.19 353 LEU A O 1
ATOM 2849 N N . GLY A 1 354 ? -9.100 8.169 27.851 1.00 40.66 354 GLY A N 1
ATOM 2850 C CA . GLY A 1 354 ? -10.283 8.839 27.357 1.00 40.66 354 GLY A CA 1
ATOM 2851 C C . GLY A 1 354 ? -10.182 9.015 25.854 1.00 40.66 354 GLY A C 1
ATOM 2852 O O . GLY A 1 354 ? -9.282 9.696 25.359 1.00 40.66 354 GLY A O 1
ATOM 2853 N N . LEU A 1 355 ? -11.164 8.467 25.141 1.00 47.25 355 LEU A N 1
ATOM 2854 C CA . LEU A 1 355 ? -11.679 9.173 23.980 1.00 47.25 355 LEU A CA 1
ATOM 2855 C C . LEU A 1 355 ? -11.992 10.595 24.483 1.00 47.25 355 LEU A C 1
ATOM 2857 O O . LEU A 1 355 ? -12.671 10.701 25.508 1.00 47.25 355 LEU A O 1
ATOM 2861 N N . PRO A 1 356 ? -11.463 11.670 23.874 1.00 49.31 356 PRO A N 1
ATOM 2862 C CA . PRO A 1 356 ? -11.815 13.017 24.297 1.00 49.31 356 PRO A CA 1
ATOM 2863 C C . PRO A 1 356 ? -13.340 13.114 24.324 1.00 49.31 356 PRO A C 1
ATOM 2865 O O . PRO A 1 356 ? -13.993 12.769 23.335 1.00 49.31 356 PRO A O 1
ATOM 2868 N N . ASP A 1 357 ? -13.901 13.520 25.466 1.00 46.81 357 ASP A N 1
ATOM 2869 C CA . ASP A 1 357 ? -15.313 13.863 25.604 1.00 46.81 357 ASP A CA 1
ATOM 2870 C C . ASP A 1 357 ? -15.582 15.065 24.681 1.00 46.81 357 ASP A C 1
ATOM 2872 O O . ASP A 1 357 ? -15.594 16.219 25.093 1.00 46.81 357 ASP A O 1
ATOM 2876 N N . LEU A 1 358 ? -15.755 14.793 23.386 1.00 50.09 358 LEU A N 1
ATOM 2877 C CA . LEU A 1 358 ? -16.116 15.764 22.348 1.00 50.09 358 LEU A CA 1
ATOM 2878 C C . LEU A 1 358 ? -17.590 16.167 22.438 1.00 50.09 358 LEU A C 1
ATOM 2880 O O . LEU A 1 358 ? -18.099 16.865 21.567 1.00 50.09 358 LEU A O 1
ATOM 2884 N N . VAL A 1 359 ? -18.294 15.714 23.474 1.00 53.03 359 VAL A N 1
ATOM 2885 C CA . VAL A 1 359 ? -19.587 16.267 23.841 1.00 53.03 359 VAL A CA 1
ATOM 2886 C C . VAL A 1 359 ? -19.297 17.306 24.918 1.00 53.03 359 VAL A C 1
ATOM 2888 O O . VAL A 1 359 ? -19.106 16.916 26.074 1.00 53.03 359 VAL A O 1
ATOM 2891 N N . PRO A 1 360 ? -19.225 18.610 24.577 1.00 56.00 360 PRO A N 1
ATOM 2892 C CA . PRO A 1 360 ? -19.252 19.636 25.601 1.00 56.00 360 PRO A CA 1
ATOM 2893 C C . PRO A 1 360 ? -20.466 19.334 26.467 1.00 56.00 360 PRO A C 1
ATOM 2895 O O . PRO A 1 360 ? -21.581 19.225 25.955 1.00 56.00 360 PRO A O 1
ATOM 2898 N N . LYS A 1 361 ? -20.240 19.099 27.765 1.00 60.12 361 LYS A N 1
ATOM 2899 C CA . LYS A 1 361 ? -21.337 19.000 28.720 1.00 60.12 361 LYS A CA 1
ATOM 2900 C C . LYS A 1 361 ? -22.075 20.319 28.615 1.00 60.12 361 LYS A C 1
ATOM 2902 O O . LYS A 1 361 ? -21.588 21.336 29.101 1.00 60.12 361 LYS A O 1
ATOM 2907 N N . GLU A 1 362 ? -23.200 20.288 27.914 1.00 61.38 362 GLU A N 1
ATOM 2908 C CA . GLU A 1 362 ? -24.138 21.386 27.840 1.00 61.38 362 GLU A CA 1
ATOM 2909 C C . GLU A 1 362 ? -24.427 21.749 29.294 1.00 61.38 362 GLU A C 1
ATOM 2911 O O . GLU A 1 362 ? -24.971 20.941 30.058 1.00 61.38 362 GLU A O 1
ATOM 2916 N N . LYS A 1 363 ? -23.904 22.901 29.730 1.00 67.88 363 LYS A N 1
ATOM 2917 C CA . LYS A 1 363 ? -24.177 23.440 31.056 1.00 67.88 363 LYS A CA 1
ATOM 2918 C C . LYS A 1 363 ? -25.692 23.563 31.087 1.00 67.88 363 LYS A C 1
ATOM 2920 O O . LYS A 1 363 ? -26.233 24.442 30.421 1.00 67.88 363 LYS A O 1
ATOM 2925 N N . LYS A 1 364 ? -26.376 22.653 31.795 1.00 65.19 364 LYS A N 1
ATOM 2926 C CA . LYS A 1 364 ? -27.803 22.814 32.070 1.00 65.19 364 LYS A CA 1
ATOM 2927 C C . LYS A 1 364 ? -27.958 24.246 32.579 1.00 65.19 364 LYS A C 1
ATOM 2929 O O . LYS A 1 364 ? -27.253 24.578 33.538 1.00 65.19 364 LYS A O 1
ATOM 2934 N N . PRO A 1 365 ? -28.778 25.092 31.933 1.00 62.25 365 PRO A N 1
ATOM 2935 C CA . PRO A 1 365 ? -29.011 26.432 32.432 1.00 62.25 365 PRO A CA 1
ATOM 2936 C C . PRO A 1 365 ? -29.447 26.280 33.885 1.00 62.25 365 PRO A C 1
ATOM 2938 O O . PRO A 1 365 ? -30.397 25.549 34.179 1.00 62.25 365 PRO A O 1
ATOM 2941 N N . GLN A 1 366 ? -28.671 26.871 34.797 1.00 64.19 366 GLN A N 1
ATOM 2942 C CA . GLN A 1 366 ? -29.071 26.997 36.188 1.00 64.19 366 GLN A CA 1
ATOM 2943 C C . GLN A 1 366 ? -30.395 27.749 36.152 1.00 64.19 366 GLN A C 1
ATOM 2945 O O . GLN A 1 366 ? -30.446 28.927 35.807 1.00 64.19 366 GLN A O 1
ATOM 2950 N N . ARG A 1 367 ? -31.479 27.014 36.394 1.00 65.94 367 ARG A N 1
ATOM 2951 C CA . ARG A 1 367 ? -32.804 27.578 36.585 1.00 65.94 367 ARG A CA 1
ATOM 2952 C C . ARG A 1 367 ? -32.673 28.446 37.827 1.00 65.94 367 ARG A C 1
ATOM 2954 O O . ARG A 1 367 ? -32.532 27.899 38.915 1.00 65.94 367 ARG A O 1
ATOM 2961 N N . GLY A 1 368 ? -32.590 29.759 37.625 1.00 67.00 368 GLY A N 1
ATOM 2962 C CA . GLY A 1 368 ? -32.533 30.722 38.712 1.00 67.00 368 GLY A CA 1
ATOM 2963 C C . GLY A 1 368 ? -33.694 30.453 39.657 1.00 67.00 368 GLY A C 1
ATOM 2964 O O . GLY A 1 368 ? -34.849 30.418 39.228 1.00 67.00 368 GLY A O 1
ATOM 2965 N N . GLU A 1 369 ? -33.366 30.186 40.915 1.00 60.72 369 GLU A N 1
ATOM 2966 C CA . GLU A 1 369 ? -34.319 30.277 42.007 1.00 60.72 369 GLU A CA 1
ATOM 2967 C C . GLU A 1 369 ? -34.751 31.741 42.077 1.00 60.72 369 GLU A C 1
ATOM 2969 O O . GLU A 1 369 ? -33.953 32.634 42.356 1.00 60.72 369 GLU A O 1
ATOM 2974 N N . LEU A 1 370 ? -36.008 31.989 41.711 1.00 65.94 370 LEU A N 1
ATOM 2975 C CA . LEU A 1 370 ? -36.666 33.260 41.950 1.00 65.94 370 LEU A CA 1
ATOM 2976 C C . LEU A 1 370 ? -36.877 33.342 43.468 1.00 65.94 370 LEU A C 1
ATOM 2978 O O . LEU A 1 370 ? -37.763 32.674 44.002 1.00 65.94 370 LEU A O 1
ATOM 2982 N N . HIS A 1 371 ? -36.031 34.098 44.168 1.00 64.25 371 HIS A N 1
ATOM 2983 C CA . HIS A 1 371 ? -36.339 34.523 45.528 1.00 64.25 371 HIS A CA 1
ATOM 2984 C C . HIS A 1 371 ? -37.513 35.503 45.447 1.00 64.25 371 HIS A C 1
ATOM 2986 O O . HIS A 1 371 ? -37.403 36.573 44.853 1.00 64.25 371 HIS A O 1
ATOM 2992 N N . SER A 1 372 ? -38.654 35.068 45.976 1.00 66.56 372 SER A N 1
ATOM 2993 C CA . SER A 1 372 ? -39.798 35.912 46.297 1.00 66.56 372 SER A CA 1
ATOM 2994 C C . SER A 1 372 ? -39.545 36.467 47.693 1.00 66.56 372 SER A C 1
ATOM 2996 O O . SER A 1 372 ? -39.636 35.710 48.658 1.00 66.56 372 SER A O 1
ATOM 2998 N N . ASP A 1 373 ? -39.173 37.740 47.776 1.00 66.62 373 ASP A N 1
ATOM 2999 C CA . ASP A 1 373 ? -39.244 38.510 49.015 1.00 66.62 373 ASP A CA 1
ATOM 3000 C C . ASP A 1 373 ? -40.667 39.078 49.115 1.00 66.62 373 ASP A C 1
ATOM 3002 O O . ASP A 1 373 ? -41.061 39.874 48.263 1.00 66.62 373 ASP A O 1
ATOM 3006 N N . ASP A 1 374 ? -41.412 38.634 50.129 1.00 65.75 374 ASP A N 1
ATOM 3007 C CA . ASP A 1 374 ? -42.587 39.303 50.708 1.00 65.75 374 ASP A CA 1
ATOM 3008 C C . ASP A 1 374 ? -42.450 39.280 52.238 1.00 65.75 374 ASP A C 1
ATOM 3010 O O . ASP A 1 374 ? -42.077 38.206 52.779 1.00 65.75 374 ASP A O 1
#

Sequence (374 aa):
MADGSSNDTAIWPPDVQCFYLADVNNGFDLSSFKQDNCTVSQNMVNYLNLTVEVEKYIAAYCTNPPRDDDCPFDFCPNPEIAGPLVRIANYVTGFCIAVLIFYSPKRVQEAFWSQILTVYSLLLTCFIAVLRGDLTRFHALVVLALVLPPSQSISLHIPYVRSGQLNTGILIYAYLPRGVEHFAQASCKGRSVTDYFFLIVPFLYIYVWTAQGVAYPLVFFVLPFVFMFAAWAAAIILKRKEIWPPGQPYRPRFIKVWRTVGYYYPFIQFMSVVAFPMAYWVAVVELATFGTMDNKFSLSFGQVFALFVAVPPVIQVTHLFGDGWHWFRGLMWVQRIAGPPPKRRTEAKHPPLGLPDLVPKEKKPQRGELHSDD

Foldseek 3Di:
DDPPPPPPPQPPPWQLVLVVVQPDDDPRDPVPSPDPPGCPPVCVCVVQVCVPDPVSVLVVCLLAPDQARLQSLHQRADCLQLAPLLLVLLLLLQQLLLVCVLPPVVCNVVNLVLLVLNLVLNVVSQVVCLVSLRAAPLSLVLSLLSLDQVLQVLPPPCVPSVVVSVVSSVVSVVPPPPDNVSHRHSSNVVPVCSVCLLPCVLVVVCVVCVVVVNCVSVCVQVVVVVVLVVVLVVLCVVCVCVLDPPPDPDDPPVVSSVVSCCVQPVVSVCCVSRVNSSVVSSVSSCVSCVSPPSHDDDDDPSSVSSNVSSVSSVVVVVVCVVVVVVVVCVRPVVCVVVDPDDPDDDDDDPDDPDPPPPPPPPPPPPPDDPDDDD

Secondary structure (DSSP, 8-state):
-----------SSPPTHHHHTSSSSSS--GGG---TT----HHHHHHTTTTS-HHHHHHHHHHS--SSS--TT-SPP-HHHH-HHHHHHHHHHHHHHHHHHHH-GGGHHHHHHHHHHHHHHHHHHHHHHHHHT---HHHHHHHHHHH--HHHHH-TT-HHHHHHHHHHHHHHHHHS-SSGGGSS-GGGGG-THHHHHHHHHHHHHHHHHHHTT--HHHHHHHHHHHHHHHHHHHHHHHTHHHHS-TTS-----HHHHHHHHHHH-HHHHHIIIIIHHHHHHHHHHHHHHHTSGGGS----HHHHHHHHHHHHHHHHHHHHHHHHHHHHHTSHHHHHHH-SPP-------PPSSPPP--S---------------